Protein AF-A0A0C3QBH4-F1 (afdb_monomer_lite)

Structure (mmCIF, N/CA/C/O backbone):
data_AF-A0A0C3QBH4-F1
#
_entry.id   AF-A0A0C3QBH4-F1
#
loop_
_atom_site.group_PDB
_atom_site.id
_atom_site.type_symbol
_atom_site.label_atom_id
_atom_site.label_alt_id
_atom_site.label_comp_id
_atom_site.label_asym_id
_atom_site.label_entity_id
_atom_site.label_seq_id
_atom_site.pdbx_PDB_ins_code
_atom_site.Cartn_x
_atom_site.Cartn_y
_atom_site.Cartn_z
_atom_site.occupancy
_atom_site.B_iso_or_equiv
_atom_site.auth_seq_id
_atom_site.auth_comp_id
_atom_site.auth_asym_id
_atom_site.auth_atom_id
_atom_site.pdbx_PDB_model_num
ATOM 1 N N . GLY A 1 1 ? -39.143 6.697 7.090 1.00 32.53 1 GLY A N 1
ATOM 2 C CA . GLY A 1 1 ? -39.283 5.231 7.068 1.00 32.53 1 GLY A CA 1
ATOM 3 C C . GLY A 1 1 ? -38.797 4.729 8.398 1.00 32.53 1 GLY A C 1
ATOM 4 O O . GLY A 1 1 ? -37.782 5.236 8.853 1.00 32.53 1 GLY A O 1
ATOM 5 N N . GLU A 1 2 ? -39.564 3.870 9.057 1.00 35.31 2 GLU A N 1
ATOM 6 C CA . GLU A 1 2 ? -39.290 3.391 10.416 1.00 35.31 2 GLU A CA 1
ATOM 7 C C . GLU A 1 2 ? -37.882 2.783 10.508 1.00 35.31 2 GLU A C 1
ATOM 9 O O . GLU A 1 2 ? -37.578 1.783 9.865 1.00 35.31 2 GLU A O 1
ATOM 14 N N . ILE A 1 3 ? -37.004 3.436 11.273 1.00 41.38 3 ILE A N 1
ATOM 15 C CA . ILE A 1 3 ? -35.678 2.929 11.628 1.00 41.38 3 ILE A CA 1
ATOM 16 C C . ILE A 1 3 ? -35.783 2.374 13.048 1.00 41.38 3 ILE A C 1
ATOM 18 O O . ILE A 1 3 ? -36.065 3.128 13.976 1.00 41.38 3 ILE A O 1
ATOM 22 N N . GLY A 1 4 ? -35.470 1.087 13.203 1.00 44.75 4 GLY A N 1
ATOM 23 C CA . GLY A 1 4 ? -34.911 0.537 14.437 1.00 44.75 4 GLY A CA 1
ATOM 24 C C . GLY A 1 4 ? -35.904 -0.091 15.412 1.00 44.75 4 GLY A C 1
ATOM 25 O O . GLY A 1 4 ? -36.199 0.481 16.456 1.00 44.75 4 GLY A O 1
ATOM 26 N N . SER A 1 5 ? -36.302 -1.337 15.161 1.00 46.78 5 SER A N 1
ATOM 27 C CA . SER A 1 5 ? -36.516 -2.266 16.272 1.00 46.78 5 SER A CA 1
ATOM 28 C C . SER A 1 5 ? -35.155 -2.534 16.926 1.00 46.78 5 SER A C 1
ATOM 30 O O . SER A 1 5 ? -34.228 -2.983 16.245 1.00 46.78 5 SER A O 1
ATOM 32 N N . SER A 1 6 ? -35.016 -2.215 18.218 1.00 53.03 6 SER A N 1
ATOM 33 C CA . SER A 1 6 ? -33.866 -2.649 19.023 1.00 53.03 6 SER A CA 1
ATOM 34 C C . SER A 1 6 ? -33.729 -4.164 18.898 1.00 53.03 6 SER A C 1
ATOM 36 O O . SER A 1 6 ? -34.737 -4.876 18.904 1.00 53.03 6 SER A O 1
ATOM 38 N N . LEU A 1 7 ? -32.501 -4.658 18.753 1.00 53.50 7 LEU A N 1
ATOM 39 C CA . LEU A 1 7 ? -32.224 -6.087 18.669 1.00 53.50 7 LEU A CA 1
ATOM 40 C C . LEU A 1 7 ? -32.349 -6.708 20.075 1.00 53.50 7 LEU A C 1
ATOM 42 O O . LEU A 1 7 ? -31.368 -7.129 20.676 1.00 53.50 7 LEU A O 1
ATOM 46 N N . ASP A 1 8 ? -33.569 -6.745 20.618 1.00 58.06 8 ASP A N 1
ATOM 47 C CA . ASP A 1 8 ? -33.904 -7.271 21.952 1.00 58.06 8 ASP A CA 1
ATOM 48 C C . ASP A 1 8 ? -34.029 -8.808 21.938 1.00 58.06 8 ASP A C 1
ATOM 50 O O . ASP A 1 8 ? -34.950 -9.408 22.482 1.00 58.06 8 ASP A O 1
ATOM 54 N N . ILE A 1 9 ? -33.118 -9.473 21.222 1.00 56.47 9 ILE A N 1
ATOM 55 C CA . ILE A 1 9 ? -33.153 -10.930 21.011 1.00 56.47 9 ILE A CA 1
ATOM 56 C C . ILE A 1 9 ? -32.616 -11.680 22.246 1.00 56.47 9 ILE A C 1
ATOM 58 O O . ILE A 1 9 ? -32.828 -12.880 22.392 1.00 56.47 9 ILE A O 1
ATOM 62 N N . LEU A 1 10 ? -31.926 -10.990 23.160 1.00 61.97 10 LEU A N 1
ATOM 63 C CA . LEU A 1 10 ? -31.038 -11.635 24.134 1.00 61.97 10 LEU A CA 1
ATOM 64 C C . LEU A 1 10 ? -31.443 -11.462 25.604 1.00 61.97 10 LEU A C 1
ATOM 66 O O . LEU A 1 10 ? -30.925 -12.188 26.459 1.00 61.97 10 LEU A O 1
ATOM 70 N N . GLY A 1 11 ? -32.379 -10.559 25.916 1.00 64.88 11 GLY A N 1
ATOM 71 C CA . GLY A 1 11 ? -32.921 -10.373 27.266 1.00 64.88 11 GLY A CA 1
ATOM 72 C C . GLY A 1 11 ? -31.848 -10.386 28.370 1.00 64.88 11 GLY A C 1
ATOM 73 O O . GLY A 1 11 ? -30.867 -9.651 28.318 1.00 64.88 11 GLY A O 1
ATOM 74 N N . ARG A 1 12 ? -32.016 -11.253 29.382 1.00 65.75 12 ARG A N 1
ATOM 75 C CA . ARG A 1 12 ? -31.105 -11.365 30.545 1.00 65.75 12 ARG A CA 1
ATOM 76 C C . ARG A 1 12 ? -29.803 -12.136 30.281 1.00 65.75 12 ARG A C 1
ATOM 78 O O . ARG A 1 12 ? -28.922 -12.122 31.135 1.00 65.75 12 ARG A O 1
ATOM 85 N N . GLU A 1 13 ? -29.677 -12.817 29.145 1.00 78.44 13 GLU A N 1
ATOM 86 C CA . GLU A 1 13 ? -28.513 -13.664 28.830 1.00 78.44 13 GLU A CA 1
ATOM 87 C C . GLU A 1 13 ? -27.426 -12.915 28.043 1.00 78.44 13 GLU A C 1
ATOM 89 O O . GLU A 1 13 ? -26.294 -13.388 27.957 1.00 78.44 13 GLU A O 1
ATOM 94 N N . ALA A 1 14 ? -27.726 -11.711 27.542 1.00 78.44 14 ALA A N 1
ATOM 95 C CA . ALA A 1 14 ? -26.787 -10.861 26.806 1.00 78.44 14 ALA A CA 1
ATOM 96 C C . ALA A 1 14 ? -25.451 -10.633 27.545 1.00 78.44 14 ALA A C 1
ATOM 98 O O . ALA A 1 14 ? -24.389 -10.652 26.925 1.00 78.44 14 ALA A O 1
ATOM 99 N N . GLY A 1 15 ? -25.490 -10.511 28.877 1.00 81.81 15 GLY A N 1
ATOM 100 C CA . GLY A 1 15 ? -24.297 -10.303 29.704 1.00 81.81 15 GLY A CA 1
ATOM 101 C C . GLY A 1 15 ? -23.343 -11.499 29.771 1.00 81.81 15 GLY A C 1
ATOM 102 O O . GLY A 1 15 ? -22.193 -11.322 30.169 1.00 81.81 15 GLY A O 1
ATOM 103 N N . LYS A 1 16 ? -23.789 -12.702 29.379 1.00 86.69 16 LYS A N 1
ATOM 104 C CA . LYS A 1 16 ? -22.965 -13.924 29.349 1.00 86.69 16 LYS A CA 1
ATOM 105 C C . LYS A 1 16 ? -22.399 -14.236 27.965 1.00 86.69 16 LYS A C 1
ATOM 107 O O . LYS A 1 16 ? -21.589 -15.151 27.839 1.00 86.69 16 LYS A O 1
ATOM 112 N N . LEU A 1 17 ? -22.836 -13.524 26.926 1.00 89.81 17 LEU A N 1
ATOM 113 C CA . LEU A 1 17 ? -22.365 -13.776 25.571 1.00 89.81 17 LEU A CA 1
ATOM 114 C C . LEU A 1 17 ? -20.907 -13.359 25.422 1.00 89.81 17 LEU A C 1
ATOM 116 O O . LEU A 1 17 ? -20.540 -12.219 25.700 1.00 89.81 17 LEU A O 1
ATOM 120 N N . GLN A 1 18 ? -20.107 -14.297 24.929 1.00 93.75 18 GLN A N 1
ATOM 121 C CA . GLN A 1 18 ? -18.695 -14.079 24.634 1.00 93.75 18 GLN A CA 1
ATOM 122 C C . GLN A 1 18 ? -18.460 -13.727 23.167 1.00 93.75 18 GLN A C 1
ATOM 124 O O . GLN A 1 18 ? -17.527 -12.997 22.859 1.00 93.75 18 GLN A O 1
ATOM 129 N N . ARG A 1 19 ? -19.312 -14.203 22.255 1.00 94.00 19 ARG A N 1
ATOM 130 C CA . ARG A 1 19 ? -19.164 -13.978 20.816 1.00 94.00 19 ARG A CA 1
ATOM 131 C C . ARG A 1 19 ? -20.447 -13.412 20.235 1.00 94.00 19 ARG A C 1
ATOM 133 O O . ARG A 1 19 ? -21.507 -14.023 20.361 1.00 94.00 19 ARG A O 1
ATOM 140 N N . VAL A 1 20 ? -20.340 -12.257 19.587 1.00 91.69 20 VAL A N 1
ATOM 141 C CA . VAL A 1 20 ? -21.451 -11.580 18.914 1.00 91.69 20 VAL A CA 1
ATOM 142 C C . VAL A 1 20 ? -21.012 -11.213 17.507 1.00 91.69 20 VAL A C 1
ATOM 144 O O . VAL A 1 20 ? -20.142 -10.368 17.323 1.00 91.69 20 VAL A O 1
ATOM 147 N N . LEU A 1 21 ? -21.635 -11.848 16.515 1.00 92.56 21 LEU A N 1
ATOM 148 C CA . LEU A 1 21 ? -21.401 -11.589 15.098 1.00 92.56 21 LEU A CA 1
ATOM 149 C C . LEU A 1 21 ? -22.729 -11.205 14.449 1.00 92.56 21 LEU A C 1
ATOM 151 O O . LEU A 1 21 ? -23.643 -12.024 14.363 1.00 92.56 21 LEU A O 1
ATOM 155 N N . ILE A 1 22 ? -22.839 -9.959 14.003 1.00 90.44 22 ILE A N 1
ATOM 156 C CA . ILE A 1 22 ? -24.019 -9.430 13.325 1.00 90.44 22 ILE A CA 1
ATOM 157 C C . ILE A 1 22 ? -23.588 -8.922 11.951 1.00 90.44 22 ILE A C 1
ATOM 159 O O . ILE A 1 22 ? -22.692 -8.083 11.832 1.00 90.44 22 ILE A O 1
ATOM 163 N N . ASN A 1 23 ? -24.217 -9.450 10.902 1.00 91.62 23 ASN A N 1
ATOM 164 C CA . ASN A 1 23 ? -23.909 -9.102 9.521 1.00 91.62 23 ASN A CA 1
ATOM 165 C C . ASN A 1 23 ? -25.175 -8.808 8.732 1.00 91.62 23 ASN A C 1
ATOM 167 O O . ASN A 1 23 ? -26.078 -9.643 8.690 1.00 91.62 23 ASN A O 1
ATOM 171 N N . ASN A 1 24 ? -25.193 -7.660 8.058 1.00 88.31 24 ASN A N 1
ATOM 172 C CA . ASN A 1 24 ? -26.233 -7.282 7.108 1.00 88.31 24 ASN A CA 1
ATOM 173 C C . ASN A 1 24 ? -27.632 -7.236 7.745 1.00 88.31 24 ASN A C 1
ATOM 175 O O . ASN A 1 24 ? -28.627 -7.594 7.116 1.00 88.31 24 ASN A O 1
ATOM 179 N N . ILE A 1 25 ? -27.701 -6.808 9.011 1.00 86.81 25 ILE A N 1
ATOM 180 C CA . ILE A 1 25 ? -28.956 -6.624 9.747 1.00 86.81 25 ILE A CA 1
ATOM 181 C C . ILE A 1 25 ? -29.145 -5.126 10.004 1.00 86.81 25 ILE A C 1
ATOM 183 O O . ILE A 1 25 ? -28.412 -4.561 10.814 1.00 86.81 25 ILE A O 1
ATOM 187 N N . PRO A 1 26 ? -30.120 -4.468 9.350 1.00 85.38 26 PRO A N 1
ATOM 188 C CA . PRO A 1 26 ? -30.453 -3.075 9.619 1.00 85.38 26 PRO A CA 1
ATOM 189 C C . PRO A 1 26 ? -31.020 -2.897 11.033 1.00 85.38 26 PRO A C 1
ATOM 191 O O . PRO A 1 26 ? -32.222 -3.036 11.257 1.00 85.38 26 PRO A O 1
ATOM 194 N N . CYS A 1 27 ? -30.168 -2.595 12.010 1.00 84.94 27 CYS A N 1
ATOM 195 C CA . CYS A 1 27 ? -30.594 -2.379 13.390 1.00 84.94 27 CYS A CA 1
ATOM 196 C C . CYS A 1 27 ? -29.745 -1.324 14.095 1.00 84.94 27 CYS A C 1
ATOM 198 O O . CYS A 1 27 ? -28.579 -1.116 13.761 1.00 84.94 27 CYS A O 1
ATOM 200 N N . VAL A 1 28 ? -30.324 -0.701 15.124 1.00 87.19 28 VAL A N 1
ATOM 201 C CA . VAL A 1 28 ? -29.542 0.063 16.097 1.00 87.19 28 VAL A CA 1
ATOM 202 C C . VAL A 1 28 ? -29.002 -0.920 17.130 1.00 87.19 28 VAL A C 1
ATOM 204 O O . VAL A 1 28 ? -29.780 -1.576 17.820 1.00 87.19 28 VAL A O 1
ATOM 207 N N . TRP A 1 29 ? -27.683 -1.047 17.200 1.00 87.56 29 TRP A N 1
ATOM 208 C CA . TRP A 1 29 ? -27.004 -1.888 18.171 1.00 87.56 29 TRP A CA 1
ATOM 209 C C . TRP A 1 29 ? -26.716 -1.098 19.446 1.00 87.56 29 TRP A C 1
ATOM 211 O O . TRP A 1 29 ? -26.093 -0.035 19.401 1.00 87.56 29 TRP A O 1
ATOM 221 N N . ASP A 1 30 ? -27.170 -1.639 20.574 1.00 86.94 30 ASP A N 1
ATOM 222 C CA . ASP A 1 30 ? -26.849 -1.144 21.907 1.00 86.94 30 ASP A CA 1
ATOM 223 C C . ASP A 1 30 ? -25.837 -2.093 22.574 1.00 86.94 30 ASP A C 1
ATOM 225 O O . ASP A 1 30 ? -26.187 -3.241 22.861 1.00 86.94 30 ASP A O 1
ATOM 229 N N . PRO A 1 31 ? -24.592 -1.651 22.833 1.00 87.56 31 PRO A N 1
ATOM 230 C CA . PRO A 1 31 ? -23.600 -2.463 23.528 1.00 87.56 31 PRO A CA 1
ATOM 231 C C . PRO A 1 31 ? -23.864 -2.635 25.030 1.00 87.56 31 PRO A C 1
ATOM 233 O O . PRO A 1 31 ? -23.196 -3.449 25.668 1.00 87.56 31 PRO A O 1
ATOM 236 N N . SER A 1 32 ? -24.769 -1.856 25.632 1.00 85.19 32 SER A N 1
ATOM 237 C CA . SER A 1 32 ? -24.913 -1.764 27.089 1.00 85.19 32 SER A CA 1
ATOM 238 C C . SER A 1 32 ? -25.109 -3.094 27.840 1.00 85.19 32 SER A C 1
ATOM 240 O O . SER A 1 32 ? -24.531 -3.207 28.929 1.00 85.19 32 SER A O 1
ATOM 242 N N . PRO A 1 33 ? -25.831 -4.111 27.317 1.00 86.00 33 PRO A N 1
ATOM 243 C CA . PRO A 1 33 ? -26.062 -5.348 28.054 1.00 86.00 33 PRO A CA 1
ATOM 244 C C . PRO A 1 33 ? -24.916 -6.361 27.910 1.00 86.00 33 PRO A C 1
ATOM 246 O O . PRO A 1 33 ? -24.934 -7.393 28.579 1.00 86.00 33 PRO A O 1
ATOM 249 N N . PHE A 1 34 ? -23.926 -6.096 27.055 1.00 88.12 34 PHE A N 1
ATOM 250 C CA . PHE A 1 34 ? -22.840 -7.018 26.751 1.00 88.12 34 PHE A CA 1
ATOM 251 C C . PHE A 1 34 ? -21.605 -6.713 27.607 1.00 88.12 34 PHE A C 1
ATOM 253 O O . PHE A 1 34 ? -20.888 -5.746 27.366 1.00 88.12 34 PHE A O 1
ATOM 260 N N . THR A 1 35 ? -21.343 -7.546 28.616 1.00 88.19 35 THR A N 1
ATOM 261 C CA . THR A 1 35 ? -20.250 -7.329 29.587 1.00 88.19 35 THR A CA 1
ATOM 262 C C . THR A 1 35 ? -19.130 -8.366 29.521 1.00 88.19 35 THR A C 1
ATOM 264 O O . THR A 1 35 ? -18.101 -8.182 30.162 1.00 88.19 35 THR A O 1
ATOM 267 N N . ALA A 1 36 ? -19.325 -9.463 28.785 1.00 91.06 36 ALA A N 1
ATOM 268 C CA . ALA A 1 36 ? -18.399 -10.599 28.730 1.00 91.06 36 ALA A CA 1
ATOM 269 C C . ALA A 1 36 ? -17.872 -10.892 27.314 1.00 91.06 36 ALA A C 1
ATOM 271 O O . ALA A 1 36 ? -17.339 -11.975 27.080 1.00 91.06 36 ALA A O 1
ATOM 272 N N . ILE A 1 37 ? -18.037 -9.956 26.371 1.00 93.56 37 ILE A N 1
ATOM 273 C CA . ILE A 1 37 ? -17.633 -10.167 24.980 1.00 93.56 37 ILE A CA 1
ATOM 274 C C . ILE A 1 37 ? -16.112 -10.314 24.877 1.00 93.56 37 ILE A C 1
ATOM 276 O O . ILE A 1 37 ? -15.344 -9.498 25.381 1.00 93.56 37 ILE A O 1
ATOM 280 N N . VAL A 1 38 ? -15.730 -11.363 24.161 1.00 96.44 38 VAL A N 1
ATOM 281 C CA . VAL A 1 38 ? -14.384 -11.721 23.721 1.00 96.44 38 VAL A CA 1
ATOM 282 C C . VAL A 1 38 ? -14.251 -11.473 22.216 1.00 96.44 38 VAL A C 1
ATOM 284 O O . VAL A 1 38 ? -13.240 -10.942 21.777 1.00 96.44 38 VAL A O 1
ATOM 287 N N . ASP A 1 39 ? -15.303 -11.754 21.442 1.00 96.88 39 ASP A N 1
ATOM 288 C CA . ASP A 1 39 ? -15.319 -11.584 19.990 1.00 96.88 39 ASP A CA 1
ATOM 289 C C . ASP A 1 39 ? -16.518 -10.738 19.551 1.00 96.88 39 ASP A C 1
ATOM 291 O O . ASP A 1 39 ? -17.676 -11.153 19.692 1.00 96.88 39 ASP A O 1
ATOM 295 N N . LEU A 1 40 ? -16.247 -9.564 18.978 1.00 96.38 40 LEU A N 1
ATOM 296 C CA . LEU A 1 40 ? -17.265 -8.681 18.416 1.00 96.38 40 LEU A CA 1
ATOM 297 C C . LEU A 1 40 ? -17.066 -8.511 16.913 1.00 96.38 40 LEU A C 1
ATOM 299 O O . LEU A 1 40 ? -16.038 -8.012 16.466 1.00 96.38 40 LEU A O 1
ATOM 303 N N . GLY A 1 41 ? -18.100 -8.823 16.140 1.00 95.88 41 GLY A N 1
ATOM 304 C CA . GLY A 1 41 ? -18.168 -8.539 14.714 1.00 95.88 41 GLY A CA 1
ATOM 305 C C . GLY A 1 41 ? -19.471 -7.844 14.362 1.00 95.88 41 GLY A C 1
ATOM 306 O O . GLY A 1 41 ? -20.538 -8.440 14.463 1.00 95.88 41 GLY A O 1
ATOM 307 N N . LEU A 1 42 ? -19.393 -6.597 13.912 1.00 94.69 42 LEU A N 1
ATOM 308 C CA . LEU A 1 42 ? -20.529 -5.817 13.434 1.00 94.69 42 LEU A CA 1
ATOM 309 C C . LEU A 1 42 ? -20.244 -5.383 12.005 1.00 94.69 42 LEU A C 1
ATOM 311 O O . LEU A 1 42 ? -19.278 -4.669 11.731 1.00 94.69 42 LEU A O 1
ATOM 315 N N . THR A 1 43 ? -21.081 -5.833 11.080 1.00 92.75 43 THR A N 1
ATOM 316 C CA . THR A 1 43 ? -20.846 -5.622 9.655 1.00 92.75 43 THR A CA 1
ATOM 317 C C . THR A 1 43 ? -22.141 -5.262 8.942 1.00 92.75 43 THR A C 1
ATOM 319 O O . THR A 1 43 ? -23.166 -5.872 9.220 1.00 92.75 43 THR A O 1
ATOM 322 N N . ASN A 1 44 ? -22.086 -4.288 8.030 1.00 89.31 44 ASN A N 1
ATOM 323 C CA . ASN A 1 44 ? -23.152 -3.883 7.100 1.00 89.31 44 ASN A CA 1
ATOM 324 C C . ASN A 1 44 ? -24.540 -3.620 7.726 1.00 89.31 44 ASN A C 1
ATOM 326 O O . ASN A 1 44 ? -25.230 -4.513 8.208 1.00 89.31 44 ASN A O 1
ATOM 330 N N . GLY A 1 45 ? -25.020 -2.378 7.644 1.00 82.69 45 GLY A N 1
ATOM 331 C CA . GLY A 1 45 ? -26.381 -2.031 8.087 1.00 82.69 45 GLY A CA 1
ATOM 332 C C . GLY A 1 45 ? -26.540 -1.863 9.603 1.00 82.69 45 GLY A C 1
ATOM 333 O O . GLY A 1 45 ? -27.597 -1.437 10.058 1.00 82.69 45 GLY A O 1
ATOM 334 N N . ILE A 1 46 ? -25.487 -2.102 10.387 1.00 89.69 46 ILE A N 1
ATOM 335 C CA . ILE A 1 46 ? -25.487 -1.845 11.830 1.00 89.69 46 ILE A CA 1
ATOM 336 C C . ILE A 1 46 ? -25.315 -0.355 12.100 1.00 89.69 46 ILE A C 1
ATOM 338 O O . ILE A 1 46 ? -24.352 0.268 11.648 1.00 89.69 46 ILE A O 1
ATOM 342 N N . HIS A 1 47 ? -26.247 0.214 12.856 1.00 89.69 47 HIS A N 1
ATOM 343 C CA . HIS A 1 47 ? -26.211 1.591 13.324 1.00 89.69 47 HIS A CA 1
ATOM 344 C C . HIS A 1 47 ? -25.870 1.609 14.816 1.00 89.69 47 HIS A C 1
ATOM 346 O O . HIS A 1 47 ? -26.417 0.826 15.581 1.00 89.69 47 HIS A O 1
ATOM 352 N N . LEU A 1 48 ? -25.005 2.508 15.266 1.00 89.81 48 LEU A N 1
ATOM 353 C CA . LEU A 1 48 ? -24.663 2.645 16.687 1.00 89.81 48 LEU A CA 1
ATOM 354 C C . LEU A 1 48 ? -24.220 4.068 17.000 1.00 89.81 48 LEU A C 1
ATOM 356 O O . LEU A 1 48 ? -23.866 4.822 16.098 1.00 89.81 48 LEU A O 1
ATOM 360 N N . ARG A 1 49 ? -24.234 4.471 18.268 1.00 89.12 49 ARG A N 1
ATOM 361 C CA . ARG A 1 49 ? -23.645 5.758 18.656 1.00 89.12 49 ARG A CA 1
ATOM 362 C C . ARG A 1 49 ? -22.160 5.572 18.910 1.00 89.12 49 ARG A C 1
ATOM 364 O O . ARG A 1 49 ? -21.745 4.612 19.556 1.00 89.12 49 ARG A O 1
ATOM 371 N N . TYR A 1 50 ? -21.360 6.517 18.431 1.00 88.12 50 TYR A N 1
ATOM 372 C CA . TYR A 1 50 ? -19.908 6.454 18.580 1.00 88.12 50 TYR A CA 1
ATOM 373 C C . TYR A 1 50 ? -19.482 6.432 20.057 1.00 88.12 50 TYR A C 1
ATOM 375 O O . TYR A 1 50 ? -18.609 5.664 20.450 1.00 88.12 50 TYR A O 1
ATOM 383 N N . THR A 1 51 ? -20.137 7.240 20.896 1.00 86.75 51 THR A N 1
ATOM 384 C CA . THR A 1 51 ? -19.887 7.297 22.345 1.00 86.75 51 THR A CA 1
ATOM 385 C C . THR A 1 51 ? -20.143 5.962 23.033 1.00 86.75 51 THR A C 1
ATOM 387 O O . THR A 1 51 ? -19.369 5.565 23.901 1.00 86.75 51 THR A O 1
ATOM 390 N N . ASP A 1 52 ? -21.194 5.256 22.616 1.00 89.25 52 ASP A N 1
ATOM 391 C CA . ASP A 1 52 ? -21.606 3.994 23.227 1.00 89.25 52 ASP A CA 1
ATOM 392 C C . ASP A 1 52 ? -20.612 2.887 22.862 1.00 89.25 52 ASP A C 1
ATOM 394 O O . ASP A 1 52 ? -20.221 2.103 23.727 1.00 89.25 52 ASP A O 1
ATOM 398 N N . LEU A 1 53 ? -20.119 2.884 21.614 1.00 91.38 53 LEU A N 1
ATOM 399 C CA . LEU A 1 53 ? -19.038 1.997 21.182 1.00 91.38 53 LEU A CA 1
ATOM 400 C C . LEU A 1 53 ? -17.761 2.231 21.995 1.00 91.38 53 LEU A C 1
ATOM 402 O O . LEU A 1 53 ? -17.188 1.285 22.524 1.00 91.38 53 LEU A O 1
ATOM 406 N N . VAL A 1 54 ? -17.313 3.480 22.126 1.00 90.12 54 VAL A N 1
ATOM 407 C CA . VAL A 1 54 ? -16.085 3.790 22.877 1.00 90.12 54 VAL A CA 1
ATOM 408 C C . VAL A 1 54 ? -16.227 3.395 24.350 1.00 90.12 54 VAL A C 1
ATOM 410 O O . VAL A 1 54 ? -15.330 2.761 24.905 1.00 90.12 54 VAL A O 1
ATOM 413 N N . ALA A 1 55 ? -17.362 3.708 24.982 1.00 90.19 55 ALA A N 1
ATOM 414 C CA . ALA A 1 55 ? -17.636 3.324 26.367 1.00 90.19 55 ALA A CA 1
ATOM 415 C C . ALA A 1 55 ? -17.716 1.800 26.555 1.00 90.19 55 ALA A C 1
ATOM 417 O O . ALA A 1 55 ? -17.362 1.279 27.614 1.00 90.19 55 ALA A O 1
ATOM 418 N N . PHE A 1 56 ? -18.188 1.072 25.546 1.00 93.25 56 PHE A N 1
ATOM 419 C CA . PHE A 1 56 ? -18.157 -0.386 25.521 1.00 93.25 56 PHE A CA 1
ATOM 420 C C . PHE A 1 56 ? -16.731 -0.927 25.421 1.00 93.25 56 PHE A C 1
ATOM 422 O O . PHE A 1 56 ? -16.344 -1.751 26.247 1.00 93.25 56 PHE A O 1
ATOM 429 N N . LEU A 1 57 ? -15.930 -0.426 24.478 1.00 94.25 57 LEU A N 1
ATOM 430 C CA . LEU A 1 57 ? -14.551 -0.876 24.281 1.00 94.25 57 LEU A CA 1
ATOM 431 C C . LEU A 1 57 ? -13.701 -0.636 25.535 1.00 94.25 57 LEU A C 1
ATOM 433 O O . LEU A 1 57 ? -12.979 -1.529 25.963 1.00 94.25 57 LEU A O 1
ATOM 437 N N . ARG A 1 58 ? -13.866 0.510 26.211 1.00 92.75 58 ARG A N 1
ATOM 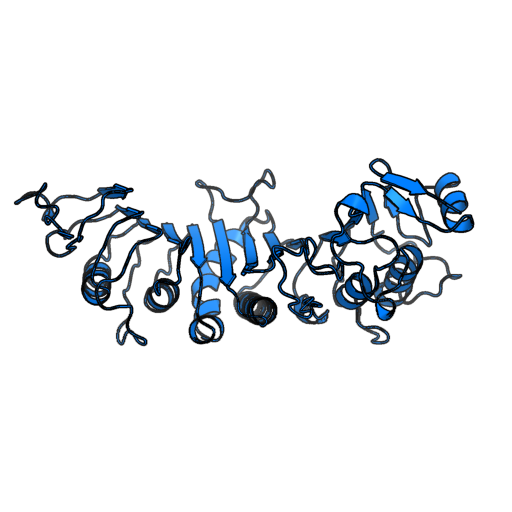438 C CA . ARG A 1 58 ? -13.194 0.788 27.497 1.00 92.75 58 ARG A CA 1
ATOM 439 C C . ARG A 1 58 ? -13.552 -0.204 28.607 1.00 92.75 58 ARG A C 1
ATOM 441 O O . ARG A 1 58 ? -12.750 -0.424 29.507 1.00 92.75 58 ARG A O 1
ATOM 448 N N . ARG A 1 59 ? -14.754 -0.784 28.566 1.00 92.44 59 ARG A N 1
ATOM 449 C CA . ARG A 1 59 ? -15.235 -1.773 29.546 1.00 92.44 59 ARG A CA 1
ATOM 450 C C . ARG A 1 59 ? -14.998 -3.219 29.109 1.00 92.44 59 ARG A C 1
ATOM 452 O O . ARG A 1 59 ? -15.380 -4.124 29.845 1.00 92.44 59 ARG A O 1
ATOM 459 N N . SER A 1 60 ? -14.360 -3.435 27.958 1.00 94.19 60 SER A N 1
ATOM 460 C CA . SER A 1 60 ? -14.158 -4.758 27.356 1.00 94.19 60 SER A CA 1
ATOM 461 C C . SER A 1 60 ? -12.668 -5.107 27.229 1.00 94.19 60 SER A C 1
ATOM 463 O O . SER A 1 60 ? -12.196 -5.363 26.125 1.00 94.19 60 SER A O 1
ATOM 465 N N . PRO A 1 61 ? -11.892 -5.140 28.333 1.00 92.75 61 PRO A N 1
ATOM 466 C CA . PRO A 1 61 ? -10.455 -5.415 28.264 1.00 92.75 61 PRO A CA 1
ATOM 467 C C . PRO A 1 61 ? -10.135 -6.834 27.767 1.00 92.75 61 PRO A C 1
ATOM 469 O O . PRO A 1 61 ? -9.046 -7.054 27.250 1.00 92.75 61 PRO A O 1
ATOM 472 N N . ASN A 1 62 ? -11.081 -7.773 27.897 1.00 92.94 62 ASN A N 1
ATOM 473 C CA . ASN A 1 62 ? -10.958 -9.173 27.470 1.00 92.94 62 ASN A CA 1
ATOM 474 C C . ASN A 1 62 ? -11.290 -9.396 25.984 1.00 92.94 62 ASN A C 1
ATOM 476 O O . ASN A 1 62 ? -11.377 -10.543 25.549 1.00 92.94 62 ASN A O 1
ATOM 480 N N . LEU A 1 63 ? -11.534 -8.331 25.217 1.00 96.88 63 LEU A N 1
ATOM 481 C CA . LEU A 1 63 ? -11.824 -8.428 23.790 1.00 96.88 63 LEU A CA 1
ATOM 482 C C . LEU A 1 63 ? -10.574 -8.916 23.044 1.00 96.88 63 LEU A C 1
ATOM 484 O O . LEU A 1 63 ? -9.534 -8.269 23.128 1.00 96.88 63 LEU A O 1
ATOM 488 N N . HIS A 1 64 ? -10.691 -10.040 22.339 1.00 97.00 64 HIS A N 1
ATOM 489 C CA . HIS A 1 64 ? -9.648 -10.631 21.494 1.00 97.00 64 HIS A CA 1
ATOM 490 C C . HIS A 1 64 ? -9.846 -10.250 20.026 1.00 97.00 64 HIS A C 1
ATOM 492 O O . HIS A 1 64 ? -8.891 -9.849 19.364 1.00 97.00 64 HIS A O 1
ATOM 498 N N . THR A 1 65 ? -11.101 -10.259 19.566 1.00 97.50 65 THR A N 1
ATOM 499 C CA . THR A 1 65 ? -11.453 -9.923 18.182 1.00 97.50 65 THR A CA 1
ATOM 500 C C . THR A 1 65 ? -12.385 -8.719 18.124 1.00 97.50 65 THR A C 1
ATOM 502 O O . THR A 1 65 ? -13.463 -8.722 18.730 1.00 97.50 65 THR A O 1
ATOM 505 N N . LEU A 1 66 ? -12.024 -7.712 17.326 1.00 97.44 66 LEU A N 1
ATOM 506 C CA . LEU A 1 66 ? -12.891 -6.584 16.987 1.00 97.44 66 LEU A CA 1
ATOM 507 C C . LEU A 1 66 ? -12.977 -6.414 15.473 1.00 97.44 66 LEU A C 1
ATOM 509 O O . LEU A 1 66 ? -12.015 -6.020 14.820 1.00 97.44 66 LEU A O 1
ATOM 513 N N . ARG A 1 67 ? -14.172 -6.617 14.922 1.00 96.81 67 ARG A N 1
ATOM 514 C CA . ARG A 1 67 ? -14.465 -6.416 13.506 1.00 96.81 67 ARG A CA 1
ATOM 515 C C . ARG A 1 67 ? -15.605 -5.429 13.317 1.00 96.81 67 ARG A C 1
ATOM 517 O O . ARG A 1 67 ? -16.747 -5.720 13.658 1.00 96.81 67 ARG A O 1
ATOM 524 N N . LEU A 1 68 ? -15.304 -4.280 12.723 1.00 95.75 68 LEU A N 1
ATOM 525 C CA . LEU A 1 68 ? -16.265 -3.237 12.377 1.00 95.75 68 LEU A CA 1
ATOM 526 C C . LEU A 1 68 ? -16.143 -2.927 10.885 1.00 95.75 68 LEU A C 1
ATOM 528 O O . LEU A 1 68 ? -15.171 -2.320 10.442 1.00 95.75 68 LEU A O 1
ATOM 532 N N . VAL A 1 69 ? -17.137 -3.343 10.102 1.00 94.31 69 VAL A N 1
ATOM 533 C CA . VAL A 1 69 ? -17.126 -3.168 8.641 1.00 94.31 69 VAL A CA 1
ATOM 534 C C . VAL A 1 69 ? -18.391 -2.456 8.205 1.00 94.31 69 VAL A C 1
ATOM 536 O O . VAL A 1 69 ? -19.490 -2.984 8.369 1.00 94.31 69 VAL A O 1
ATOM 539 N N . ASN A 1 70 ? -18.248 -1.278 7.600 1.00 89.62 70 ASN A N 1
ATOM 540 C CA . ASN A 1 70 ? -19.365 -0.552 6.992 1.00 89.62 70 ASN A CA 1
ATOM 541 C C . ASN A 1 70 ? -20.553 -0.352 7.968 1.00 89.62 70 ASN A C 1
ATOM 543 O O . ASN A 1 70 ? -21.724 -0.538 7.620 1.00 89.62 70 ASN A O 1
ATOM 547 N N . ILE A 1 71 ? -20.224 -0.041 9.227 1.00 90.12 71 ILE A N 1
ATOM 548 C CA . ILE A 1 71 ? -21.177 0.359 10.272 1.00 90.12 71 ILE A CA 1
ATOM 549 C C . ILE A 1 71 ? -21.541 1.841 10.105 1.00 90.12 71 ILE A C 1
ATOM 551 O O . ILE A 1 71 ? -20.810 2.586 9.464 1.00 90.12 71 ILE A O 1
ATOM 555 N N . LYS A 1 72 ? -22.645 2.316 10.684 1.00 87.88 72 LYS A N 1
ATOM 556 C CA . LYS A 1 72 ? -23.021 3.740 10.622 1.00 87.88 72 LYS A CA 1
ATOM 557 C C . LYS A 1 72 ? -23.148 4.352 12.004 1.00 87.88 72 LYS A C 1
ATOM 559 O O . LYS A 1 72 ? -23.852 3.818 1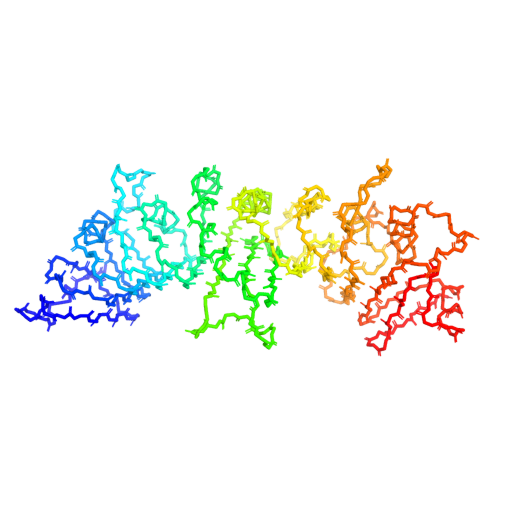2.861 1.00 87.88 72 LYS A O 1
ATOM 564 N N . PHE A 1 73 ? -22.532 5.515 12.210 1.00 87.88 73 PHE A N 1
ATOM 565 C CA . PHE A 1 73 ? -22.676 6.233 13.471 1.00 87.88 73 PHE A CA 1
ATOM 566 C C . PHE A 1 73 ? -23.894 7.154 13.477 1.00 87.88 73 PHE A C 1
ATOM 568 O O . PHE A 1 73 ? -23.979 8.122 12.720 1.00 87.88 73 PHE A O 1
ATOM 575 N N . VAL A 1 74 ? -24.829 6.884 14.386 1.00 85.88 74 VAL A N 1
ATOM 576 C CA . VAL A 1 74 ? -25.961 7.771 14.659 1.00 85.88 74 VAL A CA 1
ATOM 577 C C . VAL A 1 74 ? -25.429 9.026 15.351 1.00 85.88 74 VAL A C 1
ATOM 579 O O . VAL A 1 74 ? -24.861 8.938 16.437 1.00 85.88 74 VAL A O 1
ATOM 582 N N . GLY A 1 75 ? -25.614 10.190 14.723 1.00 76.75 75 GLY A N 1
ATOM 583 C CA . GLY A 1 75 ? -25.104 11.474 15.224 1.00 76.75 75 GLY A CA 1
ATOM 584 C C . GLY A 1 75 ? -23.682 11.831 14.768 1.00 76.75 75 GLY A C 1
ATOM 585 O O . GLY A 1 75 ? -23.191 12.893 15.138 1.00 76.75 75 GLY A O 1
ATOM 586 N N . GLY A 1 76 ? -23.053 10.994 13.932 1.00 74.94 76 GLY A N 1
ATOM 587 C CA . GLY A 1 76 ? -21.698 11.209 13.414 1.00 74.94 76 GLY A CA 1
ATOM 588 C C . GLY A 1 76 ? -20.584 10.831 14.398 1.00 74.94 76 GLY A C 1
ATOM 589 O O . GLY A 1 76 ? -20.822 10.588 15.582 1.00 74.94 76 GLY A O 1
ATOM 590 N N . ALA A 1 77 ? -19.350 10.754 13.894 1.00 72.81 77 ALA A N 1
ATOM 591 C CA . ALA A 1 77 ? -18.168 10.524 14.718 1.00 72.81 77 ALA A CA 1
ATOM 592 C C . ALA A 1 77 ? -17.651 11.856 15.307 1.00 72.81 77 ALA A C 1
ATOM 594 O O . ALA A 1 77 ? -17.526 12.842 14.571 1.00 72.81 77 ALA A O 1
ATOM 595 N N . PRO A 1 78 ? -17.323 11.917 16.611 1.00 72.31 78 PRO A N 1
ATOM 596 C CA . PRO A 1 78 ? -16.671 13.075 17.200 1.00 72.31 78 PRO A CA 1
ATOM 597 C C . PRO A 1 78 ? -15.266 13.258 16.611 1.00 72.31 78 PRO A C 1
ATOM 599 O O . PRO A 1 78 ? -14.622 12.309 16.161 1.00 72.31 78 PRO A O 1
ATOM 602 N N . ARG A 1 79 ? -14.782 14.505 16.626 1.00 65.44 79 ARG A N 1
ATOM 603 C CA . ARG A 1 79 ? -13.449 14.855 16.104 1.00 65.44 79 ARG A CA 1
ATOM 604 C C . ARG A 1 79 ? -12.306 14.422 17.020 1.00 65.44 79 ARG A C 1
ATOM 606 O O . ARG A 1 79 ? -11.200 14.229 16.537 1.00 65.44 79 ARG A O 1
ATOM 613 N N . VAL A 1 80 ? -12.563 14.316 18.323 1.00 65.44 80 VAL A N 1
ATOM 614 C CA . VAL A 1 80 ? -11.562 13.989 19.344 1.00 65.44 80 VAL A CA 1
ATOM 615 C C . VAL A 1 80 ? -12.193 13.035 20.349 1.00 65.44 80 VAL A C 1
ATOM 617 O O . VAL A 1 80 ? -13.334 13.238 20.767 1.00 65.44 80 VAL A O 1
ATOM 620 N N . VAL A 1 81 ? -11.448 12.001 20.731 1.00 67.62 81 VAL A N 1
ATOM 621 C CA . VAL A 1 81 ? -11.785 11.120 21.851 1.00 67.62 81 VAL A CA 1
ATOM 622 C C . VAL A 1 81 ? -10.780 11.401 22.959 1.00 67.62 81 VAL A C 1
ATOM 624 O O . VAL A 1 81 ? -9.582 11.242 22.752 1.00 67.62 81 VAL A O 1
ATOM 627 N N . GLU A 1 82 ? -11.265 11.857 24.113 1.00 69.75 82 GLU A N 1
ATOM 628 C CA . GLU A 1 82 ? -10.407 12.350 25.202 1.00 69.75 82 GLU A CA 1
ATOM 629 C C . GLU A 1 82 ? -9.621 11.235 25.905 1.00 69.75 82 GLU A C 1
ATOM 631 O O . GLU A 1 82 ? -8.484 11.447 26.314 1.00 69.75 82 GLU A O 1
ATOM 636 N N . GLU A 1 83 ? -10.193 10.031 26.001 1.00 80.75 83 GLU A N 1
ATOM 637 C CA . GLU A 1 83 ? -9.565 8.892 26.679 1.00 80.75 83 GLU A CA 1
ATOM 638 C C . GLU A 1 83 ? -9.477 7.665 25.756 1.00 80.75 83 GLU A C 1
ATOM 640 O O . GLU A 1 83 ? -10.500 7.238 25.197 1.00 80.75 83 GLU A O 1
ATOM 645 N N . PRO A 1 84 ? -8.292 7.050 25.602 1.00 86.44 84 PRO A N 1
ATOM 646 C CA . PRO A 1 84 ? -8.141 5.855 24.787 1.00 86.44 84 PRO A CA 1
ATOM 647 C C . PRO A 1 84 ? -8.805 4.625 25.427 1.00 86.44 84 PRO A C 1
ATOM 649 O O . PRO A 1 84 ? -8.893 4.507 26.648 1.00 86.44 84 PRO A O 1
ATOM 652 N N . ALA A 1 85 ? -9.250 3.680 24.600 1.00 91.12 85 ALA A N 1
ATOM 653 C CA . ALA A 1 85 ? -9.657 2.350 25.039 1.00 91.12 85 ALA A CA 1
ATOM 654 C C . ALA A 1 85 ? -8.435 1.425 25.074 1.00 91.12 85 ALA A C 1
ATOM 656 O O . ALA A 1 85 ? -7.802 1.190 24.044 1.00 91.12 85 ALA A O 1
ATOM 657 N N . LEU A 1 86 ? -8.104 0.915 26.261 1.00 94.12 86 LEU A N 1
ATOM 658 C CA . LEU A 1 86 ? -7.038 -0.066 26.449 1.00 94.12 86 LEU A CA 1
ATOM 659 C C . LEU A 1 86 ? -7.595 -1.468 26.180 1.00 94.12 86 LEU A C 1
ATOM 661 O O . LEU A 1 86 ? -8.476 -1.930 26.902 1.00 94.12 86 LEU A O 1
ATOM 665 N N . LEU A 1 87 ? -7.071 -2.136 25.156 1.00 95.50 87 LEU A N 1
ATOM 666 C CA . LEU A 1 87 ? -7.494 -3.464 24.712 1.00 95.50 87 LEU A CA 1
ATOM 667 C C . LEU A 1 87 ? -6.278 -4.409 24.708 1.00 95.50 87 LEU A C 1
ATOM 669 O O . LEU A 1 87 ? -5.752 -4.744 23.648 1.00 95.50 87 LEU A O 1
ATOM 673 N N . PRO A 1 88 ? -5.767 -4.802 25.891 1.00 94.81 88 PRO A N 1
ATOM 674 C CA . PRO A 1 88 ? -4.517 -5.552 26.004 1.00 94.81 88 PRO A CA 1
ATOM 675 C C . PRO A 1 88 ? -4.608 -6.979 25.459 1.00 94.81 88 PRO A C 1
ATOM 677 O O . PRO A 1 88 ? -3.574 -7.559 25.160 1.00 94.81 88 PRO A O 1
ATOM 680 N N . HIS A 1 89 ? -5.802 -7.555 25.335 1.00 96.38 89 HIS A N 1
ATOM 681 C CA . HIS A 1 89 ? -5.990 -8.916 24.825 1.00 96.38 89 HIS A CA 1
ATOM 682 C C . HIS A 1 89 ? -6.387 -8.967 23.347 1.00 96.38 89 HIS A C 1
ATOM 684 O O . HIS A 1 89 ? -6.560 -10.05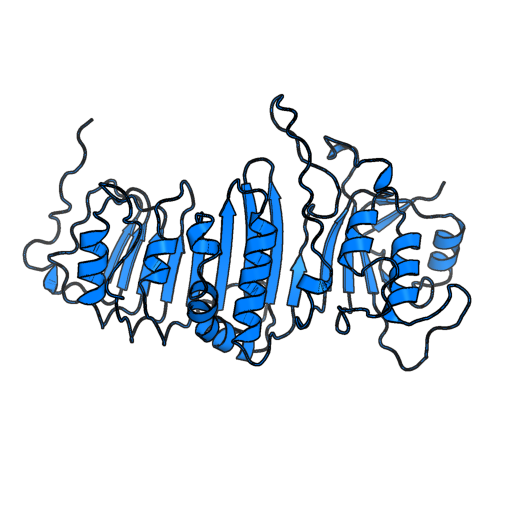7 22.819 1.00 96.38 89 HIS A O 1
ATOM 690 N N . LEU A 1 90 ? -6.511 -7.811 22.684 1.00 96.62 90 LEU A N 1
ATOM 691 C CA . LEU A 1 90 ? -6.915 -7.746 21.285 1.00 96.62 90 LEU A CA 1
ATOM 692 C C . LEU A 1 90 ? -5.780 -8.243 20.389 1.00 96.62 90 LEU A C 1
ATOM 694 O O . LEU A 1 90 ? -4.736 -7.594 20.318 1.00 96.62 90 LEU A O 1
ATOM 698 N N . THR A 1 91 ? -6.016 -9.362 19.711 1.00 95.75 91 THR A N 1
ATOM 699 C CA . THR A 1 91 ? -5.114 -9.980 18.730 1.00 95.75 91 THR A CA 1
ATOM 700 C C . THR A 1 91 ? -5.529 -9.633 17.305 1.00 95.75 91 THR A C 1
ATOM 702 O O . THR A 1 91 ? -4.663 -9.399 16.465 1.00 95.75 91 THR A O 1
ATOM 705 N N . ASP A 1 92 ? -6.836 -9.497 17.060 1.00 96.00 92 ASP A N 1
ATOM 706 C CA . ASP A 1 92 ? -7.417 -9.356 15.726 1.00 96.00 92 ASP A CA 1
ATOM 707 C C . ASP A 1 92 ? -8.278 -8.094 15.620 1.00 96.00 92 ASP A C 1
ATOM 709 O O . ASP A 1 92 ? -9.314 -7.949 16.284 1.00 96.00 92 ASP A O 1
ATOM 713 N N . LEU A 1 93 ? -7.866 -7.171 14.748 1.00 97.00 93 LEU A N 1
ATOM 714 C CA . LEU A 1 93 ? -8.553 -5.903 14.527 1.00 97.00 93 LEU A CA 1
ATOM 715 C C . LEU A 1 93 ? -8.850 -5.674 13.047 1.00 97.00 93 LEU A C 1
ATOM 717 O O . LEU A 1 93 ? -7.949 -5.520 12.229 1.00 97.00 93 LEU A O 1
ATOM 721 N N . VAL A 1 94 ? -10.137 -5.552 12.728 1.00 96.19 94 VAL A N 1
ATOM 722 C CA . VAL A 1 94 ? -10.634 -5.271 11.380 1.00 96.19 94 VAL A CA 1
ATOM 723 C C . VAL A 1 94 ? -11.510 -4.025 11.412 1.00 96.19 94 VAL A C 1
ATOM 725 O O . VAL A 1 94 ? -12.606 -4.045 11.976 1.00 96.19 94 VAL A O 1
ATOM 728 N N . LEU A 1 95 ? -11.063 -2.946 10.773 1.00 95.69 95 LEU A N 1
ATOM 729 C CA . LEU A 1 95 ? -11.815 -1.700 10.613 1.00 95.69 95 LEU A CA 1
ATOM 730 C C . LEU A 1 95 ? -11.905 -1.349 9.126 1.00 95.69 95 LEU A C 1
ATOM 732 O O . LEU A 1 95 ? -10.886 -1.069 8.502 1.00 95.69 95 LEU A O 1
ATOM 736 N N . ALA A 1 96 ? -13.116 -1.342 8.561 1.00 93.94 96 ALA A N 1
ATOM 737 C CA . ALA A 1 96 ? -13.299 -1.107 7.129 1.00 93.94 96 ALA A CA 1
ATOM 738 C C . ALA A 1 96 ? -14.462 -0.157 6.784 1.00 93.94 96 ALA A C 1
ATOM 740 O O . ALA A 1 96 ? -15.599 -0.330 7.231 1.00 93.94 96 ALA A O 1
ATOM 741 N N . GLU A 1 97 ? -14.181 0.819 5.922 1.00 90.44 97 GLU A N 1
ATOM 742 C CA . GLU A 1 97 ? -15.059 1.884 5.423 1.00 90.44 97 GLU A CA 1
ATOM 743 C C . GLU A 1 97 ? -15.277 1.730 3.905 1.00 90.44 97 GLU A C 1
ATOM 745 O O . GLU A 1 97 ? -14.841 2.536 3.082 1.00 90.44 97 GLU A O 1
ATOM 750 N N . LEU A 1 98 ? -15.961 0.655 3.505 1.00 83.50 98 LEU A N 1
ATOM 751 C CA . LEU A 1 98 ? -16.062 0.273 2.090 1.00 83.50 98 LEU A CA 1
ATOM 752 C C . LEU A 1 98 ? -16.912 1.238 1.249 1.00 83.50 98 LEU A C 1
ATOM 754 O O . LEU A 1 98 ? -16.607 1.462 0.075 1.00 83.50 98 LEU A O 1
ATOM 758 N N . VAL A 1 99 ? -17.959 1.822 1.839 1.00 80.75 99 VAL A N 1
ATOM 759 C CA . VAL A 1 99 ? -18.946 2.644 1.118 1.00 80.75 99 VAL A CA 1
ATOM 760 C C . VAL A 1 99 ? -18.683 4.138 1.296 1.00 80.75 99 VAL A C 1
ATOM 762 O O . VAL A 1 99 ? -18.496 4.848 0.311 1.00 80.75 99 VAL A O 1
ATOM 765 N N . GLU A 1 100 ? -18.646 4.621 2.536 1.00 79.75 100 GLU A N 1
ATOM 766 C CA . GLU A 1 100 ? -18.534 6.044 2.871 1.00 79.75 100 GLU A CA 1
ATOM 767 C C . GLU A 1 100 ? -17.616 6.250 4.089 1.00 79.75 100 GLU A C 1
ATOM 769 O O . GLU A 1 100 ? -17.471 5.324 4.892 1.00 79.75 100 GLU A O 1
ATOM 774 N N . PRO A 1 101 ? -16.974 7.425 4.239 1.00 80.94 101 PRO A N 1
ATOM 775 C CA . PRO A 1 101 ? -16.184 7.730 5.427 1.00 80.94 101 PRO A CA 1
ATOM 776 C C . PRO A 1 101 ? -17.107 7.856 6.644 1.00 80.94 101 PRO A C 1
ATOM 778 O O . PRO A 1 101 ? -17.972 8.731 6.698 1.00 80.94 101 PRO A O 1
ATOM 781 N N . ILE A 1 102 ? -16.913 6.990 7.635 1.00 81.69 102 ILE A N 1
ATOM 782 C CA . ILE A 1 102 ? -17.760 6.900 8.835 1.00 81.69 102 ILE A CA 1
ATOM 783 C C . ILE A 1 102 ? -16.989 7.273 10.107 1.00 81.69 102 ILE A C 1
ATOM 785 O O . ILE A 1 102 ? -17.595 7.479 11.150 1.00 81.69 102 ILE A O 1
ATOM 789 N N . GLY A 1 103 ? -15.670 7.447 10.038 1.00 83.69 103 GLY A N 1
ATOM 790 C CA . GLY A 1 103 ? -14.834 7.857 11.165 1.00 83.69 103 GLY A CA 1
ATOM 791 C C . GLY A 1 103 ? -14.172 6.695 11.907 1.00 83.69 103 GLY A C 1
ATOM 792 O O . GLY A 1 103 ? -13.754 6.881 13.051 1.00 83.69 103 GLY A O 1
ATOM 793 N N . LEU A 1 104 ? -14.021 5.519 11.282 1.00 89.44 104 LEU A N 1
ATOM 794 C CA . LEU A 1 104 ? -13.263 4.405 11.872 1.00 89.44 104 LEU A CA 1
ATOM 795 C C . LEU A 1 104 ? -11.776 4.735 12.049 1.00 89.44 104 LEU A C 1
ATOM 797 O O . LEU A 1 104 ? -11.158 4.248 12.991 1.00 89.44 104 LEU A O 1
ATOM 801 N N . GLY A 1 105 ? -11.214 5.626 11.227 1.00 87.69 105 GLY A N 1
ATOM 802 C CA . GLY A 1 105 ? -9.853 6.129 11.439 1.00 87.69 105 GLY A CA 1
ATOM 803 C C . GLY A 1 105 ? -9.681 6.876 12.772 1.00 87.69 105 GLY A C 1
ATOM 804 O O . GLY A 1 105 ? -8.687 6.680 13.468 1.00 87.69 105 GLY A O 1
ATOM 805 N N . ASN A 1 106 ? -10.679 7.667 13.188 1.00 86.50 106 ASN A N 1
ATOM 806 C CA . ASN A 1 106 ? -10.670 8.325 14.504 1.00 86.50 106 ASN A CA 1
ATOM 807 C C . ASN A 1 106 ? -10.808 7.304 15.638 1.00 86.50 106 ASN A C 1
ATOM 809 O O . ASN A 1 106 ? -10.177 7.445 16.690 1.00 86.50 106 ASN A O 1
ATOM 813 N N . LEU A 1 107 ? -11.621 6.265 15.420 1.00 89.56 107 LEU A N 1
ATOM 814 C CA . LEU A 1 107 ? -11.771 5.182 16.382 1.00 89.56 107 LEU A CA 1
ATOM 815 C C . LEU A 1 107 ? -10.438 4.469 16.586 1.00 89.56 107 LEU A C 1
ATOM 817 O O . LEU A 1 107 ? -10.025 4.321 17.729 1.00 89.56 107 LEU A O 1
ATOM 821 N N . TYR A 1 108 ? -9.737 4.111 15.507 1.00 91.00 108 TYR A N 1
ATOM 822 C CA . TYR A 1 108 ? -8.422 3.471 15.574 1.00 91.00 108 TYR A CA 1
ATOM 823 C C . TYR A 1 108 ? -7.409 4.301 16.376 1.00 91.00 108 TYR A C 1
ATOM 825 O O . TYR A 1 108 ? -6.757 3.790 17.288 1.00 91.00 108 TYR A O 1
ATOM 833 N N . LEU A 1 109 ? -7.362 5.618 16.137 1.00 88.06 109 LEU A N 1
ATOM 834 C CA . LEU A 1 109 ? -6.563 6.570 16.923 1.00 88.06 109 LEU A CA 1
ATOM 835 C C . LEU A 1 109 ? -6.968 6.660 18.403 1.00 88.06 109 LEU A C 1
ATOM 837 O O . LEU A 1 109 ? -6.281 7.301 19.195 1.00 88.06 109 LEU A O 1
ATOM 841 N N . SER A 1 110 ? -8.058 6.016 18.802 1.00 88.25 110 SER A N 1
ATOM 842 C CA . SER A 1 110 ? -8.522 5.932 20.184 1.00 88.25 110 SER A CA 1
ATOM 843 C C . SER A 1 110 ? -8.272 4.555 20.809 1.00 88.25 110 SER A C 1
ATOM 845 O O . SER A 1 110 ? -8.467 4.414 22.010 1.00 88.25 110 SER A O 1
ATOM 847 N N . LEU A 1 111 ? -7.803 3.548 20.058 1.00 91.62 111 LEU A N 1
ATOM 848 C CA . LEU A 1 111 ? -7.550 2.187 20.561 1.00 91.62 111 LEU A CA 1
ATOM 849 C C . LEU A 1 111 ? -6.073 1.943 20.873 1.00 91.62 111 LEU A C 1
ATOM 851 O O . LEU A 1 111 ? -5.206 2.181 20.036 1.00 91.62 111 LEU A O 1
ATOM 855 N N . VAL A 1 112 ? -5.780 1.416 22.056 1.00 92.19 112 VAL A N 1
ATOM 856 C CA . VAL A 1 112 ? -4.438 0.960 22.433 1.00 92.19 112 VAL A CA 1
ATOM 857 C C . VAL A 1 112 ? -4.477 -0.560 22.537 1.00 92.19 112 VAL A C 1
ATOM 859 O O . VAL A 1 112 ? -4.975 -1.101 23.523 1.00 92.19 112 VAL A O 1
ATOM 862 N N . ALA A 1 113 ? -3.967 -1.229 21.504 1.00 93.44 113 ALA A N 1
ATOM 863 C CA . ALA A 1 113 ? -3.960 -2.684 21.359 1.00 93.44 113 ALA A CA 1
ATOM 864 C C . ALA A 1 113 ? -2.517 -3.195 21.161 1.00 93.44 113 ALA A C 1
ATOM 866 O O . ALA A 1 113 ? -2.116 -3.485 20.036 1.00 93.44 113 ALA A O 1
ATOM 867 N N . PRO A 1 114 ? -1.696 -3.263 22.230 1.00 91.19 114 PRO A N 1
ATOM 868 C CA . PRO A 1 114 ? -0.268 -3.596 22.121 1.00 91.19 114 PRO A CA 1
ATOM 869 C C . PRO A 1 114 ? -0.011 -5.028 21.622 1.00 91.19 114 PRO A C 1
ATOM 871 O O . PRO A 1 114 ? 1.032 -5.324 21.041 1.00 91.19 114 PRO A O 1
ATOM 874 N N . ASN A 1 115 ? -0.979 -5.920 21.826 1.00 92.69 115 ASN A N 1
ATOM 875 C CA . ASN A 1 115 ? -0.871 -7.327 21.463 1.00 92.69 115 ASN A CA 1
ATOM 876 C C . ASN A 1 115 ? -1.562 -7.659 20.136 1.00 92.69 115 ASN A C 1
ATOM 878 O O . ASN A 1 115 ? -1.675 -8.830 19.812 1.00 92.69 115 ASN A O 1
ATOM 882 N N . CYS A 1 116 ? -1.948 -6.652 19.344 1.00 94.31 116 CYS A N 1
ATOM 883 C CA . CYS A 1 116 ? -2.530 -6.886 18.026 1.00 94.31 116 CYS A CA 1
ATOM 884 C C . CYS A 1 116 ? -1.501 -7.590 17.128 1.00 94.31 116 CYS A C 1
ATOM 886 O O . CYS A 1 116 ? -0.369 -7.106 16.977 1.00 94.31 116 CYS A O 1
ATOM 888 N N . GLU A 1 117 ? -1.897 -8.729 16.572 1.00 92.56 117 GLU A N 1
ATOM 889 C CA . GLU A 1 117 ? -1.107 -9.573 15.669 1.00 92.56 117 GLU A CA 1
ATOM 890 C C . GLU A 1 117 ? -1.628 -9.466 14.238 1.00 92.56 117 GLU A C 1
ATOM 892 O O . GLU A 1 117 ? -0.821 -9.384 13.319 1.00 92.56 117 GLU A O 1
ATOM 897 N N . ASN A 1 118 ? -2.951 -9.352 14.069 1.00 93.62 118 ASN A N 1
ATOM 898 C CA . ASN A 1 118 ? -3.605 -9.226 12.772 1.00 93.62 118 ASN A CA 1
ATOM 899 C C . ASN A 1 118 ? -4.335 -7.888 12.665 1.00 93.62 118 ASN A C 1
ATOM 901 O O . ASN A 1 118 ? -5.288 -7.612 13.404 1.00 93.62 118 ASN A O 1
ATOM 905 N N . LEU A 1 119 ? -3.888 -7.042 11.736 1.00 95.31 119 LEU A N 1
ATOM 906 C CA . LEU A 1 119 ? -4.429 -5.698 11.545 1.00 95.31 119 LEU A CA 1
ATOM 907 C C . LEU A 1 119 ? -4.936 -5.490 10.118 1.00 95.31 119 LEU A C 1
ATOM 909 O O . LEU A 1 119 ? -4.150 -5.352 9.187 1.00 95.31 119 LEU A O 1
ATOM 913 N N . HIS A 1 120 ? -6.251 -5.350 9.968 1.00 95.06 120 HIS A N 1
ATOM 914 C CA . HIS A 1 120 ? -6.887 -4.944 8.719 1.00 95.06 120 HIS A CA 1
ATOM 915 C C . HIS A 1 120 ? -7.512 -3.554 8.862 1.00 95.06 120 HIS A C 1
ATOM 917 O O . HIS A 1 120 ? -8.504 -3.368 9.575 1.00 95.06 120 HIS A O 1
ATOM 923 N N . LEU A 1 121 ? -6.953 -2.573 8.161 1.00 94.31 121 LEU A N 1
ATOM 924 C CA . LEU A 1 121 ? -7.459 -1.208 8.088 1.00 94.31 121 LEU A CA 1
ATOM 925 C C . LEU A 1 121 ? -7.781 -0.873 6.633 1.00 94.31 121 LEU A C 1
ATOM 927 O O . LEU A 1 121 ? -6.879 -0.541 5.881 1.00 94.31 121 LEU A O 1
ATOM 931 N N . ASP A 1 122 ? -9.054 -0.888 6.242 1.00 93.19 122 ASP A N 1
ATOM 932 C CA . ASP A 1 122 ? -9.494 -0.415 4.920 1.00 93.19 122 ASP A CA 1
ATOM 933 C C . ASP A 1 122 ? -10.305 0.870 5.081 1.00 93.19 122 ASP A C 1
ATOM 935 O O . ASP A 1 122 ? -11.528 0.856 5.221 1.00 93.19 122 ASP A O 1
ATOM 939 N N . LEU A 1 123 ? -9.613 2.000 5.170 1.00 91.25 123 LEU A N 1
ATOM 940 C CA . LEU A 1 123 ? -10.182 3.259 5.638 1.00 91.25 123 LEU A CA 1
ATOM 941 C C . LEU A 1 123 ? -10.411 4.248 4.495 1.00 91.25 123 LEU A C 1
ATOM 943 O O . LEU A 1 123 ? -9.670 4.292 3.510 1.00 91.25 123 LEU A O 1
ATOM 947 N N . ARG A 1 124 ? -11.381 5.142 4.694 1.00 89.31 124 ARG A N 1
ATOM 948 C CA . ARG A 1 124 ? -11.573 6.368 3.912 1.00 89.31 124 ARG A CA 1
ATOM 949 C C . ARG A 1 124 ? -11.253 7.591 4.777 1.00 89.31 124 ARG A C 1
ATOM 951 O O . ARG A 1 124 ? -12.147 8.379 5.096 1.00 89.31 124 ARG A O 1
ATOM 958 N N . PRO A 1 125 ? -9.996 7.741 5.237 1.00 81.06 125 PRO A N 1
ATOM 959 C CA . PRO A 1 125 ? -9.660 8.712 6.266 1.00 81.06 125 PRO A CA 1
ATOM 960 C C . PRO A 1 125 ? -9.766 10.150 5.750 1.00 81.06 125 PRO A C 1
ATOM 962 O O . PRO A 1 125 ? -9.501 10.455 4.589 1.00 81.06 125 PRO A O 1
ATOM 965 N N . SER A 1 126 ? -10.078 11.073 6.660 1.00 81.62 126 SER A N 1
ATOM 966 C CA . SER A 1 126 ? -9.865 12.498 6.398 1.00 81.62 126 SER A CA 1
ATOM 967 C C . SER A 1 126 ? -8.367 12.834 6.397 1.00 81.62 126 SER A C 1
ATOM 969 O O . SER A 1 126 ? -7.575 12.157 7.060 1.00 81.62 126 SER A O 1
ATOM 971 N N . ALA A 1 127 ? -7.980 13.937 5.748 1.00 79.62 127 ALA A N 1
ATOM 972 C CA . ALA A 1 127 ? -6.605 14.445 5.794 1.00 79.62 127 ALA A CA 1
ATOM 973 C C . ALA A 1 127 ? -6.082 14.641 7.230 1.00 79.62 127 ALA A C 1
ATOM 975 O O . ALA A 1 127 ? -4.908 14.405 7.499 1.00 79.62 127 ALA A O 1
ATOM 976 N N . ALA A 1 128 ? -6.952 15.008 8.178 1.00 82.19 128 ALA A N 1
ATOM 977 C CA . ALA A 1 128 ? -6.576 15.158 9.583 1.00 82.19 128 ALA A CA 1
ATOM 978 C C . ALA A 1 128 ? -6.136 13.831 10.229 1.00 82.19 128 ALA A C 1
ATOM 980 O O . ALA A 1 128 ? -5.185 13.821 11.004 1.00 82.19 128 ALA A O 1
ATOM 981 N N . VAL A 1 129 ? -6.796 12.718 9.888 1.00 82.56 129 VAL A N 1
ATOM 982 C CA . VAL A 1 129 ? -6.423 11.380 10.378 1.00 82.56 129 VAL A CA 1
ATOM 983 C C . VAL A 1 129 ? -5.106 10.937 9.756 1.00 82.56 129 VAL A C 1
ATOM 985 O O . VAL A 1 129 ? -4.223 10.479 10.473 1.00 82.56 129 VAL A O 1
ATOM 988 N N . MET A 1 130 ? -4.951 11.117 8.441 1.00 81.00 130 MET A N 1
ATOM 989 C CA . MET A 1 130 ? -3.733 10.709 7.732 1.00 81.00 130 MET A CA 1
ATOM 990 C C . MET A 1 130 ? -2.491 11.475 8.202 1.00 81.00 130 MET A C 1
ATOM 992 O O . MET A 1 130 ? -1.406 10.911 8.277 1.00 81.00 130 MET A O 1
ATOM 996 N N . ARG A 1 131 ? -2.652 12.752 8.564 1.00 84.06 131 ARG A N 1
ATOM 997 C CA . ARG A 1 131 ? -1.569 13.601 9.082 1.00 84.06 131 ARG A CA 1
ATOM 998 C C . ARG A 1 131 ? -1.310 13.405 10.582 1.00 84.06 131 ARG A C 1
ATOM 1000 O O . ARG A 1 131 ? -0.436 14.070 11.134 1.00 84.06 131 ARG A O 1
ATOM 1007 N N . HIS A 1 132 ? -2.068 12.545 11.267 1.00 87.50 132 HIS A N 1
ATOM 1008 C CA . HIS A 1 132 ? -1.939 12.383 12.710 1.00 87.50 132 HIS A CA 1
ATOM 1009 C C . HIS A 1 132 ? -0.651 11.612 13.062 1.00 87.50 132 HIS A C 1
ATOM 1011 O O . HIS A 1 132 ? -0.521 10.443 12.693 1.00 87.50 132 HIS A O 1
ATOM 1017 N N . PRO A 1 133 ? 0.280 12.186 13.848 1.00 86.19 133 PRO A N 1
ATOM 1018 C CA . PRO A 1 133 ? 1.602 11.592 14.084 1.00 86.19 133 PRO A CA 1
ATOM 1019 C C . PRO A 1 133 ? 1.559 10.285 14.886 1.00 86.19 133 PRO A C 1
ATOM 1021 O O . PRO A 1 133 ? 2.486 9.487 14.822 1.00 86.19 133 PRO A O 1
ATOM 1024 N N . ALA A 1 134 ? 0.480 10.035 15.633 1.00 87.62 134 ALA A N 1
ATOM 1025 C CA . ALA A 1 134 ? 0.309 8.767 16.340 1.00 87.62 134 ALA A CA 1
ATOM 1026 C C . ALA A 1 134 ? -0.142 7.608 15.436 1.00 87.62 134 ALA A C 1
ATOM 1028 O O . ALA A 1 134 ? -0.067 6.466 15.877 1.00 87.62 134 ALA A O 1
ATOM 1029 N N . LEU A 1 135 ? -0.641 7.869 14.219 1.00 88.00 135 LEU A N 1
ATOM 1030 C CA . LEU A 1 135 ? -1.133 6.803 13.342 1.00 88.00 135 LEU A CA 1
ATOM 1031 C C . LEU A 1 135 ? -0.005 5.821 12.965 1.00 88.00 135 LEU A C 1
ATOM 1033 O O . LEU A 1 135 ? -0.188 4.630 13.216 1.00 88.00 135 LEU A O 1
ATOM 1037 N N . PRO A 1 136 ? 1.172 6.276 12.480 1.00 90.88 136 PRO A N 1
ATOM 1038 C CA . PRO A 1 136 ? 2.293 5.377 12.213 1.00 90.88 136 PRO A CA 1
ATOM 1039 C C . PRO A 1 136 ? 2.772 4.619 13.459 1.00 90.88 136 PRO A C 1
ATOM 1041 O O . PRO A 1 136 ? 3.011 3.418 13.405 1.00 90.88 136 PRO A O 1
ATOM 1044 N N . LEU A 1 137 ? 2.836 5.295 14.611 1.00 89.88 137 LEU A N 1
ATOM 1045 C CA . LEU A 1 137 ? 3.281 4.686 15.871 1.00 89.88 137 LEU A CA 1
ATOM 1046 C C . LEU A 1 137 ? 2.357 3.555 16.343 1.00 89.88 137 LEU A C 1
ATOM 1048 O O . LEU A 1 137 ? 2.818 2.596 16.954 1.00 89.88 137 LEU A O 1
ATOM 1052 N N . ARG A 1 138 ? 1.050 3.659 16.075 1.00 88.94 138 ARG A N 1
ATOM 1053 C CA . ARG A 1 138 ? 0.069 2.646 16.495 1.00 88.94 138 ARG A CA 1
ATOM 1054 C C . ARG A 1 138 ? 0.125 1.374 15.669 1.00 88.94 138 ARG A C 1
ATOM 1056 O O . ARG A 1 138 ? -0.099 0.304 16.223 1.00 88.94 138 ARG A O 1
ATOM 1063 N N . VAL A 1 139 ? 0.426 1.488 14.379 1.00 91.88 139 VAL A N 1
ATOM 1064 C CA . VAL A 1 139 ? 0.545 0.317 13.501 1.00 91.88 139 VAL A CA 1
ATOM 1065 C C . VAL A 1 139 ? 1.928 -0.335 13.606 1.00 91.88 139 VAL A C 1
ATOM 1067 O O . VAL A 1 139 ? 2.051 -1.525 13.333 1.00 91.88 139 VAL A O 1
ATOM 1070 N N . ALA A 1 140 ? 2.954 0.420 14.026 1.00 91.88 140 ALA A N 1
ATOM 1071 C CA . ALA A 1 140 ? 4.355 -0.000 13.983 1.00 91.88 140 ALA A CA 1
ATOM 1072 C C . ALA A 1 140 ? 4.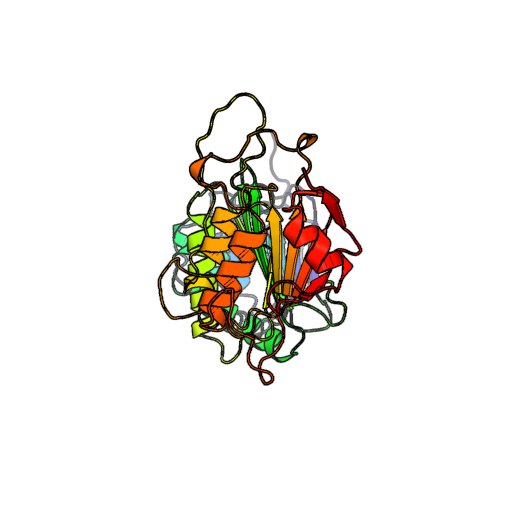620 -1.337 14.680 1.00 91.88 140 ALA A C 1
ATOM 1074 O O . ALA A 1 140 ? 5.302 -2.180 14.113 1.00 91.88 140 ALA A O 1
ATOM 1075 N N . SER A 1 141 ? 4.038 -1.571 15.860 1.00 90.88 141 SER A N 1
ATOM 1076 C CA . SER A 1 141 ? 4.249 -2.837 16.574 1.00 90.88 141 SER A CA 1
ATOM 1077 C C . SER A 1 141 ? 3.696 -4.043 15.808 1.00 90.88 141 SER A C 1
ATOM 1079 O O . SER A 1 141 ? 4.371 -5.065 15.729 1.00 90.88 141 SER A O 1
ATOM 1081 N N . THR A 1 142 ? 2.502 -3.938 15.214 1.00 91.69 142 THR A N 1
ATOM 1082 C CA . THR A 1 142 ? 1.924 -5.035 14.420 1.00 91.69 142 THR A CA 1
ATOM 1083 C C . THR A 1 142 ? 2.702 -5.252 13.127 1.00 91.69 142 THR A C 1
ATOM 1085 O O . THR A 1 142 ? 3.006 -6.389 12.780 1.00 91.69 142 THR A O 1
ATOM 1088 N N . VAL A 1 143 ? 3.106 -4.166 12.462 1.00 92.06 143 VAL A N 1
ATOM 1089 C CA . VAL A 1 143 ? 3.961 -4.233 11.269 1.00 92.06 143 VAL A CA 1
ATOM 1090 C C . VAL A 1 143 ? 5.299 -4.902 11.594 1.00 92.06 143 VAL A C 1
ATOM 1092 O O . VAL A 1 143 ? 5.703 -5.810 10.880 1.00 92.06 143 VAL A O 1
ATOM 1095 N N . GLN A 1 144 ? 5.954 -4.539 12.701 1.00 91.44 144 GLN A N 1
ATOM 1096 C CA . GLN A 1 144 ? 7.216 -5.155 13.123 1.00 91.44 144 GLN A CA 1
ATOM 1097 C C . GLN A 1 144 ? 7.074 -6.663 13.363 1.00 91.44 144 GLN A C 1
ATOM 1099 O O . GLN A 1 144 ? 7.930 -7.426 12.927 1.00 91.44 144 GLN A O 1
ATOM 1104 N N . LYS A 1 145 ? 5.993 -7.105 14.024 1.00 90.25 145 LYS A N 1
ATOM 1105 C CA . LYS A 1 145 ? 5.731 -8.539 14.251 1.00 90.25 145 LYS A CA 1
ATOM 1106 C C . LYS A 1 145 ? 5.574 -9.309 12.941 1.00 90.25 145 LYS A C 1
ATOM 1108 O O . LYS A 1 145 ? 6.131 -10.390 12.823 1.00 90.25 145 LYS A O 1
ATOM 1113 N N . ALA A 1 146 ? 4.834 -8.755 11.979 1.00 89.25 146 ALA A N 1
ATOM 1114 C CA . ALA A 1 146 ? 4.620 -9.391 10.680 1.00 89.25 146 ALA A CA 1
ATOM 1115 C C . ALA A 1 146 ? 5.907 -9.440 9.840 1.00 89.25 146 ALA A C 1
ATOM 1117 O O . ALA A 1 146 ? 6.215 -10.458 9.230 1.00 89.25 146 ALA A O 1
ATOM 1118 N N . LEU A 1 147 ? 6.690 -8.357 9.832 1.00 87.56 147 LEU A N 1
ATOM 1119 C CA . LEU A 1 147 ? 7.931 -8.286 9.053 1.00 87.56 147 LEU A CA 1
ATOM 1120 C C . LEU A 1 147 ? 9.057 -9.155 9.632 1.00 87.56 147 LEU A C 1
ATOM 1122 O O . LEU A 1 147 ? 9.917 -9.596 8.878 1.00 87.56 147 LEU A O 1
ATOM 1126 N N . ALA A 1 148 ? 9.020 -9.472 10.929 1.00 86.50 148 ALA A N 1
ATOM 1127 C CA . ALA A 1 148 ? 9.960 -10.401 11.561 1.00 86.50 148 ALA A CA 1
ATOM 1128 C C . ALA A 1 148 ? 9.858 -11.852 11.040 1.00 86.50 148 ALA A C 1
ATOM 1130 O O . ALA A 1 148 ? 10.717 -12.669 11.364 1.00 86.50 148 ALA A O 1
ATOM 1131 N N . LEU A 1 149 ? 8.821 -12.181 10.259 1.00 82.38 149 LEU A N 1
ATOM 1132 C CA . LEU A 1 149 ? 8.646 -13.494 9.629 1.00 82.38 149 LEU A CA 1
ATOM 1133 C C . LEU A 1 149 ? 9.416 -13.642 8.303 1.00 82.38 149 LEU A C 1
ATOM 1135 O O . LEU A 1 149 ? 9.459 -14.733 7.749 1.00 82.38 149 LEU A O 1
ATOM 1139 N N . ASP A 1 150 ? 10.021 -12.561 7.798 1.00 74.00 150 ASP A N 1
ATOM 1140 C CA . ASP A 1 150 ? 10.848 -12.531 6.578 1.00 74.00 150 ASP A CA 1
ATOM 1141 C C . ASP A 1 150 ? 10.138 -12.973 5.278 1.00 74.00 150 ASP A C 1
ATOM 1143 O O . ASP A 1 150 ? 10.759 -13.338 4.285 1.00 74.00 150 ASP A O 1
ATOM 1147 N N . HIS A 1 151 ? 8.805 -12.898 5.241 1.00 79.81 151 HIS A N 1
ATOM 1148 C CA . HIS A 1 151 ? 8.021 -13.171 4.027 1.00 79.81 151 HIS A CA 1
ATOM 1149 C C . HIS A 1 151 ? 7.929 -11.960 3.081 1.00 79.81 151 HIS A C 1
ATOM 1151 O O . HIS A 1 151 ? 7.470 -12.085 1.951 1.00 79.81 151 HIS A O 1
ATOM 1157 N N . GLY A 1 152 ? 8.387 -10.783 3.519 1.00 87.38 152 GLY A N 1
ATOM 1158 C CA . GLY A 1 152 ? 8.323 -9.540 2.753 1.00 87.38 152 GLY A CA 1
ATOM 1159 C C . GLY A 1 152 ? 6.967 -8.829 2.820 1.00 87.38 152 GLY A C 1
ATOM 1160 O O . GLY A 1 152 ? 6.056 -9.180 3.575 1.00 87.38 152 GLY A O 1
ATOM 1161 N N . SER A 1 153 ? 6.824 -7.759 2.039 1.00 91.69 153 SER A N 1
ATOM 1162 C CA . SER A 1 153 ? 5.609 -6.944 1.994 1.00 91.69 153 SER A CA 1
ATOM 1163 C C . SER A 1 153 ? 5.333 -6.365 0.608 1.00 91.69 153 SER A C 1
ATOM 1165 O O . SER A 1 153 ? 6.161 -6.415 -0.303 1.00 91.69 153 SER A O 1
ATOM 1167 N N . PHE A 1 154 ? 4.119 -5.858 0.417 1.00 91.81 154 PHE A N 1
ATOM 1168 C CA . PHE A 1 154 ? 3.644 -5.328 -0.853 1.00 91.81 154 PHE A CA 1
ATOM 1169 C C . PHE A 1 154 ? 3.032 -3.943 -0.662 1.00 91.81 154 PHE A C 1
ATOM 1171 O O . PH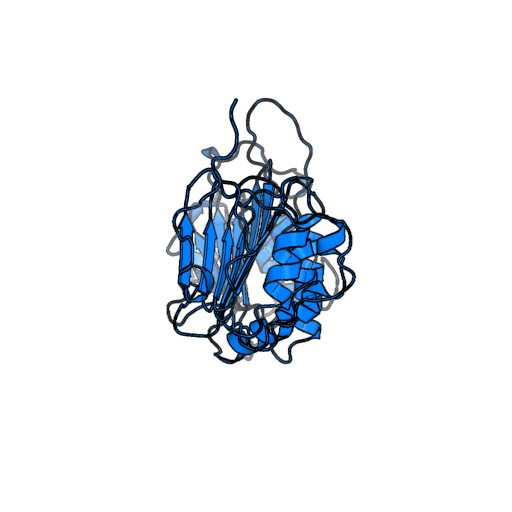E A 1 154 ? 2.034 -3.787 0.047 1.00 91.81 154 PHE A O 1
ATOM 1178 N N . LEU A 1 155 ? 3.612 -2.944 -1.320 1.00 92.50 155 LEU A N 1
ATOM 1179 C CA . LEU A 1 155 ? 3.079 -1.590 -1.426 1.00 92.50 155 LEU A CA 1
ATOM 1180 C C . LEU A 1 155 ? 2.355 -1.453 -2.760 1.00 92.50 155 LEU A C 1
ATOM 1182 O O . LEU A 1 155 ? 2.943 -1.724 -3.797 1.00 92.50 155 LEU A O 1
ATOM 1186 N N . SER A 1 156 ? 1.097 -1.021 -2.758 1.00 90.12 156 SER A N 1
ATOM 1187 C CA . SER A 1 156 ? 0.325 -0.805 -3.984 1.00 90.12 156 SER A CA 1
ATOM 1188 C C . SER A 1 156 ? -0.193 0.620 -4.062 1.00 90.12 156 SER A C 1
ATOM 1190 O O . SER A 1 156 ? -0.763 1.131 -3.099 1.00 90.12 156 SER A O 1
ATOM 1192 N N . PHE A 1 157 ? -0.055 1.230 -5.233 1.00 86.69 157 PHE A N 1
ATOM 1193 C CA . PHE A 1 157 ? -0.610 2.531 -5.572 1.00 86.69 157 PHE A CA 1
ATOM 1194 C C . PHE A 1 157 ? -1.541 2.361 -6.767 1.00 86.69 157 PHE A C 1
ATOM 1196 O O . PHE A 1 157 ? -1.123 2.038 -7.877 1.00 86.69 157 PHE A O 1
ATOM 1203 N N . ARG A 1 158 ? -2.839 2.550 -6.531 1.00 78.69 158 ARG A N 1
ATOM 1204 C CA . ARG A 1 158 ? -3.889 2.356 -7.532 1.00 78.69 158 ARG A CA 1
ATOM 1205 C C . ARG A 1 158 ? -4.743 3.613 -7.624 1.00 78.69 158 ARG A C 1
ATOM 1207 O O . ARG A 1 158 ? -5.727 3.751 -6.886 1.00 78.69 158 ARG A O 1
ATOM 1214 N N . PRO A 1 159 ? -4.380 4.552 -8.507 1.00 66.12 159 PRO A N 1
ATOM 1215 C CA . PRO A 1 159 ? -5.232 5.674 -8.833 1.00 66.12 159 PRO A CA 1
ATOM 1216 C C . PRO A 1 159 ? -6.424 5.169 -9.646 1.00 66.12 159 PRO A C 1
ATOM 1218 O O . PRO A 1 159 ? -6.275 4.509 -10.672 1.00 66.12 159 PRO A O 1
ATOM 1221 N N . ASN A 1 160 ? -7.625 5.497 -9.186 1.00 61.97 160 ASN A N 1
ATOM 1222 C CA . ASN A 1 160 ? -8.843 5.458 -9.981 1.00 61.97 160 ASN A CA 1
ATOM 1223 C C . ASN A 1 160 ? -9.421 6.885 -10.001 1.00 61.97 160 ASN A C 1
ATOM 1225 O O . ASN A 1 160 ? -9.257 7.625 -9.031 1.00 61.97 160 ASN A O 1
ATOM 1229 N N . LEU A 1 161 ? -10.102 7.272 -11.083 1.00 54.31 161 LEU A N 1
ATOM 1230 C CA . LEU A 1 161 ? -10.714 8.594 -11.303 1.00 54.31 161 LEU A CA 1
ATOM 1231 C C . LEU A 1 161 ? -11.344 9.222 -10.063 1.00 54.31 161 LEU A C 1
ATOM 1233 O O . LEU A 1 161 ? -11.150 10.398 -9.774 1.00 54.31 161 LEU A O 1
ATOM 1237 N N . ASN A 1 162 ? -12.156 8.417 -9.380 1.00 56.56 162 ASN A N 1
ATOM 1238 C CA . ASN A 1 162 ? -13.020 8.866 -8.297 1.00 56.56 162 ASN A CA 1
ATOM 1239 C C . ASN A 1 162 ? -12.473 8.467 -6.926 1.00 56.56 162 ASN A C 1
ATOM 1241 O O . ASN A 1 162 ? -13.018 8.877 -5.907 1.00 56.56 162 ASN A O 1
ATOM 1245 N N . THR A 1 163 ? -11.429 7.642 -6.887 1.00 67.06 163 THR A N 1
ATOM 1246 C CA . THR A 1 163 ? -10.834 7.137 -5.653 1.00 67.06 163 THR A CA 1
ATOM 1247 C C . THR A 1 163 ? -9.375 6.796 -5.902 1.00 67.06 163 THR A C 1
ATOM 1249 O O . THR A 1 163 ? -9.071 5.814 -6.574 1.00 67.06 163 THR A O 1
ATOM 1252 N N . GLN A 1 164 ? -8.465 7.558 -5.315 1.00 77.31 164 GLN A N 1
ATOM 1253 C CA . GLN A 1 164 ? -7.110 7.088 -5.098 1.00 77.31 164 GLN A CA 1
ATOM 1254 C C . GLN A 1 164 ? -7.140 6.010 -4.019 1.00 77.31 164 GLN A C 1
ATOM 1256 O O . GLN A 1 164 ? -7.850 6.143 -3.018 1.00 77.31 164 GLN A O 1
ATOM 1261 N N . SER A 1 165 ? -6.389 4.939 -4.237 1.00 84.94 165 SER A N 1
ATOM 1262 C CA . SER A 1 165 ? -6.138 3.931 -3.219 1.00 84.94 165 SER A CA 1
ATOM 1263 C C . SER A 1 165 ? -4.649 3.662 -3.121 1.00 84.94 165 SER A C 1
ATOM 1265 O O . SER A 1 165 ? -3.967 3.539 -4.139 1.00 84.94 165 SER A O 1
ATOM 1267 N N . ALA A 1 166 ? -4.161 3.603 -1.893 1.00 89.44 166 ALA A N 1
ATOM 1268 C CA . ALA A 1 166 ? -2.809 3.188 -1.581 1.00 89.44 166 ALA A CA 1
ATOM 1269 C C . ALA A 1 166 ? -2.884 2.165 -0.451 1.00 89.44 166 ALA A C 1
ATOM 1271 O O . ALA A 1 166 ? -3.654 2.351 0.495 1.00 89.44 166 ALA A O 1
ATOM 1272 N N . SER A 1 167 ? -2.143 1.071 -0.576 1.00 92.12 167 SER A N 1
ATOM 1273 C CA . SER A 1 167 ? -2.185 -0.016 0.393 1.00 92.12 167 SER A CA 1
ATOM 1274 C C . SER A 1 167 ? -0.807 -0.575 0.696 1.00 92.12 167 SER A C 1
ATOM 1276 O O . SER A 1 167 ? 0.058 -0.612 -0.176 1.00 92.12 167 SER A O 1
ATOM 1278 N N . TRP A 1 168 ? -0.630 -1.071 1.914 1.00 93.38 168 TRP A N 1
ATOM 1279 C CA . TRP A 1 168 ? 0.545 -1.806 2.350 1.00 93.38 168 TRP A CA 1
ATOM 1280 C C . TRP A 1 168 ? 0.080 -3.068 3.052 1.00 93.38 168 TRP A C 1
ATOM 1282 O O . TRP A 1 168 ? -0.698 -2.991 4.004 1.00 93.38 168 TRP A O 1
ATOM 1292 N N . ARG A 1 169 ? 0.547 -4.217 2.574 1.00 92.25 169 ARG A N 1
ATOM 1293 C CA . ARG A 1 169 ? 0.183 -5.523 3.122 1.00 92.25 169 ARG A CA 1
ATOM 1294 C C . ARG A 1 169 ? 1.408 -6.402 3.329 1.00 92.25 169 ARG A C 1
ATOM 1296 O O . ARG A 1 169 ? 2.351 -6.316 2.538 1.00 92.25 169 ARG A O 1
ATOM 1303 N N . SER A 1 170 ? 1.384 -7.249 4.350 1.00 90.75 170 SER A N 1
ATOM 1304 C CA . SER A 1 170 ? 2.364 -8.328 4.502 1.00 90.75 170 SER A CA 1
ATOM 1305 C C . SER A 1 170 ? 2.160 -9.395 3.423 1.00 90.75 170 SER A C 1
ATOM 1307 O O . SER A 1 170 ? 1.049 -9.580 2.911 1.00 90.75 170 SER A O 1
ATOM 1309 N N . GLN A 1 171 ? 3.237 -10.080 3.056 1.00 85.31 171 GLN A N 1
ATOM 1310 C CA . GLN A 1 171 ? 3.174 -11.295 2.245 1.00 85.31 171 GLN A CA 1
ATOM 1311 C C . GLN A 1 171 ? 3.126 -12.517 3.171 1.00 85.31 171 GLN A C 1
ATOM 1313 O O . GLN A 1 171 ? 3.617 -12.462 4.297 1.00 85.31 171 GLN A O 1
ATOM 1318 N N . ASP A 1 172 ? 2.467 -13.577 2.721 1.00 75.56 172 ASP A N 1
ATOM 1319 C CA . ASP A 1 172 ? 2.557 -14.910 3.315 1.00 75.56 172 ASP A CA 1
ATOM 1320 C C . ASP A 1 172 ? 3.579 -15.756 2.529 1.00 75.56 172 ASP A C 1
ATOM 1322 O O . ASP A 1 172 ? 4.172 -15.279 1.558 1.00 75.56 172 ASP A O 1
ATOM 1326 N N . GLU A 1 173 ? 3.787 -17.011 2.935 1.00 64.44 173 GLU A N 1
ATOM 1327 C CA . GLU A 1 173 ? 4.747 -17.926 2.292 1.00 64.44 173 GLU A CA 1
ATOM 1328 C C . GLU A 1 173 ? 4.477 -18.146 0.791 1.00 64.44 173 GLU A C 1
ATOM 1330 O O . GLU A 1 173 ? 5.415 -18.340 0.017 1.00 64.44 173 GLU A O 1
ATOM 1335 N N . ASP A 1 174 ? 3.213 -18.067 0.364 1.00 61.91 174 ASP A N 1
ATOM 1336 C CA . ASP A 1 174 ? 2.800 -18.255 -1.031 1.00 61.91 174 ASP A CA 1
ATOM 1337 C C . ASP A 1 174 ? 2.798 -16.944 -1.849 1.00 61.91 174 ASP A C 1
ATOM 1339 O O . ASP A 1 174 ? 2.431 -16.939 -3.030 1.00 61.91 174 ASP A O 1
ATOM 1343 N N . GLY A 1 175 ? 3.158 -15.808 -1.238 1.00 62.16 175 GLY A N 1
ATOM 1344 C CA . GLY A 1 175 ? 3.051 -14.474 -1.843 1.00 62.16 175 GLY A CA 1
ATOM 1345 C C . GLY A 1 175 ? 1.603 -14.017 -2.108 1.00 62.16 175 GLY A C 1
ATOM 1346 O O . GLY A 1 175 ? 1.372 -12.963 -2.716 1.00 62.16 175 GLY A O 1
ATOM 1347 N N . ASN A 1 176 ? 0.619 -14.780 -1.634 1.00 57.75 176 ASN A N 1
ATOM 1348 C CA . ASN A 1 176 ? -0.818 -14.566 -1.732 1.00 57.75 176 ASN A CA 1
ATOM 1349 C C . ASN A 1 176 ? -1.330 -13.918 -0.441 1.00 57.75 176 ASN A C 1
ATOM 1351 O O . ASN A 1 176 ? -2.138 -14.494 0.265 1.00 57.75 176 ASN A O 1
ATOM 1355 N N . GLY A 1 177 ? -0.858 -12.701 -0.155 1.00 60.88 177 GLY A N 1
ATOM 1356 C CA . GLY A 1 177 ? -0.992 -12.057 1.158 1.00 60.88 177 GLY A CA 1
ATOM 1357 C C . GLY A 1 177 ? -2.322 -12.190 1.933 1.00 60.88 177 GLY A C 1
ATOM 1358 O O . GLY A 1 177 ? -3.406 -12.333 1.372 1.00 60.88 177 GLY A O 1
ATOM 1359 N N . TRP A 1 178 ? -2.186 -11.949 3.243 1.00 62.81 178 TRP A N 1
ATOM 1360 C CA . TRP A 1 178 ? -3.101 -12.207 4.368 1.00 62.81 178 TRP A CA 1
ATOM 1361 C C . TRP A 1 178 ? -3.129 -13.670 4.837 1.00 62.81 178 TRP A C 1
ATOM 1363 O O . TRP A 1 178 ? -3.750 -14.527 4.218 1.00 62.81 178 TRP A O 1
ATOM 1373 N N . SER A 1 179 ? -2.523 -13.913 6.003 1.00 64.38 179 SER A N 1
ATOM 1374 C CA . SER A 1 179 ? -2.578 -15.184 6.728 1.00 64.38 179 SER A CA 1
ATOM 1375 C C . SER A 1 179 ? -3.447 -15.026 7.976 1.00 64.38 179 SER A C 1
ATOM 1377 O O . SER A 1 179 ? -3.315 -14.046 8.704 1.00 64.38 179 SER A O 1
ATOM 1379 N N . GLU A 1 180 ? -4.342 -15.985 8.226 1.00 64.56 180 GLU A N 1
ATOM 1380 C CA . GLU A 1 180 ? -5.079 -16.074 9.498 1.00 64.56 180 GLU A CA 1
ATOM 1381 C C . GLU A 1 180 ? -4.259 -16.783 10.594 1.00 64.56 180 GLU A C 1
ATOM 1383 O O . GLU A 1 180 ? -4.628 -16.738 11.765 1.00 64.56 180 GLU A O 1
ATOM 1388 N N . GLU A 1 181 ? -3.155 -17.442 10.228 1.00 72.50 181 GLU A N 1
ATOM 1389 C CA . GLU A 1 181 ? -2.350 -18.274 11.135 1.00 72.50 181 GLU A CA 1
ATOM 1390 C C . GLU A 1 181 ? -1.074 -17.578 11.626 1.00 72.50 181 GLU A C 1
ATOM 1392 O O . GLU A 1 181 ? -0.502 -17.975 12.641 1.00 72.50 181 GLU A O 1
ATOM 1397 N N . GLN A 1 182 ? -0.629 -16.537 10.923 1.00 84.00 182 GLN A N 1
ATOM 1398 C CA . GLN A 1 182 ? 0.589 -15.790 11.222 1.00 84.00 182 GLN A CA 1
ATOM 1399 C C . GLN A 1 182 ? 0.290 -14.290 11.356 1.00 84.00 182 GLN A C 1
ATOM 1401 O O . GLN A 1 182 ? -0.598 -13.795 10.660 1.00 84.00 182 GLN A O 1
ATOM 1406 N N . PRO A 1 183 ? 1.053 -13.552 12.190 1.00 88.19 183 PRO A N 1
ATOM 1407 C CA . PRO A 1 183 ? 0.947 -12.101 12.281 1.00 88.19 183 PRO A CA 1
ATOM 1408 C C . PRO A 1 183 ? 0.953 -11.431 10.907 1.00 88.19 183 PRO A C 1
ATOM 1410 O O . PRO A 1 183 ? 1.877 -11.617 10.112 1.00 88.19 183 PRO A O 1
ATOM 1413 N N . SER A 1 184 ? -0.069 -10.627 10.636 1.00 91.88 184 SER A N 1
ATOM 1414 C CA . SER A 1 184 ? -0.273 -10.024 9.324 1.00 91.88 184 SER A CA 1
ATOM 1415 C C . SER A 1 184 ? -0.844 -8.612 9.407 1.00 91.88 184 SER A C 1
ATOM 1417 O O . SER A 1 184 ? -1.447 -8.184 10.399 1.00 91.88 184 SER A O 1
ATOM 1419 N N . PHE A 1 185 ? -0.646 -7.847 8.336 1.00 93.12 185 PHE A N 1
ATOM 1420 C CA . PHE A 1 185 ? -1.303 -6.557 8.188 1.00 93.12 185 PHE A CA 1
ATOM 1421 C C . PHE A 1 185 ? -1.765 -6.312 6.753 1.00 93.12 185 PHE A C 1
ATOM 1423 O O . PHE A 1 185 ? -1.126 -6.727 5.789 1.00 93.12 185 PHE A O 1
ATOM 1430 N N . ASP A 1 186 ? -2.864 -5.576 6.629 1.00 93.31 186 ASP A N 1
ATOM 1431 C CA . ASP A 1 186 ? -3.375 -4.998 5.389 1.00 93.31 186 ASP A CA 1
ATOM 1432 C C . ASP A 1 186 ? -3.932 -3.617 5.719 1.00 93.31 186 ASP A C 1
ATOM 1434 O O . ASP A 1 186 ? -4.945 -3.467 6.407 1.00 93.31 186 ASP A O 1
ATOM 1438 N N . ILE A 1 187 ? -3.212 -2.594 5.276 1.00 94.00 187 ILE A N 1
ATOM 1439 C CA . ILE A 1 187 ? -3.520 -1.198 5.540 1.00 94.00 187 ILE A CA 1
ATOM 1440 C C . ILE A 1 187 ? -3.765 -0.528 4.201 1.00 94.00 187 ILE A C 1
ATOM 1442 O O . ILE A 1 187 ? -2.831 -0.222 3.468 1.00 94.00 187 ILE A O 1
ATOM 1446 N N . SER A 1 188 ? -5.027 -0.269 3.909 1.00 92.06 188 SER A N 1
ATOM 1447 C CA . SER A 1 188 ? -5.531 0.356 2.699 1.00 92.06 188 SER A CA 1
ATOM 1448 C C . SER A 1 188 ? -6.171 1.704 3.030 1.00 92.06 188 SER A C 1
ATOM 1450 O O . SER A 1 188 ? -7.108 1.791 3.823 1.00 92.06 188 SER A O 1
ATOM 1452 N N . LEU A 1 189 ? -5.683 2.780 2.411 1.00 90.44 189 LEU A N 1
ATOM 1453 C CA . LEU A 1 189 ? -6.294 4.108 2.477 1.00 90.44 189 LEU A CA 1
ATOM 1454 C C . LEU A 1 189 ? -6.923 4.441 1.127 1.00 90.44 189 LEU A C 1
ATOM 1456 O O . LEU A 1 189 ? -6.264 4.365 0.089 1.00 90.44 189 LEU A O 1
ATOM 1460 N N . ARG A 1 190 ? -8.198 4.838 1.136 1.00 87.88 190 ARG A N 1
ATOM 1461 C CA . ARG A 1 190 ? -8.959 5.194 -0.067 1.00 87.88 190 ARG A CA 1
ATOM 1462 C C . ARG A 1 190 ? -9.561 6.582 0.061 1.00 87.88 190 ARG A C 1
ATOM 1464 O O . ARG A 1 190 ? -10.049 6.966 1.117 1.00 87.88 190 ARG A O 1
ATOM 1471 N N . GLY A 1 191 ? -9.611 7.340 -1.021 1.00 81.19 191 GLY A N 1
ATOM 1472 C CA . GLY A 1 191 ? -10.192 8.674 -0.957 1.00 81.19 191 GLY A CA 1
ATOM 1473 C C . GLY A 1 191 ? -10.169 9.408 -2.279 1.00 81.19 191 GLY A C 1
ATOM 1474 O O . GLY A 1 191 ? -9.536 8.985 -3.235 1.00 81.19 191 GLY A O 1
ATOM 1475 N N . THR A 1 192 ? -10.875 10.527 -2.331 1.00 76.88 192 THR A N 1
ATOM 1476 C CA . THR A 1 192 ? -10.869 11.446 -3.478 1.00 76.88 192 THR A CA 1
ATOM 1477 C C . THR A 1 192 ? -9.754 12.491 -3.374 1.00 76.88 192 THR A C 1
ATOM 1479 O O . THR A 1 192 ? -9.625 13.333 -4.259 1.00 76.88 192 THR A O 1
ATOM 1482 N N . ASP A 1 193 ? -9.006 12.501 -2.266 1.00 73.19 193 ASP A N 1
ATOM 1483 C CA . ASP A 1 193 ? -7.945 13.473 -2.023 1.00 73.19 193 ASP A CA 1
ATOM 1484 C C . ASP A 1 193 ? -6.769 13.211 -2.968 1.00 73.19 193 ASP A C 1
ATOM 1486 O O . ASP A 1 193 ? -6.277 12.088 -3.071 1.00 73.19 193 ASP A O 1
ATOM 1490 N N . ARG A 1 194 ? -6.328 14.262 -3.661 1.00 72.00 194 ARG A N 1
ATOM 1491 C CA . ARG A 1 194 ? -5.215 14.206 -4.611 1.00 72.00 194 ARG A CA 1
ATOM 1492 C C . ARG A 1 194 ? -3.869 14.013 -3.910 1.00 72.00 194 ARG A C 1
ATOM 1494 O O . ARG A 1 194 ? -2.943 13.502 -4.531 1.00 72.00 194 ARG A O 1
ATOM 1501 N N . GLU A 1 195 ? -3.772 14.401 -2.638 1.00 74.75 195 GLU A N 1
ATOM 1502 C CA . GLU A 1 195 ? -2.579 14.247 -1.799 1.00 74.75 195 GLU A CA 1
ATOM 1503 C C . GLU A 1 195 ? -2.510 12.868 -1.114 1.00 74.75 195 GLU A C 1
ATOM 1505 O O . GLU A 1 195 ? -1.558 12.607 -0.378 1.00 74.75 195 GLU A O 1
ATOM 1510 N N . LEU A 1 196 ? -3.480 11.967 -1.345 1.00 79.19 196 LEU A N 1
ATOM 1511 C CA . LEU A 1 196 ? -3.565 10.677 -0.648 1.00 79.19 196 LEU A CA 1
ATOM 1512 C C . LEU A 1 196 ? -2.295 9.842 -0.803 1.00 79.19 196 LEU A C 1
ATOM 1514 O O . LEU A 1 196 ? -1.807 9.309 0.192 1.00 79.19 196 LEU A O 1
ATOM 1518 N N . ALA A 1 197 ? -1.730 9.771 -2.011 1.00 77.88 197 ALA A N 1
ATOM 1519 C CA . ALA A 1 197 ? -0.464 9.079 -2.238 1.00 77.88 197 ALA A CA 1
ATOM 1520 C C . ALA A 1 197 ? 0.665 9.664 -1.369 1.00 77.88 197 ALA A C 1
ATOM 1522 O O . ALA A 1 197 ? 1.355 8.921 -0.679 1.00 77.88 197 ALA A O 1
ATOM 1523 N N . GLY A 1 198 ? 0.792 10.994 -1.312 1.00 80.12 198 GLY A N 1
ATOM 1524 C CA . GLY A 1 198 ? 1.795 11.670 -0.485 1.00 80.12 198 GLY A CA 1
ATOM 1525 C C . GLY A 1 198 ? 1.594 11.440 1.016 1.00 80.12 198 GLY A C 1
ATOM 1526 O O . GLY A 1 198 ? 2.560 11.194 1.740 1.00 80.12 198 GLY A O 1
ATOM 1527 N N . PHE A 1 199 ? 0.348 11.454 1.496 1.00 84.38 199 PHE A N 1
ATOM 1528 C CA . PHE A 1 199 ? 0.056 11.119 2.891 1.00 84.38 199 PHE A CA 1
ATOM 1529 C C . PHE A 1 199 ? 0.361 9.663 3.215 1.00 84.38 199 PHE A C 1
ATOM 1531 O O . PHE A 1 199 ? 0.905 9.383 4.281 1.00 84.38 199 PHE A O 1
ATOM 1538 N N . PHE A 1 200 ? 0.031 8.747 2.306 1.00 88.38 200 PHE A N 1
ATOM 1539 C CA . PHE A 1 200 ? 0.339 7.335 2.472 1.00 88.38 200 PHE A CA 1
ATOM 1540 C C . PHE A 1 200 ? 1.851 7.107 2.520 1.00 88.38 200 PHE A C 1
ATOM 1542 O O . PHE A 1 200 ? 2.341 6.413 3.406 1.00 88.38 200 PHE A O 1
ATOM 1549 N N . CYS A 1 201 ? 2.603 7.780 1.648 1.00 86.06 201 CYS A N 1
ATOM 1550 C CA . CYS A 1 201 ? 4.060 7.766 1.670 1.00 86.06 201 CYS A CA 1
ATOM 1551 C C . CYS A 1 201 ? 4.626 8.270 3.006 1.00 86.06 201 CYS A C 1
ATOM 1553 O O . CYS A 1 201 ? 5.494 7.627 3.597 1.00 86.06 201 CYS A O 1
ATOM 1555 N N . ALA A 1 202 ? 4.108 9.388 3.524 1.00 86.56 202 ALA A N 1
ATOM 1556 C CA . ALA A 1 202 ? 4.508 9.917 4.828 1.00 86.56 202 ALA A CA 1
ATOM 1557 C C . ALA A 1 202 ? 4.153 8.961 5.981 1.00 86.56 202 ALA A C 1
ATOM 1559 O O . ALA A 1 202 ? 4.934 8.813 6.922 1.00 86.56 202 ALA A O 1
ATOM 1560 N N . PHE A 1 203 ? 3.001 8.292 5.895 1.00 90.75 203 PHE A N 1
ATOM 1561 C CA . PHE A 1 203 ? 2.586 7.261 6.840 1.00 90.75 203 PHE A CA 1
ATOM 1562 C C . PHE A 1 203 ? 3.560 6.076 6.837 1.00 90.75 203 PHE A C 1
ATOM 1564 O O . PHE A 1 203 ? 4.116 5.776 7.891 1.00 90.75 203 PHE A O 1
ATOM 1571 N N . VAL A 1 204 ? 3.840 5.470 5.675 1.00 91.50 204 VAL A N 1
ATOM 1572 C CA . VAL A 1 204 ? 4.787 4.346 5.536 1.00 91.50 204 VAL A CA 1
ATOM 1573 C C . VAL A 1 204 ? 6.168 4.737 6.059 1.00 91.50 204 VAL A C 1
ATOM 1575 O O . VAL A 1 204 ? 6.747 4.005 6.858 1.00 91.50 204 VAL A O 1
ATOM 1578 N N . ARG A 1 205 ? 6.662 5.934 5.711 1.00 88.44 205 ARG A N 1
ATOM 1579 C CA . ARG A 1 205 ? 7.928 6.456 6.245 1.00 88.44 205 ARG A CA 1
ATOM 1580 C C . ARG A 1 205 ? 7.895 6.572 7.770 1.00 88.44 205 ARG A C 1
ATOM 1582 O O . ARG A 1 205 ? 8.852 6.181 8.428 1.00 88.44 205 ARG A O 1
ATOM 1589 N N . GLY A 1 206 ? 6.806 7.080 8.345 1.00 90.56 206 GLY A N 1
ATOM 1590 C CA . GLY A 1 206 ? 6.639 7.166 9.798 1.00 90.56 206 GLY A CA 1
ATOM 1591 C C . GLY A 1 206 ? 6.670 5.799 10.486 1.00 90.56 206 GLY A C 1
ATOM 1592 O O . GLY A 1 206 ? 7.272 5.667 11.553 1.00 90.56 206 GLY A O 1
ATOM 1593 N N . VAL A 1 207 ? 6.068 4.777 9.868 1.00 92.19 207 VAL A N 1
ATOM 1594 C CA . VAL A 1 207 ? 6.101 3.400 10.379 1.00 92.19 207 VAL A CA 1
ATOM 1595 C C . VAL A 1 207 ? 7.513 2.846 10.281 1.00 92.19 207 VAL A C 1
ATOM 1597 O O . VAL A 1 207 ? 8.028 2.353 11.276 1.00 92.19 207 VAL A O 1
ATOM 1600 N N . ARG A 1 208 ? 8.166 3.013 9.125 1.00 89.06 208 ARG A N 1
ATOM 1601 C CA . ARG A 1 208 ? 9.558 2.614 8.883 1.00 89.06 208 ARG A CA 1
ATOM 1602 C C . ARG A 1 208 ? 10.510 3.189 9.925 1.00 89.06 208 ARG A C 1
ATOM 1604 O O . ARG A 1 208 ? 11.355 2.475 10.432 1.00 89.06 208 ARG A O 1
ATOM 1611 N N . MET A 1 209 ? 10.360 4.462 10.290 1.00 89.19 209 MET A N 1
ATOM 1612 C CA . MET A 1 209 ? 11.183 5.090 11.337 1.00 89.19 209 MET A CA 1
ATOM 1613 C C . MET A 1 209 ? 10.949 4.512 12.744 1.00 89.19 209 MET A C 1
ATOM 1615 O O . MET A 1 209 ? 11.692 4.842 13.664 1.00 89.19 209 MET A O 1
ATOM 1619 N N . SER A 1 210 ? 9.904 3.702 12.917 1.00 90.12 210 SER A N 1
ATOM 1620 C CA . SER A 1 210 ? 9.488 3.102 14.188 1.00 90.12 210 SER A CA 1
ATOM 1621 C C . SER A 1 210 ? 9.696 1.584 14.234 1.00 90.12 210 SER A C 1
ATOM 1623 O O . SER A 1 210 ? 9.408 0.980 15.264 1.00 90.12 210 SER A O 1
ATOM 1625 N N . VAL A 1 211 ? 10.159 0.971 13.141 1.00 88.12 211 VAL A N 1
ATOM 1626 C CA . VAL A 1 211 ? 10.478 -0.460 13.052 1.00 88.12 211 VAL A CA 1
ATOM 1627 C C . VAL A 1 211 ? 11.957 -0.625 12.715 1.00 88.12 211 VAL A C 1
ATOM 1629 O O . VAL A 1 211 ? 12.549 0.239 12.074 1.00 88.12 211 VAL A O 1
ATOM 1632 N N . GLU A 1 212 ? 12.568 -1.711 13.181 1.00 80.31 212 GLU A N 1
ATOM 1633 C CA . GLU A 1 212 ? 14.008 -1.940 12.998 1.00 80.31 212 GLU A CA 1
ATOM 1634 C C . GLU A 1 212 ? 14.345 -2.341 11.556 1.00 80.31 212 GLU A C 1
ATOM 1636 O O . GLU A 1 212 ? 15.283 -1.803 10.972 1.00 80.31 212 GLU A O 1
ATOM 1641 N N . GLU A 1 213 ? 13.539 -3.220 10.954 1.00 78.00 213 GLU A N 1
ATOM 1642 C CA . GLU A 1 213 ? 13.736 -3.725 9.594 1.00 78.00 213 GLU A CA 1
ATOM 1643 C C . GLU A 1 213 ? 12.415 -3.751 8.820 1.00 78.00 213 GLU A C 1
ATOM 1645 O O . GLU A 1 213 ? 11.336 -3.918 9.393 1.00 78.00 213 GLU A O 1
ATOM 1650 N N . THR A 1 214 ? 12.500 -3.549 7.500 1.00 74.38 214 THR A N 1
ATOM 1651 C CA . THR A 1 214 ? 11.320 -3.487 6.618 1.00 74.38 214 THR A CA 1
ATOM 1652 C C . THR A 1 214 ? 11.057 -4.775 5.833 1.00 74.38 214 THR A C 1
ATOM 1654 O O . THR A 1 214 ? 10.012 -4.875 5.190 1.00 74.38 214 THR A O 1
ATOM 1657 N N . GLY A 1 215 ? 11.964 -5.759 5.907 1.00 85.00 215 GLY A N 1
ATOM 1658 C CA . GLY A 1 215 ? 11.937 -6.951 5.052 1.00 85.00 215 GLY A CA 1
ATOM 1659 C C . GLY A 1 215 ? 12.022 -6.595 3.564 1.00 85.00 215 GLY A C 1
ATOM 1660 O O . GLY A 1 215 ? 12.201 -5.434 3.202 1.00 85.00 215 GLY A O 1
ATOM 1661 N N . SER A 1 216 ? 11.905 -7.576 2.672 1.00 90.06 216 SER A N 1
ATOM 1662 C CA . SER A 1 216 ? 11.803 -7.304 1.233 1.00 90.06 216 SER A CA 1
ATOM 1663 C C . SER A 1 216 ? 10.486 -6.590 0.897 1.00 90.06 216 SER A C 1
ATOM 1665 O O . SER A 1 216 ? 9.418 -6.922 1.416 1.00 90.06 216 SER A O 1
ATOM 1667 N N . VAL A 1 217 ? 10.540 -5.578 0.030 1.00 92.00 217 VAL A N 1
ATOM 1668 C CA . VAL A 1 217 ? 9.360 -4.795 -0.361 1.00 92.00 217 VAL A CA 1
ATOM 1669 C C . VAL A 1 217 ? 9.162 -4.855 -1.870 1.00 92.00 217 VAL A C 1
ATOM 1671 O O . VAL A 1 217 ? 10.030 -4.460 -2.646 1.00 92.00 217 VAL A O 1
ATOM 1674 N N . VAL A 1 218 ? 7.983 -5.303 -2.291 1.00 93.00 218 VAL A N 1
ATOM 1675 C CA . VAL A 1 218 ? 7.527 -5.207 -3.681 1.00 93.00 218 VAL A CA 1
ATOM 1676 C C . VAL A 1 218 ? 6.626 -3.984 -3.813 1.00 93.00 218 VAL A C 1
ATOM 1678 O O . VAL A 1 218 ? 5.648 -3.845 -3.078 1.00 93.00 218 VAL A O 1
ATOM 1681 N N . VAL A 1 219 ? 6.934 -3.099 -4.756 1.00 92.69 219 VAL A N 1
ATOM 1682 C CA . VAL A 1 219 ? 6.158 -1.885 -5.029 1.00 92.69 219 VAL A CA 1
ATOM 1683 C C . VAL A 1 219 ? 5.396 -2.055 -6.337 1.00 92.69 219 VAL A C 1
ATOM 1685 O O . VAL A 1 219 ? 5.985 -2.123 -7.406 1.00 92.69 219 VAL A O 1
ATOM 1688 N N . ASP A 1 220 ? 4.073 -2.073 -6.271 1.00 91.12 220 ASP A N 1
ATOM 1689 C CA . ASP A 1 220 ? 3.170 -2.053 -7.417 1.00 91.12 220 ASP A CA 1
ATOM 1690 C C . ASP A 1 220 ? 2.607 -0.650 -7.621 1.00 91.12 220 ASP A C 1
ATOM 1692 O O . ASP A 1 220 ? 1.731 -0.180 -6.892 1.00 91.12 220 ASP A O 1
ATOM 1696 N N . LEU A 1 221 ? 3.121 0.022 -8.641 1.00 86.81 221 LEU A N 1
ATOM 1697 C CA . LEU A 1 221 ? 2.697 1.351 -9.049 1.00 86.81 221 LEU A CA 1
ATOM 1698 C C . LEU A 1 221 ? 1.415 1.307 -9.885 1.00 86.81 221 LEU A C 1
ATOM 1700 O O . LEU A 1 221 ? 0.843 2.366 -10.149 1.00 86.81 221 LEU A O 1
ATOM 1704 N N . GLY A 1 222 ? 0.957 0.130 -10.329 1.00 84.19 222 GLY A N 1
ATOM 1705 C CA . GLY A 1 222 ? -0.145 -0.004 -11.277 1.00 84.19 222 GLY A CA 1
ATOM 1706 C C . GLY A 1 222 ? 0.008 0.977 -12.441 1.00 84.19 222 GLY A C 1
ATOM 1707 O O . GLY A 1 222 ? 1.094 1.153 -12.988 1.00 84.19 222 GLY A O 1
ATOM 1708 N N . ARG A 1 223 ? -1.068 1.700 -12.766 1.00 81.62 223 ARG A N 1
ATOM 1709 C CA . ARG A 1 223 ? -1.067 2.747 -13.804 1.00 81.62 223 ARG A CA 1
ATOM 1710 C C . ARG A 1 223 ? -0.569 4.115 -13.313 1.00 81.62 223 ARG A C 1
ATOM 1712 O O . ARG A 1 223 ? -0.636 5.079 -14.076 1.00 81.62 223 ARG A O 1
ATOM 1719 N N . SER A 1 224 ? -0.073 4.233 -12.076 1.00 77.19 224 SER A N 1
ATOM 1720 C CA . SER A 1 224 ? 0.309 5.518 -11.456 1.00 77.19 224 SER A CA 1
ATOM 1721 C C . SER A 1 224 ? 1.419 6.252 -12.186 1.00 77.19 224 SER A C 1
ATOM 1723 O O . SER A 1 224 ? 1.465 7.469 -12.106 1.00 77.19 224 SER A O 1
ATOM 1725 N N . VAL A 1 225 ? 2.285 5.537 -12.903 1.00 78.19 225 VAL A N 1
ATOM 1726 C CA . VAL A 1 225 ? 3.391 6.117 -13.684 1.00 78.19 225 VAL A CA 1
ATOM 1727 C C . VAL A 1 225 ? 3.127 6.101 -15.189 1.00 78.19 225 VAL A C 1
ATOM 1729 O O . VAL A 1 225 ? 3.988 6.476 -15.974 1.00 78.19 225 VAL A O 1
ATOM 1732 N N . SER A 1 226 ? 1.928 5.692 -15.613 1.00 74.19 226 SER A N 1
ATOM 1733 C CA . SER A 1 226 ? 1.567 5.620 -17.034 1.00 74.19 226 SER A CA 1
ATOM 1734 C C . SER A 1 226 ? 1.298 6.988 -17.667 1.00 74.19 226 SER A C 1
ATOM 1736 O O . SER A 1 226 ? 1.193 7.087 -18.884 1.00 74.19 226 SER A O 1
ATOM 1738 N N . GLY A 1 227 ? 1.089 8.032 -16.858 1.00 66.69 227 GLY A N 1
ATOM 1739 C CA . GLY A 1 227 ? 0.637 9.339 -17.344 1.00 66.69 227 GLY A CA 1
ATOM 1740 C C . GLY A 1 227 ? -0.831 9.378 -17.800 1.00 66.69 227 GLY A C 1
ATOM 1741 O O . GLY A 1 227 ? -1.312 10.435 -18.205 1.00 66.69 227 GLY A O 1
ATOM 1742 N N . THR A 1 228 ? -1.562 8.258 -17.723 1.00 63.06 228 THR A N 1
ATOM 1743 C CA . THR A 1 228 ? -2.940 8.145 -18.227 1.00 63.06 228 THR A CA 1
ATOM 1744 C C . THR A 1 228 ? -3.986 8.157 -17.122 1.00 63.06 228 THR A C 1
ATOM 1746 O O . THR A 1 228 ? -3.780 7.628 -16.031 1.00 63.06 228 THR A O 1
ATOM 1749 N N . ILE A 1 229 ? -5.149 8.741 -17.425 1.00 58.16 229 ILE A N 1
ATOM 1750 C CA . ILE A 1 229 ? -6.360 8.619 -16.611 1.00 58.16 229 ILE A CA 1
ATOM 1751 C C . ILE A 1 229 ? -7.384 7.811 -17.413 1.00 58.16 229 ILE A C 1
ATOM 1753 O O . ILE A 1 229 ? -7.611 8.050 -18.599 1.00 58.16 229 ILE A O 1
ATOM 1757 N N . GLN A 1 230 ? -8.038 6.850 -16.767 1.00 50.47 230 GLN A N 1
ATOM 1758 C CA . GLN A 1 230 ? -9.212 6.198 -17.336 1.00 50.47 230 GLN A CA 1
ATOM 1759 C C . GLN A 1 230 ? -10.360 7.209 -17.311 1.00 50.47 230 GLN A C 1
ATOM 1761 O O . GLN A 1 230 ? -10.799 7.504 -16.231 1.00 50.47 230 GLN A O 1
ATOM 1766 N N . GLU A 1 231 ? -10.875 7.762 -18.409 1.00 44.72 231 GLU A N 1
ATOM 1767 C CA . GLU A 1 231 ? -12.080 8.618 -18.353 1.00 44.72 231 GLU A CA 1
ATOM 1768 C C . GLU A 1 231 ? -13.372 7.822 -18.095 1.00 44.72 231 GLU A C 1
ATOM 1770 O O . GLU A 1 231 ? -13.538 6.695 -18.574 1.00 44.72 231 GLU A O 1
ATOM 1775 N N . THR A 1 232 ? -14.345 8.435 -17.412 1.00 41.62 232 THR A N 1
ATOM 1776 C CA . THR A 1 232 ? -15.743 7.982 -17.426 1.00 41.62 232 THR A CA 1
ATOM 1777 C C . THR A 1 232 ? -16.682 9.190 -17.403 1.00 41.62 232 THR A C 1
ATOM 1779 O O . THR A 1 232 ? -16.599 10.015 -16.503 1.00 41.62 232 THR A O 1
ATOM 1782 N N . PHE A 1 233 ? -17.592 9.255 -18.380 1.00 40.47 233 PHE A N 1
ATOM 1783 C CA . PHE A 1 233 ? -18.729 10.186 -18.470 1.00 40.47 233 PHE A CA 1
ATOM 1784 C C . PHE A 1 233 ? -18.414 11.696 -18.404 1.00 40.47 233 PHE A C 1
ATOM 1786 O O . PHE A 1 233 ? -18.909 12.400 -17.529 1.00 40.47 233 PHE A O 1
ATOM 1793 N N . GLY A 1 234 ? -17.694 12.214 -19.406 1.00 41.91 234 GLY A N 1
ATOM 1794 C CA . GLY A 1 234 ? -17.851 13.607 -19.862 1.00 41.91 234 GLY A CA 1
ATOM 1795 C C . GLY A 1 234 ? -17.417 14.716 -18.897 1.00 41.91 234 GLY A C 1
ATOM 1796 O O . GLY A 1 234 ? -17.910 15.836 -19.020 1.00 41.91 234 GLY A O 1
ATOM 1797 N N . LEU A 1 235 ? -16.526 14.425 -17.948 1.00 39.59 235 LEU A N 1
ATOM 1798 C CA . LEU A 1 235 ? -15.896 15.429 -17.093 1.00 39.59 235 LEU A CA 1
ATOM 1799 C C . LEU A 1 235 ? -14.382 15.412 -17.317 1.00 39.59 235 LEU A C 1
ATOM 1801 O O . LEU A 1 235 ? -13.700 14.502 -16.849 1.00 39.59 235 LEU A O 1
ATOM 1805 N N . ASP A 1 236 ? -13.880 16.443 -18.001 1.00 40.41 236 ASP A N 1
ATOM 1806 C CA . ASP A 1 236 ? -12.455 16.774 -18.081 1.00 40.41 236 ASP A CA 1
ATOM 1807 C C . ASP A 1 236 ? -11.952 17.135 -16.679 1.00 40.41 236 ASP A C 1
ATOM 1809 O O . ASP A 1 236 ? -12.096 18.267 -16.205 1.00 40.41 236 ASP A O 1
ATOM 1813 N N . LEU A 1 237 ? -11.382 16.163 -15.972 1.00 43.84 237 LEU A N 1
ATOM 1814 C CA . LEU A 1 237 ? -10.716 16.402 -14.698 1.00 43.84 237 LEU A CA 1
ATOM 1815 C C . LEU A 1 237 ? -9.214 16.255 -14.896 1.00 43.84 237 LEU A C 1
ATOM 1817 O O . LEU A 1 237 ? -8.664 15.158 -14.904 1.00 43.84 237 LEU A O 1
ATOM 1821 N N . GLY A 1 238 ? -8.573 17.417 -15.034 1.00 42.91 238 GLY A N 1
ATOM 1822 C CA . GLY A 1 238 ? -7.136 17.572 -15.178 1.00 42.91 238 GLY A CA 1
ATOM 1823 C C . GLY A 1 238 ? -6.328 16.764 -14.159 1.00 42.91 238 GLY A C 1
ATOM 1824 O O . GLY A 1 238 ? -6.610 16.775 -12.952 1.00 42.91 238 GLY A O 1
ATOM 1825 N N . HIS A 1 239 ? -5.328 16.105 -14.743 1.00 44.44 239 HIS A N 1
ATOM 1826 C CA . HIS A 1 239 ? -4.182 15.364 -14.229 1.00 44.44 239 HIS A CA 1
ATOM 1827 C C . HIS A 1 239 ? -3.865 15.522 -12.738 1.00 44.44 239 HIS A C 1
ATOM 1829 O O . HIS A 1 239 ? -3.555 16.612 -12.263 1.00 44.44 239 HIS A O 1
ATOM 1835 N N . VAL A 1 240 ? -3.824 14.388 -12.034 1.00 46.50 240 VAL A N 1
ATOM 1836 C CA . VAL A 1 240 ? -2.853 14.156 -10.959 1.00 46.50 240 VAL A CA 1
ATOM 1837 C C . VAL A 1 240 ? -2.314 12.750 -11.151 1.00 46.50 240 VAL A C 1
ATOM 1839 O O . VAL A 1 240 ? -2.946 11.768 -10.772 1.00 46.50 240 VAL A O 1
ATOM 1842 N N . VAL A 1 241 ? -1.161 12.677 -11.799 1.00 49.97 241 VAL A N 1
ATOM 1843 C CA . VAL A 1 241 ? -0.324 11.484 -11.837 1.00 49.97 241 VAL A CA 1
ATOM 1844 C C . VAL A 1 241 ? 0.579 11.641 -10.618 1.00 49.97 241 VAL A C 1
ATOM 1846 O O . VAL A 1 241 ? 1.373 12.583 -10.600 1.00 49.97 241 VAL A O 1
ATOM 1849 N N . PRO A 1 242 ? 0.410 10.865 -9.535 1.00 51.53 242 PRO A N 1
ATOM 1850 C CA . PRO A 1 242 ? 1.353 10.943 -8.437 1.00 51.53 242 PRO A CA 1
ATOM 1851 C C . PRO A 1 242 ? 2.678 10.362 -8.935 1.00 51.53 242 PRO A C 1
ATOM 1853 O O . PRO A 1 242 ? 2.889 9.154 -8.871 1.00 51.53 242 PRO A O 1
ATOM 1856 N N . THR A 1 243 ? 3.571 11.215 -9.438 1.00 61.06 243 THR A N 1
ATOM 1857 C CA . THR A 1 243 ? 4.987 10.864 -9.522 1.00 61.06 243 THR A CA 1
ATOM 1858 C C . THR A 1 243 ? 5.442 10.656 -8.086 1.00 61.06 243 THR A C 1
ATOM 1860 O O . THR A 1 243 ? 5.500 11.604 -7.296 1.00 61.06 243 THR A O 1
ATOM 1863 N N . LEU A 1 244 ? 5.678 9.401 -7.706 1.00 72.56 244 LEU A N 1
ATOM 1864 C CA . LEU A 1 244 ? 6.264 9.115 -6.407 1.00 72.56 244 LEU A CA 1
ATOM 1865 C C . LEU A 1 244 ? 7.708 9.603 -6.464 1.00 72.56 244 LEU A C 1
ATOM 1867 O O . LEU A 1 244 ? 8.470 9.193 -7.337 1.00 72.56 244 LEU A O 1
ATOM 1871 N N . SER A 1 245 ? 8.046 10.524 -5.563 1.00 75.69 245 SER A N 1
ATOM 1872 C CA . SER A 1 245 ? 9.413 11.015 -5.411 1.00 75.69 245 SER A CA 1
ATOM 1873 C C . SER A 1 245 ? 10.332 9.847 -5.043 1.00 75.69 245 SER A C 1
ATOM 1875 O O . SER A 1 245 ? 9.967 9.110 -4.127 1.00 75.69 245 SER A O 1
ATOM 1877 N N . PRO A 1 246 ? 11.527 9.707 -5.642 1.00 76.69 246 PRO A N 1
ATOM 1878 C CA . PRO A 1 246 ? 12.497 8.670 -5.272 1.00 76.69 246 PRO A CA 1
ATOM 1879 C C . PRO A 1 246 ? 12.775 8.614 -3.763 1.00 76.69 246 PRO A C 1
ATOM 1881 O O . PRO A 1 246 ? 12.812 7.544 -3.164 1.00 76.69 246 PRO A O 1
ATOM 1884 N N . SER A 1 247 ? 12.821 9.777 -3.102 1.00 77.25 247 SER A N 1
ATOM 1885 C CA . SER A 1 247 ? 12.994 9.897 -1.644 1.00 77.25 247 SER A CA 1
ATOM 1886 C C . SER A 1 247 ? 11.899 9.236 -0.795 1.00 77.25 247 SER A C 1
ATOM 1888 O O . SER A 1 247 ? 12.049 9.117 0.420 1.00 77.25 247 SER A O 1
ATOM 1890 N N . PHE A 1 248 ? 10.782 8.815 -1.393 1.00 80.88 248 PHE A N 1
ATOM 1891 C CA . PHE A 1 248 ? 9.802 7.968 -0.721 1.00 80.88 248 PHE A CA 1
ATOM 1892 C C . PHE A 1 248 ? 10.379 6.587 -0.393 1.00 80.88 248 PHE A C 1
ATOM 1894 O O . PHE A 1 248 ? 10.114 6.063 0.688 1.00 80.88 248 PHE A O 1
ATOM 1901 N N . PHE A 1 249 ? 11.157 6.012 -1.310 1.00 82.94 249 PHE A N 1
ATOM 1902 C CA . PHE A 1 249 ? 11.710 4.671 -1.156 1.00 82.94 249 PHE A CA 1
ATOM 1903 C C . PHE A 1 249 ? 12.962 4.634 -0.286 1.00 82.94 249 PHE A C 1
ATOM 1905 O O . PHE A 1 249 ? 13.416 3.552 0.071 1.00 82.94 249 PHE A O 1
ATOM 1912 N N . GLU A 1 250 ? 13.498 5.801 0.079 1.00 81.00 250 GLU A N 1
ATOM 1913 C CA . GLU A 1 250 ? 14.692 5.921 0.903 1.00 81.00 250 GLU A CA 1
ATOM 1914 C C . GLU A 1 250 ? 14.552 5.087 2.184 1.00 81.00 250 GLU A C 1
ATOM 1916 O O . GLU A 1 250 ? 13.714 5.346 3.058 1.00 81.00 250 GLU A O 1
ATOM 1921 N N . GLY A 1 251 ? 15.397 4.061 2.288 1.00 80.12 251 GLY A N 1
ATOM 1922 C CA . GLY A 1 251 ? 15.441 3.203 3.456 1.00 80.12 251 GLY A CA 1
ATOM 1923 C C . GLY A 1 251 ? 14.363 2.120 3.534 1.00 80.12 251 GLY A C 1
ATOM 1924 O O . GLY A 1 251 ? 14.245 1.494 4.593 1.00 80.12 251 GLY A O 1
ATOM 1925 N N . LEU A 1 252 ? 13.590 1.919 2.465 1.00 87.00 252 LEU A N 1
ATOM 1926 C CA . LEU A 1 252 ? 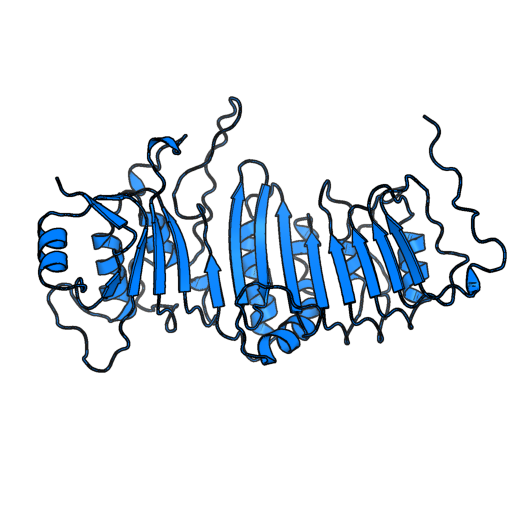12.845 0.691 2.204 1.00 87.00 252 LEU A CA 1
ATOM 1927 C C . LEU A 1 252 ? 13.742 -0.271 1.421 1.00 87.00 252 LEU A C 1
ATOM 1929 O O . LEU A 1 252 ? 14.408 0.129 0.468 1.00 87.00 252 LEU A O 1
ATOM 1933 N N . ASN A 1 253 ? 13.715 -1.550 1.778 1.00 90.44 253 ASN A N 1
ATOM 1934 C CA . ASN A 1 253 ? 14.421 -2.588 1.033 1.00 90.44 253 ASN A CA 1
ATOM 1935 C C . ASN A 1 253 ? 13.575 -3.043 -0.173 1.00 90.44 253 ASN A C 1
ATOM 1937 O O . ASN A 1 253 ? 12.990 -4.127 -0.185 1.00 90.44 253 ASN A O 1
ATOM 1941 N N . VAL A 1 254 ? 13.422 -2.150 -1.157 1.00 91.88 254 VAL A N 1
ATOM 1942 C CA . VAL A 1 254 ? 12.612 -2.398 -2.358 1.00 91.88 254 VAL A CA 1
ATOM 1943 C C . VAL A 1 254 ? 13.353 -3.345 -3.292 1.00 91.88 254 VAL A C 1
ATOM 1945 O O . VAL A 1 254 ? 14.382 -2.969 -3.836 1.00 91.88 254 VAL A O 1
ATOM 1948 N N . VAL A 1 255 ? 12.802 -4.540 -3.510 1.00 93.00 255 VAL A N 1
ATOM 1949 C CA . VAL A 1 255 ? 13.417 -5.596 -4.339 1.00 93.00 255 VAL A CA 1
ATOM 1950 C C . VAL A 1 255 ? 12.795 -5.707 -5.731 1.00 93.00 255 VAL A C 1
ATOM 1952 O O . VAL A 1 255 ? 13.472 -6.088 -6.687 1.00 93.00 255 VAL A O 1
ATOM 1955 N N . GLU A 1 256 ? 11.523 -5.322 -5.875 1.00 94.12 256 GLU A N 1
ATOM 1956 C CA . GLU A 1 256 ? 10.806 -5.336 -7.153 1.00 94.12 256 GLU A CA 1
ATOM 1957 C C . GLU A 1 256 ? 9.907 -4.103 -7.302 1.00 94.12 256 GLU A C 1
ATOM 1959 O O . GLU A 1 256 ? 9.169 -3.743 -6.382 1.00 94.12 256 GLU A O 1
ATOM 1964 N N . VAL A 1 257 ? 9.916 -3.499 -8.493 1.00 93.75 257 VAL A N 1
ATOM 1965 C CA . VAL A 1 257 ? 8.950 -2.475 -8.918 1.00 93.75 257 VAL A CA 1
ATOM 1966 C C . VAL A 1 257 ? 8.090 -3.036 -10.047 1.00 93.75 257 VAL A C 1
ATOM 1968 O O . VAL A 1 257 ? 8.611 -3.517 -11.048 1.00 93.75 257 VAL A O 1
ATOM 1971 N N . ARG A 1 258 ? 6.766 -2.950 -9.912 1.00 93.88 258 ARG A N 1
ATOM 1972 C CA . ARG A 1 258 ? 5.780 -3.346 -10.926 1.00 93.88 258 ARG A CA 1
ATOM 1973 C C . ARG A 1 258 ? 5.030 -2.121 -11.425 1.00 93.88 258 ARG A C 1
ATOM 1975 O O . ARG A 1 258 ? 4.609 -1.293 -10.616 1.00 93.88 258 ARG A O 1
ATOM 1982 N N . ALA A 1 259 ? 4.830 -2.011 -12.733 1.00 91.25 259 ALA A N 1
ATOM 1983 C CA . ALA A 1 259 ? 4.054 -0.922 -13.315 1.00 91.25 259 ALA A CA 1
ATOM 1984 C C . ALA A 1 259 ? 3.335 -1.333 -14.607 1.00 91.25 259 ALA A C 1
ATOM 1986 O O . ALA A 1 259 ? 3.873 -2.064 -15.440 1.00 91.25 259 ALA A O 1
ATOM 1987 N N . ASP A 1 260 ? 2.140 -0.778 -14.787 1.00 89.56 260 ASP A N 1
ATOM 1988 C CA . ASP A 1 260 ? 1.435 -0.732 -16.063 1.00 89.56 260 ASP A CA 1
ATOM 1989 C C . ASP A 1 260 ? 1.808 0.585 -16.756 1.00 89.56 260 ASP A C 1
ATOM 1991 O O . ASP A 1 260 ? 1.604 1.672 -16.200 1.00 89.56 260 ASP A O 1
ATOM 1995 N N . VAL A 1 261 ? 2.339 0.510 -17.973 1.00 89.50 261 VAL A N 1
ATOM 1996 C CA . VAL A 1 261 ? 2.941 1.656 -18.665 1.00 89.50 261 VAL A CA 1
ATOM 1997 C C . VAL A 1 261 ? 2.413 1.825 -20.081 1.00 89.50 261 VAL A C 1
ATOM 1999 O O . VAL A 1 261 ? 2.045 0.858 -20.742 1.00 89.50 261 VAL A O 1
ATOM 2002 N N . VAL A 1 262 ? 2.388 3.065 -20.569 1.00 89.31 262 VAL A N 1
ATOM 2003 C CA . VAL A 1 262 ? 2.157 3.324 -21.993 1.00 89.31 262 VAL A CA 1
ATOM 2004 C C . VAL A 1 262 ? 3.496 3.291 -22.704 1.00 89.31 262 VAL A C 1
ATOM 2006 O O . VAL A 1 262 ? 4.400 4.059 -22.374 1.00 89.31 262 VAL A O 1
ATOM 2009 N N . ASP A 1 263 ? 3.608 2.407 -23.686 1.00 87.81 263 ASP A N 1
ATOM 2010 C CA . ASP A 1 263 ? 4.807 2.293 -24.501 1.00 87.81 263 ASP A CA 1
ATOM 2011 C C . ASP A 1 263 ? 5.178 3.633 -25.171 1.00 87.81 263 ASP A C 1
ATOM 2013 O O . ASP A 1 263 ? 4.316 4.363 -25.669 1.00 87.81 263 ASP A O 1
ATOM 2017 N N . GLY A 1 264 ? 6.467 3.975 -25.133 1.00 87.50 264 GLY A N 1
ATOM 2018 C CA . GLY A 1 264 ? 7.005 5.267 -25.571 1.00 87.50 264 GLY A CA 1
ATOM 2019 C C . GLY A 1 264 ? 6.805 6.448 -24.604 1.00 87.50 264 GLY A C 1
ATOM 2020 O O . GLY A 1 264 ? 7.284 7.544 -24.904 1.00 87.50 264 GLY A O 1
ATOM 2021 N N . PHE A 1 265 ? 6.148 6.256 -23.453 1.00 89.06 265 PHE A N 1
ATOM 2022 C CA . PHE A 1 265 ? 5.885 7.304 -22.453 1.00 89.06 265 PHE A CA 1
ATOM 2023 C C . PHE A 1 265 ? 6.306 6.889 -21.032 1.00 89.06 265 PHE A C 1
ATOM 2025 O O . PHE A 1 265 ? 5.518 6.913 -20.086 1.00 89.06 265 PHE A O 1
ATOM 2032 N N . LEU A 1 266 ? 7.570 6.494 -20.866 1.00 89.94 266 LEU A N 1
ATOM 2033 C CA . LEU A 1 266 ? 8.112 5.971 -19.603 1.00 89.94 266 LEU A CA 1
ATOM 2034 C C . LEU A 1 266 ? 8.768 7.029 -18.698 1.00 89.94 266 LEU A C 1
ATOM 2036 O O . LEU A 1 266 ? 9.449 6.682 -17.732 1.00 89.94 266 LEU A O 1
ATOM 2040 N N . GLN A 1 267 ? 8.582 8.323 -18.976 1.00 88.25 267 GLN A N 1
ATOM 2041 C CA . GLN A 1 267 ? 9.322 9.388 -18.289 1.00 88.25 267 GLN A CA 1
ATOM 2042 C C . GLN A 1 267 ? 9.021 9.420 -16.785 1.00 88.25 267 GLN A C 1
ATOM 2044 O O . GLN A 1 267 ? 9.937 9.580 -15.985 1.00 88.25 267 GLN A O 1
ATOM 2049 N N . HIS A 1 268 ? 7.765 9.211 -16.384 1.00 85.88 268 HIS A N 1
ATOM 2050 C CA . HIS A 1 268 ? 7.390 9.195 -14.967 1.00 85.88 268 HIS A CA 1
ATOM 2051 C C . HIS A 1 268 ? 7.922 7.971 -14.225 1.00 85.88 268 HIS A C 1
ATOM 2053 O O . HIS A 1 268 ? 8.302 8.087 -13.065 1.00 85.88 268 HIS A O 1
ATOM 2059 N N . LEU A 1 269 ? 7.998 6.810 -14.887 1.00 88.94 269 LEU A N 1
ATOM 2060 C CA . LEU A 1 269 ? 8.670 5.645 -14.311 1.00 88.94 269 LEU A CA 1
ATOM 2061 C C . LEU A 1 269 ? 10.146 5.971 -14.062 1.00 88.94 269 LEU A C 1
ATOM 2063 O O . LEU A 1 269 ? 10.642 5.729 -12.966 1.00 88.94 269 LEU A O 1
ATOM 2067 N N . LYS A 1 270 ? 10.818 6.567 -15.055 1.00 88.50 270 LYS A N 1
ATOM 2068 C CA . LYS A 1 270 ? 12.216 6.997 -14.943 1.00 88.50 270 LYS A CA 1
ATOM 2069 C C . LYS A 1 270 ? 12.422 7.924 -13.742 1.00 88.50 270 LYS A C 1
ATOM 2071 O O . LYS A 1 270 ? 13.273 7.652 -12.909 1.00 88.50 270 LYS A O 1
ATOM 2076 N N . GLU A 1 271 ? 11.590 8.958 -13.617 1.00 85.12 271 GLU A N 1
ATOM 2077 C CA . GLU A 1 271 ? 11.626 9.924 -12.505 1.00 85.12 271 GLU A CA 1
ATOM 2078 C C . GLU A 1 271 ? 11.326 9.304 -11.136 1.00 85.12 271 GLU A C 1
ATOM 2080 O O . GLU A 1 271 ? 11.814 9.800 -10.124 1.00 85.12 271 GLU A O 1
ATOM 2085 N N . THR A 1 272 ? 10.512 8.247 -11.085 1.00 84.56 272 THR A N 1
ATOM 2086 C CA . THR A 1 272 ? 10.202 7.523 -9.846 1.00 84.56 272 THR A CA 1
ATOM 2087 C C . THR A 1 272 ? 11.340 6.597 -9.415 1.00 84.56 272 THR A C 1
ATOM 2089 O O . THR A 1 272 ? 11.553 6.438 -8.214 1.00 84.56 272 THR A O 1
ATOM 2092 N N . LEU A 1 273 ? 12.080 6.005 -10.358 1.00 85.38 273 LEU A N 1
ATOM 2093 C CA . LEU A 1 273 ? 13.222 5.133 -10.056 1.00 85.38 273 LEU A CA 1
ATOM 2094 C C . LEU A 1 273 ? 14.449 5.918 -9.574 1.00 85.38 273 LEU A C 1
ATOM 2096 O O . LEU A 1 273 ? 15.191 5.430 -8.725 1.00 85.38 273 LEU A O 1
ATOM 2100 N N . GLY A 1 274 ? 14.647 7.137 -10.071 1.00 77.06 274 GLY A N 1
ATOM 2101 C CA . GLY A 1 274 ? 15.759 7.979 -9.657 1.00 77.06 274 GLY A CA 1
ATOM 2102 C C . GLY A 1 274 ? 15.580 9.435 -10.081 1.00 77.06 274 GLY A C 1
ATOM 2103 O O . GLY A 1 274 ? 14.955 9.728 -11.105 1.00 77.06 274 GLY A O 1
ATOM 2104 N N . PRO A 1 275 ? 16.107 10.391 -9.298 1.00 65.50 275 PRO A N 1
ATOM 2105 C CA . PRO A 1 275 ? 16.112 11.784 -9.709 1.00 65.50 275 PRO A CA 1
ATOM 2106 C C . PRO A 1 275 ? 16.983 11.948 -10.959 1.00 65.50 275 PRO A C 1
ATOM 2108 O O . PRO A 1 275 ? 18.085 11.417 -11.053 1.00 65.50 275 PRO A O 1
ATOM 2111 N N . VAL A 1 276 ? 16.510 12.725 -11.934 1.00 59.75 276 VAL A N 1
ATOM 2112 C CA . VAL A 1 276 ? 17.315 13.049 -13.118 1.00 59.75 276 VAL A CA 1
ATOM 2113 C C . VAL A 1 276 ? 18.447 13.993 -12.696 1.00 59.75 276 VAL A C 1
ATOM 2115 O O . VAL A 1 276 ? 18.206 15.178 -12.472 1.00 59.75 276 VAL A O 1
ATOM 2118 N N . GLY A 1 277 ? 19.675 13.477 -12.602 1.00 52.88 277 GLY A N 1
ATOM 2119 C CA . GLY A 1 277 ? 20.874 14.277 -12.329 1.00 52.88 277 GLY A CA 1
ATOM 2120 C C . GLY A 1 277 ? 21.215 14.486 -10.850 1.00 52.88 277 GLY A C 1
ATOM 2121 O O . GLY A 1 277 ? 21.865 15.480 -10.526 1.00 52.88 277 GLY A O 1
ATOM 2122 N N . SER A 1 278 ? 20.784 13.591 -9.957 1.00 54.88 278 SER A N 1
ATOM 2123 C CA . SER A 1 278 ? 21.335 13.492 -8.598 1.00 54.88 278 SER A CA 1
ATOM 2124 C C . SER A 1 278 ? 22.107 12.185 -8.476 1.00 54.88 278 SER A C 1
ATOM 2126 O O . SER A 1 278 ? 21.650 11.160 -8.956 1.00 54.88 278 SER A O 1
ATOM 2128 N N . GLU A 1 279 ? 23.279 12.250 -7.846 1.00 54.81 279 GLU A N 1
ATOM 2129 C CA . GLU A 1 279 ? 24.289 11.179 -7.865 1.00 54.81 279 GLU A CA 1
ATOM 2130 C C . GLU A 1 279 ? 23.926 9.940 -7.023 1.00 54.81 279 GLU A C 1
ATOM 2132 O O . GLU A 1 279 ? 24.652 8.954 -7.067 1.00 54.81 279 GLU A O 1
ATOM 2137 N N . ASP A 1 280 ? 22.800 9.949 -6.298 1.00 66.81 280 ASP A N 1
ATOM 2138 C CA . ASP A 1 280 ? 22.505 8.931 -5.288 1.00 66.81 280 ASP A CA 1
ATOM 2139 C C . ASP A 1 280 ? 21.270 8.098 -5.670 1.00 66.81 280 ASP A C 1
ATOM 2141 O O . ASP A 1 280 ? 20.115 8.477 -5.438 1.00 66.81 280 ASP A O 1
ATOM 2145 N N . TRP A 1 281 ? 21.514 6.923 -6.252 1.00 78.31 281 TRP A N 1
ATOM 2146 C CA . TRP A 1 281 ? 20.504 5.888 -6.460 1.00 78.31 281 TRP A CA 1
ATOM 2147 C C . TRP A 1 281 ? 19.968 5.370 -5.117 1.00 78.31 281 TRP A C 1
ATOM 2149 O O . TRP A 1 281 ? 20.663 4.698 -4.363 1.00 78.31 281 TRP A O 1
ATOM 2159 N N . CYS A 1 282 ? 18.699 5.656 -4.818 1.00 77.94 282 CYS A N 1
ATOM 2160 C CA . CYS A 1 282 ? 18.084 5.347 -3.518 1.00 77.94 282 CYS A CA 1
ATOM 2161 C C . CYS A 1 282 ? 17.462 3.940 -3.397 1.00 77.94 282 CYS A C 1
ATOM 2163 O O . CYS A 1 282 ? 16.918 3.594 -2.349 1.00 77.94 282 CYS A O 1
ATOM 2165 N N . LEU A 1 283 ? 17.522 3.136 -4.464 1.00 86.06 283 LEU A N 1
ATOM 2166 C CA . LEU A 1 283 ? 16.885 1.819 -4.587 1.00 86.06 283 LEU A CA 1
ATOM 2167 C C . LEU A 1 283 ? 17.936 0.696 -4.656 1.00 86.06 283 LEU A C 1
ATOM 2169 O O . LEU A 1 283 ? 17.909 -0.138 -5.562 1.00 86.06 283 LEU A O 1
ATOM 2173 N N . GLU A 1 284 ? 18.913 0.703 -3.749 1.00 85.06 284 GLU A N 1
ATOM 2174 C CA . GLU A 1 284 ? 20.098 -0.178 -3.787 1.00 85.06 284 GLU A CA 1
ATOM 2175 C C . GLU A 1 284 ? 19.738 -1.669 -3.944 1.00 85.06 284 GLU A C 1
ATOM 2177 O O . GLU A 1 284 ? 20.313 -2.376 -4.773 1.00 85.06 284 GLU A O 1
ATOM 2182 N N . ALA A 1 285 ? 18.713 -2.125 -3.223 1.00 89.56 285 ALA A N 1
ATOM 2183 C CA . ALA A 1 285 ? 18.253 -3.512 -3.234 1.00 89.56 285 ALA A CA 1
ATOM 2184 C C . ALA A 1 285 ? 17.357 -3.891 -4.424 1.00 89.56 285 ALA A C 1
ATOM 2186 O O . ALA A 1 285 ? 16.933 -5.041 -4.531 1.00 89.56 285 ALA A O 1
ATOM 2187 N N . LEU A 1 286 ? 17.035 -2.948 -5.317 1.00 91.69 286 LEU A N 1
ATOM 2188 C CA . LEU A 1 286 ? 16.114 -3.218 -6.416 1.00 91.69 286 LEU A CA 1
ATOM 2189 C C . LEU A 1 286 ? 16.758 -4.191 -7.401 1.00 91.69 286 LEU A C 1
ATOM 2191 O O . LEU A 1 286 ? 17.778 -3.871 -8.000 1.00 91.69 286 LEU A O 1
ATOM 2195 N N . GLN A 1 287 ? 16.148 -5.352 -7.597 1.00 93.00 287 GLN A N 1
ATOM 2196 C CA . GLN A 1 287 ? 16.669 -6.399 -8.477 1.00 93.00 287 GLN A CA 1
ATOM 2197 C C . GLN A 1 287 ? 15.804 -6.583 -9.719 1.00 93.00 287 GLN A C 1
ATOM 2199 O O . GLN A 1 287 ? 16.305 -6.993 -10.760 1.00 93.00 287 GLN A O 1
ATOM 2204 N N . THR A 1 288 ? 14.507 -6.283 -9.629 1.00 95.25 288 THR A N 1
ATOM 2205 C CA . THR A 1 288 ? 13.559 -6.549 -10.718 1.00 95.25 288 THR A CA 1
ATOM 2206 C C . THR A 1 288 ? 12.667 -5.346 -10.997 1.00 95.25 288 THR A C 1
ATOM 2208 O O . THR A 1 288 ? 12.067 -4.771 -10.088 1.00 95.25 288 THR A O 1
ATOM 2211 N N . ILE A 1 289 ? 12.507 -4.996 -12.271 1.00 95.62 289 ILE A N 1
ATOM 2212 C CA . ILE A 1 289 ? 11.463 -4.078 -12.735 1.00 95.62 289 ILE A CA 1
ATOM 2213 C C . ILE A 1 289 ? 10.549 -4.846 -13.679 1.00 95.62 289 ILE A C 1
ATOM 2215 O O . ILE A 1 289 ? 10.971 -5.295 -14.737 1.00 95.62 289 ILE A O 1
ATOM 2219 N N . ARG A 1 290 ? 9.276 -4.988 -13.322 1.00 96.38 290 ARG A N 1
ATOM 2220 C CA . ARG A 1 290 ? 8.276 -5.667 -14.146 1.00 96.38 290 ARG A CA 1
ATOM 2221 C C . ARG A 1 290 ? 7.346 -4.651 -14.788 1.00 96.38 290 ARG A C 1
ATOM 2223 O O . ARG A 1 290 ? 6.586 -3.973 -14.095 1.00 96.38 290 ARG A O 1
ATOM 2230 N N . LEU A 1 291 ? 7.371 -4.589 -16.112 1.00 96.12 291 LEU A N 1
ATOM 2231 C CA . LEU A 1 291 ? 6.573 -3.660 -16.899 1.00 96.12 291 LEU A CA 1
ATOM 2232 C C . LEU A 1 291 ? 5.546 -4.407 -17.731 1.00 96.12 291 LEU A C 1
ATOM 2234 O O . LEU A 1 291 ? 5.857 -5.379 -18.418 1.00 96.12 291 LEU A O 1
ATOM 2238 N N . ARG A 1 292 ? 4.316 -3.909 -17.699 1.00 94.31 292 ARG A N 1
ATOM 2239 C CA . ARG A 1 292 ? 3.240 -4.365 -18.567 1.00 94.31 292 ARG A CA 1
ATOM 2240 C C . ARG A 1 292 ? 2.806 -3.227 -19.478 1.00 94.31 292 ARG A C 1
ATOM 2242 O O . ARG A 1 292 ? 2.392 -2.177 -18.984 1.00 94.31 292 ARG A O 1
ATOM 2249 N N . ALA A 1 293 ? 2.883 -3.427 -20.789 1.00 92.00 293 ALA A N 1
ATOM 2250 C CA . ALA A 1 293 ? 2.405 -2.430 -21.735 1.00 92.00 293 ALA A CA 1
ATOM 2251 C C . ALA A 1 293 ? 0.870 -2.360 -21.720 1.00 92.00 293 ALA A C 1
ATOM 2253 O O . ALA A 1 293 ? 0.177 -3.369 -21.834 1.00 92.00 293 ALA A O 1
ATOM 2254 N N . ILE A 1 294 ? 0.320 -1.153 -21.596 1.00 89.06 294 ILE A N 1
ATOM 2255 C CA . ILE A 1 294 ? -1.118 -0.914 -21.705 1.00 89.06 294 ILE A CA 1
ATOM 2256 C C . ILE A 1 294 ? -1.476 -0.852 -23.198 1.00 89.06 294 ILE A C 1
ATOM 2258 O O . ILE A 1 294 ? -0.979 0.035 -23.902 1.00 89.06 294 ILE A O 1
ATOM 2262 N N . PRO A 1 295 ? -2.369 -1.725 -23.702 1.00 83.75 295 PRO A N 1
ATOM 2263 C CA . PRO A 1 295 ? -2.763 -1.702 -25.104 1.00 83.75 295 PRO A CA 1
ATOM 2264 C C . PRO A 1 295 ? -3.382 -0.357 -25.495 1.00 83.75 295 PRO A C 1
ATOM 2266 O O . PRO A 1 295 ? -4.236 0.169 -24.780 1.00 83.75 295 PRO A O 1
ATOM 2269 N N . LYS A 1 296 ? -3.043 0.167 -26.683 1.00 77.38 296 LYS A N 1
ATOM 2270 C CA . LYS A 1 296 ? -3.586 1.450 -27.184 1.00 77.38 296 LYS A CA 1
ATOM 2271 C C . LYS A 1 296 ? -5.117 1.504 -27.180 1.00 77.38 296 LYS A C 1
ATOM 2273 O O . LYS A 1 296 ? -5.684 2.560 -26.932 1.00 77.38 296 LYS A O 1
ATOM 2278 N N . GLY A 1 297 ? -5.789 0.374 -27.410 1.00 76.38 297 GLY A N 1
ATOM 2279 C CA . GLY A 1 297 ? -7.254 0.281 -27.356 1.00 76.38 297 GLY A CA 1
ATOM 2280 C C . GLY A 1 297 ? -7.857 0.433 -25.952 1.00 76.38 297 GLY A C 1
ATOM 2281 O O . GLY A 1 297 ? -9.042 0.735 -25.832 1.00 76.38 297 GLY A O 1
ATOM 2282 N N . GLU A 1 298 ? -7.066 0.246 -24.892 1.00 77.94 298 GLU A N 1
ATOM 2283 C CA . GLU A 1 298 ? -7.476 0.495 -23.504 1.00 77.94 298 GLU A CA 1
ATOM 2284 C C . GLU A 1 298 ? -7.204 1.935 -23.052 1.00 77.94 298 GLU A C 1
ATOM 2286 O O . GLU A 1 298 ? -7.729 2.370 -22.018 1.00 77.94 298 GLU A O 1
ATOM 2291 N N . LEU A 1 299 ? -6.392 2.678 -23.810 1.00 73.00 299 LEU A N 1
ATOM 2292 C CA . LEU A 1 299 ? -6.089 4.073 -23.531 1.00 73.00 299 LEU A CA 1
ATOM 2293 C C . LEU A 1 299 ? -7.284 4.934 -23.918 1.00 73.00 299 LEU A C 1
ATOM 2295 O O . LEU A 1 299 ? -7.700 4.986 -25.073 1.00 73.00 299 LEU A O 1
ATOM 2299 N N . LYS A 1 300 ? -7.832 5.636 -22.930 1.00 69.81 300 LYS A N 1
ATOM 2300 C CA . LYS A 1 300 ? -8.859 6.657 -23.166 1.00 69.81 300 LYS A CA 1
ATOM 2301 C C . LYS A 1 300 ? -8.244 8.033 -23.400 1.00 69.81 300 LYS A C 1
ATOM 2303 O O . LYS A 1 300 ? -8.784 8.817 -24.168 1.00 69.81 300 LYS A O 1
ATOM 2308 N N . VAL A 1 301 ? -7.102 8.288 -22.764 1.00 70.94 301 VAL A N 1
ATOM 2309 C CA . VAL A 1 301 ? -6.333 9.529 -22.860 1.00 70.94 301 VAL A CA 1
ATOM 2310 C C . VAL A 1 301 ? -4.874 9.154 -23.085 1.00 70.94 301 VAL A C 1
ATOM 2312 O O . VAL A 1 301 ? -4.345 8.295 -22.377 1.00 70.94 301 VAL A O 1
ATOM 2315 N N . MET A 1 302 ? -4.241 9.778 -24.076 1.00 74.88 302 MET A N 1
ATOM 2316 C CA . MET A 1 302 ? -2.806 9.619 -24.309 1.00 74.88 302 MET A CA 1
ATOM 2317 C C . MET A 1 302 ? -2.013 10.442 -23.286 1.00 74.88 302 MET A C 1
ATOM 2319 O O . MET A 1 302 ? -2.455 11.543 -22.944 1.00 74.88 302 MET A O 1
ATOM 2323 N N . PRO A 1 303 ? -0.856 9.948 -22.808 1.00 76.81 303 PRO A N 1
ATOM 2324 C CA . PRO A 1 303 ? 0.040 10.754 -21.988 1.00 76.81 303 PRO A CA 1
ATOM 2325 C C . PRO A 1 303 ? 0.512 12.007 -22.736 1.00 76.81 303 PRO A C 1
ATOM 2327 O O . PRO A 1 303 ? 0.516 12.049 -23.969 1.00 76.81 303 PRO A O 1
ATOM 2330 N N . ASP A 1 304 ? 0.931 13.020 -21.979 1.00 78.31 304 ASP A N 1
ATOM 2331 C CA . ASP A 1 304 ? 1.491 14.246 -22.544 1.00 78.31 304 ASP A CA 1
ATOM 2332 C C . ASP A 1 304 ? 2.806 13.965 -23.291 1.00 78.31 304 ASP A C 1
ATOM 2334 O O . ASP A 1 304 ? 3.602 13.107 -22.909 1.00 78.31 304 ASP A O 1
ATOM 2338 N N . GLU A 1 305 ? 3.060 14.727 -24.349 1.00 82.25 305 GLU A N 1
ATOM 2339 C CA . GLU A 1 305 ? 4.271 14.631 -25.168 1.00 82.25 305 GLU A CA 1
ATOM 2340 C C . GLU A 1 305 ? 5.564 14.866 -24.371 1.00 82.25 305 GLU A C 1
ATOM 2342 O O . GLU A 1 305 ? 6.607 14.311 -24.712 1.00 82.25 305 GLU A O 1
ATOM 2347 N N . SER A 1 306 ? 5.502 15.643 -23.288 1.00 80.50 306 SER A N 1
ATOM 2348 C CA . SER A 1 306 ? 6.614 15.835 -22.349 1.00 80.50 306 SER A CA 1
ATOM 2349 C C . SER A 1 306 ? 6.978 14.571 -21.563 1.00 80.50 306 SER A C 1
ATOM 2351 O O . SER A 1 306 ? 8.105 14.467 -21.083 1.00 80.50 306 SER A O 1
ATOM 2353 N N . ALA A 1 307 ? 6.074 13.589 -21.475 1.00 82.12 307 ALA A N 1
ATOM 2354 C CA . ALA A 1 307 ? 6.326 12.301 -20.837 1.00 82.12 307 ALA A CA 1
ATOM 2355 C C . ALA A 1 307 ? 6.939 11.256 -21.793 1.00 82.12 307 ALA A C 1
ATOM 2357 O O . ALA A 1 307 ? 7.121 10.099 -21.402 1.00 82.12 307 ALA A O 1
ATOM 2358 N N . ARG A 1 308 ? 7.259 11.639 -23.041 1.00 88.25 308 ARG A N 1
ATOM 2359 C CA . ARG A 1 308 ? 7.910 10.753 -24.015 1.00 88.25 308 ARG A CA 1
ATOM 2360 C C . ARG A 1 308 ? 9.265 10.280 -23.512 1.00 88.25 308 ARG A C 1
ATOM 2362 O O . ARG A 1 308 ? 10.152 11.079 -23.222 1.00 88.25 308 ARG A O 1
ATOM 2369 N N . CYS A 1 309 ? 9.416 8.967 -23.449 1.00 90.06 309 CYS A N 1
ATOM 2370 C CA . CYS A 1 309 ? 10.625 8.285 -23.013 1.00 90.06 309 CYS A CA 1
ATOM 2371 C C . CYS A 1 309 ? 10.478 6.812 -23.399 1.00 90.06 309 CYS A C 1
ATOM 2373 O O . CYS A 1 309 ? 9.475 6.187 -23.042 1.00 90.06 309 CYS A O 1
ATOM 2375 N N . CYS A 1 310 ? 11.429 6.273 -24.162 1.00 92.00 310 CYS A N 1
ATOM 2376 C CA . CYS A 1 310 ? 11.389 4.870 -24.576 1.00 92.00 310 CYS A CA 1
ATOM 2377 C C . CYS A 1 310 ? 12.040 3.956 -23.529 1.00 92.00 310 CYS A C 1
ATOM 2379 O O . CYS A 1 310 ? 12.662 4.427 -22.574 1.00 92.00 310 CYS A O 1
ATOM 2381 N N . LEU A 1 311 ? 11.885 2.639 -23.694 1.00 92.31 311 LEU A N 1
ATOM 2382 C CA . LEU A 1 311 ? 12.439 1.648 -22.768 1.00 92.31 311 LEU A CA 1
ATOM 2383 C C . LEU A 1 311 ? 13.957 1.795 -22.626 1.00 92.31 311 LEU A C 1
ATOM 2385 O O . LEU A 1 311 ? 14.489 1.762 -21.519 1.00 92.31 311 LEU A O 1
ATOM 2389 N N . GLU A 1 312 ? 14.646 2.038 -23.736 1.00 92.62 312 GLU A N 1
ATOM 2390 C CA . GLU A 1 312 ? 16.088 2.256 -23.756 1.00 92.62 312 GLU A CA 1
ATOM 2391 C C . GLU A 1 312 ? 16.498 3.467 -22.914 1.00 92.62 312 GLU A C 1
ATOM 2393 O O . GLU A 1 312 ? 17.496 3.416 -22.205 1.00 92.62 312 GLU A O 1
ATOM 2398 N N . ASP A 1 313 ? 15.721 4.550 -22.918 1.00 91.31 313 ASP A N 1
ATOM 2399 C CA . ASP A 1 313 ? 16.045 5.724 -22.103 1.00 91.31 313 ASP A CA 1
ATOM 2400 C C . ASP A 1 313 ? 15.947 5.411 -20.595 1.00 91.31 313 ASP A C 1
ATOM 2402 O O . ASP A 1 313 ? 16.719 5.955 -19.801 1.00 91.31 313 ASP A O 1
ATOM 2406 N N . VAL A 1 314 ? 15.029 4.521 -20.195 1.00 90.88 314 VAL A N 1
ATOM 2407 C CA . VAL A 1 314 ? 14.899 4.038 -18.808 1.00 90.88 314 VAL A CA 1
ATOM 2408 C C . VAL A 1 314 ? 16.072 3.134 -18.436 1.00 90.88 314 VAL A C 1
ATOM 2410 O O . VAL A 1 314 ? 16.696 3.347 -17.400 1.00 90.88 314 VAL A O 1
ATOM 2413 N N . ILE A 1 315 ? 16.416 2.164 -19.286 1.00 90.94 315 ILE A N 1
ATOM 2414 C CA . ILE A 1 315 ? 17.541 1.241 -19.057 1.00 90.94 315 ILE A CA 1
ATOM 2415 C C . ILE A 1 315 ? 18.859 2.024 -18.975 1.00 90.94 315 ILE A C 1
ATOM 2417 O O . ILE A 1 315 ? 19.663 1.812 -18.067 1.00 90.94 315 ILE A O 1
ATOM 2421 N N . GLY A 1 316 ? 19.059 2.994 -19.869 1.00 89.00 316 GLY A N 1
ATOM 2422 C CA . GLY A 1 316 ? 20.219 3.881 -19.844 1.00 89.00 316 GLY A CA 1
ATOM 2423 C C . GLY A 1 316 ? 20.277 4.760 -18.591 1.00 89.00 316 GLY A C 1
ATOM 2424 O O . GLY A 1 316 ? 21.366 5.039 -18.092 1.00 89.00 316 GLY A O 1
ATOM 2425 N N . HIS A 1 317 ? 19.123 5.174 -18.056 1.00 87.94 317 HIS A N 1
ATOM 2426 C CA . HIS A 1 317 ? 19.049 5.890 -16.782 1.00 87.94 317 HIS A CA 1
ATOM 2427 C C . HIS A 1 317 ? 19.426 4.992 -15.603 1.00 87.94 317 HIS A C 1
ATOM 2429 O O . HIS A 1 317 ? 20.299 5.378 -14.837 1.00 87.94 317 HIS A O 1
ATOM 2435 N N . ILE A 1 318 ? 18.868 3.781 -15.502 1.00 88.06 318 ILE A N 1
ATOM 2436 C CA . ILE A 1 318 ? 19.251 2.806 -14.465 1.00 88.06 318 ILE A CA 1
ATOM 2437 C C . ILE A 1 318 ? 20.758 2.577 -14.501 1.00 88.06 318 ILE A C 1
ATOM 2439 O O . ILE A 1 318 ? 21.422 2.666 -13.476 1.00 88.06 318 ILE A O 1
ATOM 2443 N N . ARG A 1 319 ? 21.318 2.344 -15.689 1.00 86.25 319 ARG A N 1
ATOM 2444 C CA . ARG A 1 319 ? 22.752 2.109 -15.843 1.00 86.25 319 ARG A CA 1
ATOM 2445 C C . ARG A 1 319 ? 23.602 3.276 -15.351 1.00 86.25 319 ARG A C 1
ATOM 2447 O O . ARG A 1 319 ? 24.600 3.053 -14.672 1.00 86.25 319 ARG A O 1
ATOM 2454 N N . ARG A 1 320 ? 23.209 4.505 -15.683 1.00 85.88 320 ARG A N 1
ATOM 2455 C CA . ARG A 1 320 ? 23.938 5.697 -15.250 1.00 85.88 320 ARG A CA 1
ATOM 2456 C C . ARG A 1 320 ? 23.822 5.912 -13.748 1.00 85.88 320 ARG A C 1
ATOM 2458 O O . ARG A 1 320 ? 24.845 6.084 -13.105 1.00 85.88 320 ARG A O 1
ATOM 2465 N N . GLU A 1 321 ? 22.605 5.929 -13.215 1.00 85.06 321 GLU A N 1
ATOM 2466 C CA . GLU A 1 321 ? 22.388 6.334 -11.824 1.00 85.06 321 GLU A CA 1
ATOM 2467 C C . GLU A 1 321 ? 22.738 5.216 -10.836 1.00 85.06 321 GLU A C 1
ATOM 2469 O O . GLU A 1 321 ? 23.318 5.493 -9.795 1.00 85.06 321 GLU A O 1
ATOM 2474 N N . ARG A 1 322 ? 22.424 3.949 -11.148 1.00 82.88 322 ARG A N 1
ATOM 2475 C CA . ARG A 1 322 ? 22.733 2.814 -10.265 1.00 82.88 322 ARG A CA 1
ATOM 2476 C C . ARG A 1 322 ? 24.208 2.442 -10.312 1.00 82.88 322 ARG A C 1
ATOM 2478 O O . ARG A 1 322 ? 24.816 2.261 -9.267 1.00 82.88 322 ARG A O 1
ATOM 2485 N N . TYR A 1 323 ? 24.751 2.275 -11.518 1.00 82.38 323 TYR A N 1
ATOM 2486 C CA . TYR A 1 323 ? 26.099 1.733 -11.692 1.00 82.38 323 TYR A CA 1
ATOM 2487 C C . TYR A 1 323 ? 27.167 2.827 -11.826 1.00 82.38 323 TYR A C 1
ATOM 2489 O O . TYR A 1 323 ? 28.348 2.542 -11.661 1.00 82.38 323 TYR A O 1
ATOM 2497 N N . GLY A 1 324 ? 26.787 4.078 -12.117 1.00 78.75 324 GLY A N 1
ATOM 2498 C CA . GLY A 1 324 ? 27.737 5.178 -12.321 1.00 78.75 324 GLY A CA 1
ATOM 2499 C C . GLY A 1 324 ? 28.468 5.124 -13.667 1.00 78.75 324 GLY A C 1
ATOM 2500 O O . GLY A 1 324 ? 29.562 5.669 -13.788 1.00 78.75 324 GLY A O 1
ATOM 2501 N N . ILE A 1 325 ? 27.898 4.444 -14.671 1.00 77.62 325 ILE A N 1
ATOM 2502 C CA . ILE A 1 325 ? 28.618 4.029 -15.888 1.00 77.62 325 ILE A CA 1
ATOM 2503 C C . ILE A 1 325 ? 28.004 4.645 -17.144 1.00 77.62 325 ILE A C 1
ATOM 2505 O O . ILE A 1 325 ? 26.780 4.755 -17.283 1.00 77.62 325 ILE A O 1
ATOM 2509 N N . GLY A 1 326 ? 28.862 5.017 -18.097 1.00 70.62 326 GLY A N 1
ATOM 2510 C CA . GLY A 1 326 ? 28.441 5.454 -19.429 1.00 70.62 326 GLY A CA 1
ATOM 2511 C C . GLY A 1 326 ? 27.771 4.343 -20.254 1.00 70.62 326 GLY A C 1
ATOM 2512 O O . GLY A 1 326 ? 27.885 3.153 -19.973 1.00 70.62 326 GLY A O 1
ATOM 2513 N N . LEU A 1 327 ? 27.071 4.689 -21.338 1.00 68.25 327 LEU A N 1
ATOM 2514 C CA . LEU A 1 327 ? 26.458 3.665 -22.205 1.00 68.25 327 LEU A CA 1
ATOM 2515 C C . LEU A 1 327 ? 27.507 2.731 -22.842 1.00 68.25 327 LEU A C 1
ATOM 2517 O O . LEU A 1 327 ? 27.231 1.547 -23.008 1.00 68.25 327 LEU A O 1
ATOM 2521 N N . ASP A 1 328 ? 28.729 3.219 -23.068 1.00 70.12 328 ASP A N 1
ATOM 2522 C CA . ASP A 1 328 ? 29.799 2.497 -23.775 1.00 70.12 328 ASP A CA 1
ATOM 2523 C C . ASP A 1 328 ? 30.790 1.748 -22.858 1.00 70.12 328 ASP A C 1
ATOM 2525 O O . ASP A 1 328 ? 31.710 1.088 -23.338 1.00 70.12 328 ASP A O 1
ATOM 2529 N N . GLU A 1 329 ? 30.634 1.840 -21.537 1.00 70.25 329 GLU A N 1
ATOM 2530 C CA . GLU A 1 329 ? 31.584 1.292 -20.558 1.00 70.25 329 GLU A CA 1
ATOM 2531 C C . GLU A 1 329 ? 31.084 -0.042 -19.972 1.00 70.25 329 GLU A C 1
ATOM 2533 O O . GLU A 1 329 ? 29.920 -0.147 -19.606 1.00 70.25 329 GLU A O 1
ATOM 2538 N N . PRO A 1 330 ? 31.892 -1.106 -19.865 1.00 67.81 330 PRO A N 1
ATOM 2539 C CA . PRO A 1 330 ? 31.409 -2.387 -19.345 1.00 67.81 330 PRO A CA 1
ATOM 2540 C C . PRO A 1 330 ? 30.933 -2.267 -17.888 1.00 67.81 330 PRO A C 1
ATOM 2542 O O . PRO A 1 330 ? 31.520 -1.539 -17.091 1.00 67.81 330 PRO A O 1
ATOM 2545 N N . LYS A 1 331 ? 29.874 -3.008 -17.539 1.00 70.44 331 LYS A N 1
ATOM 2546 C CA . LYS A 1 331 ? 29.407 -3.118 -16.151 1.00 70.44 331 LYS A CA 1
ATOM 2547 C C . LYS A 1 331 ? 30.475 -3.847 -15.301 1.00 70.44 331 LYS A C 1
ATOM 2549 O O . LYS A 1 331 ? 31.047 -4.811 -15.809 1.00 70.44 331 LYS A O 1
ATOM 2554 N N . PRO A 1 332 ? 30.736 -3.437 -14.043 1.00 69.69 332 PRO A N 1
ATOM 2555 C CA . PRO A 1 332 ? 31.565 -4.169 -13.099 1.00 69.69 332 PRO A CA 1
ATOM 2556 C C . PRO A 1 332 ? 31.112 -5.623 -12.979 1.00 69.69 332 PRO A C 1
ATOM 2558 O O . PRO A 1 332 ? 29.922 -5.891 -12.817 1.00 69.69 332 PRO A O 1
ATOM 2561 N N . GLU A 1 333 ? 32.067 -6.551 -13.035 1.00 67.75 333 GLU A N 1
ATOM 2562 C CA . GLU A 1 333 ? 31.804 -7.995 -12.941 1.00 67.75 333 GLU A CA 1
ATOM 2563 C C . GLU A 1 333 ? 31.240 -8.407 -11.567 1.00 67.75 333 GLU A C 1
ATOM 2565 O O . GLU A 1 333 ? 30.543 -9.413 -11.472 1.00 67.75 333 GLU A O 1
ATOM 2570 N N . ASP A 1 334 ? 31.496 -7.611 -10.524 1.00 67.25 334 ASP A N 1
ATOM 2571 C CA . ASP A 1 334 ? 31.131 -7.915 -9.134 1.00 67.25 334 ASP A CA 1
ATOM 2572 C C . ASP A 1 334 ? 29.721 -7.434 -8.729 1.00 67.25 334 ASP A C 1
ATOM 2574 O O . ASP A 1 334 ? 29.288 -7.677 -7.603 1.00 67.25 334 ASP A O 1
ATOM 2578 N N . GLU A 1 335 ? 28.992 -6.738 -9.609 1.00 69.06 335 GLU A N 1
ATOM 2579 C CA . GLU A 1 335 ? 27.683 -6.169 -9.268 1.00 69.06 335 GLU A CA 1
ATOM 2580 C C . GLU A 1 335 ? 26.501 -7.051 -9.681 1.00 69.06 335 GLU A C 1
ATOM 2582 O O . GLU A 1 335 ? 26.391 -7.465 -10.837 1.00 69.06 335 GLU A O 1
ATOM 2587 N N . GLU A 1 336 ? 25.541 -7.246 -8.768 1.00 74.38 336 GLU A N 1
ATOM 2588 C CA . GLU A 1 336 ? 24.295 -7.967 -9.055 1.00 74.38 336 GLU A CA 1
ATOM 2589 C C . GLU A 1 336 ? 23.569 -7.375 -10.273 1.00 74.38 336 GLU A C 1
ATOM 2591 O O . GLU A 1 336 ? 23.424 -6.154 -10.443 1.00 74.38 336 GLU A O 1
ATOM 2596 N N . THR A 1 337 ? 23.154 -8.256 -11.182 1.00 80.25 337 THR A N 1
ATOM 2597 C CA . THR A 1 337 ? 22.443 -7.871 -12.401 1.00 80.25 337 THR A CA 1
ATOM 2598 C C . THR A 1 337 ? 20.970 -7.687 -12.113 1.00 80.25 337 THR A C 1
ATOM 2600 O O . THR A 1 337 ? 20.279 -8.601 -11.682 1.00 80.25 337 THR A O 1
ATOM 2603 N N . MET A 1 338 ? 20.508 -6.461 -12.346 1.00 90.19 338 MET A N 1
ATOM 2604 C CA . MET A 1 338 ? 19.093 -6.150 -12.356 1.00 90.19 338 MET A CA 1
ATOM 2605 C C . MET A 1 338 ? 18.443 -6.751 -13.605 1.00 90.19 338 MET A C 1
ATOM 2607 O O . MET A 1 338 ? 19.035 -6.734 -14.687 1.00 90.19 338 MET A O 1
ATOM 2611 N N . SER A 1 339 ? 17.200 -7.199 -13.450 1.00 93.75 339 SER A N 1
ATOM 2612 C CA . SER A 1 339 ? 16.347 -7.652 -14.541 1.00 93.75 339 SER A CA 1
ATOM 2613 C C . SER A 1 339 ? 15.200 -6.675 -14.812 1.00 93.75 339 SER A C 1
ATOM 2615 O O . SER A 1 339 ? 14.613 -6.081 -13.901 1.00 93.75 339 SER A O 1
ATOM 2617 N N . VAL A 1 340 ? 14.857 -6.517 -16.086 1.00 95.38 340 VAL A N 1
ATOM 2618 C CA . VAL A 1 340 ? 13.632 -5.869 -16.547 1.00 95.38 340 VAL A CA 1
ATOM 2619 C C . VAL A 1 340 ? 12.786 -6.924 -17.242 1.00 95.38 340 VAL A C 1
ATOM 2621 O O . VAL A 1 340 ? 13.189 -7.483 -18.257 1.00 95.38 340 VAL A O 1
ATOM 2624 N N . ILE A 1 341 ? 11.604 -7.194 -16.697 1.00 95.88 341 ILE A N 1
ATOM 2625 C CA . ILE A 1 341 ? 10.672 -8.182 -17.234 1.00 95.88 341 ILE A CA 1
ATOM 2626 C C . ILE A 1 341 ? 9.551 -7.448 -17.958 1.00 95.88 341 ILE A C 1
ATOM 2628 O O . ILE A 1 341 ? 8.802 -6.683 -17.344 1.00 95.88 341 ILE A O 1
ATOM 2632 N N . LEU A 1 342 ? 9.420 -7.704 -19.251 1.00 95.31 342 LEU A N 1
ATOM 2633 C CA . LEU A 1 342 ? 8.434 -7.085 -20.124 1.00 95.31 342 LEU A CA 1
ATOM 2634 C C . LEU A 1 342 ? 7.252 -8.028 -20.351 1.00 95.31 342 LEU A C 1
ATOM 2636 O O . LEU A 1 342 ? 7.413 -9.240 -20.491 1.00 95.31 342 LEU A O 1
ATOM 2640 N N . ARG A 1 343 ? 6.050 -7.458 -20.425 1.00 94.19 343 ARG A N 1
ATOM 2641 C CA . ARG A 1 343 ? 4.814 -8.159 -20.790 1.00 94.19 343 ARG A CA 1
ATOM 2642 C C . ARG A 1 343 ? 3.992 -7.363 -21.788 1.00 94.19 343 ARG A C 1
ATOM 2644 O O . ARG A 1 343 ? 3.890 -6.144 -21.656 1.00 94.19 343 ARG A O 1
ATOM 2651 N N . ASP A 1 344 ? 3.320 -8.074 -22.685 1.00 93.69 344 ASP A N 1
ATOM 2652 C CA . ASP A 1 344 ? 2.521 -7.504 -23.776 1.00 93.69 344 ASP A CA 1
ATOM 2653 C C . ASP A 1 344 ? 3.409 -6.825 -24.854 1.00 93.69 344 ASP A C 1
ATOM 2655 O O . ASP A 1 344 ? 4.524 -7.278 -25.110 1.00 93.69 344 ASP A O 1
ATOM 2659 N N . GLU A 1 345 ? 2.914 -5.817 -25.577 1.00 92.31 345 GLU A N 1
ATOM 2660 C CA . GLU A 1 345 ? 3.581 -5.259 -26.769 1.00 92.31 345 GLU A CA 1
ATOM 2661 C C . GLU A 1 345 ? 4.422 -4.011 -26.448 1.00 92.31 345 GLU A C 1
ATOM 2663 O O . GLU A 1 345 ? 3.880 -3.012 -25.975 1.00 92.31 345 GLU A O 1
ATOM 2668 N N . PHE A 1 346 ? 5.722 -4.039 -26.760 1.00 92.19 346 PHE A N 1
ATOM 2669 C CA . PHE A 1 346 ? 6.639 -2.902 -26.589 1.00 92.19 346 PHE A CA 1
ATOM 2670 C C . PHE A 1 346 ? 7.336 -2.548 -27.901 1.00 92.19 346 PHE A C 1
ATOM 2672 O O . PHE A 1 346 ? 7.916 -3.423 -28.550 1.00 92.19 346 PHE A O 1
ATOM 2679 N N . MET A 1 347 ? 7.335 -1.266 -28.273 1.00 90.94 347 MET A N 1
ATOM 2680 C CA . MET A 1 347 ? 8.154 -0.774 -29.372 1.00 90.94 347 MET A CA 1
ATOM 2681 C C . MET A 1 347 ? 9.579 -0.487 -28.900 1.00 90.94 347 MET A C 1
ATOM 2683 O O . MET A 1 347 ? 9.803 0.284 -27.967 1.00 90.94 347 MET A O 1
ATOM 2687 N N . ILE A 1 348 ? 10.552 -1.060 -29.599 1.00 91.88 348 ILE A N 1
ATOM 2688 C CA . ILE A 1 348 ? 11.981 -0.864 -29.354 1.00 91.88 348 ILE A CA 1
ATOM 2689 C C . ILE A 1 348 ? 12.697 -0.454 -30.640 1.00 91.88 348 ILE A C 1
ATOM 2691 O O . ILE A 1 348 ? 12.193 -0.631 -31.753 1.00 91.88 348 ILE A O 1
ATOM 2695 N N . ARG A 1 349 ? 13.894 0.114 -30.503 1.00 90.50 349 ARG A N 1
ATOM 2696 C CA . ARG A 1 349 ? 14.745 0.455 -31.650 1.00 90.50 349 ARG A CA 1
ATOM 2697 C C . ARG A 1 349 ? 15.279 -0.813 -32.320 1.00 90.50 349 ARG A C 1
ATOM 2699 O O . ARG A 1 349 ? 15.504 -1.830 -31.664 1.00 90.50 349 ARG A O 1
ATOM 2706 N N . THR A 1 350 ? 15.532 -0.746 -33.626 1.00 87.88 350 THR A N 1
ATOM 2707 C CA . THR A 1 350 ? 16.059 -1.877 -34.408 1.00 87.88 350 THR A CA 1
ATOM 2708 C C . THR A 1 350 ? 17.397 -2.381 -33.859 1.00 87.88 350 THR A C 1
ATOM 2710 O O . THR A 1 350 ? 17.655 -3.582 -33.857 1.00 87.88 350 THR A O 1
ATOM 2713 N N . GLU A 1 351 ? 18.257 -1.483 -33.377 1.00 86.62 351 GLU A N 1
ATOM 2714 C CA . GLU A 1 351 ? 19.536 -1.841 -32.761 1.00 86.62 351 GLU A CA 1
ATOM 2715 C C . GLU A 1 351 ? 19.343 -2.592 -31.440 1.00 86.62 351 GLU A C 1
ATOM 2717 O O . GLU A 1 351 ? 20.046 -3.567 -31.190 1.00 86.62 351 GLU A O 1
ATOM 2722 N N . THR A 1 352 ? 18.361 -2.178 -30.634 1.00 88.50 352 THR A N 1
ATOM 2723 C CA . THR A 1 352 ? 17.976 -2.861 -29.391 1.00 88.50 352 THR A CA 1
ATOM 2724 C C . THR A 1 352 ? 17.461 -4.262 -29.687 1.00 88.50 352 THR A C 1
ATOM 2726 O O . THR A 1 352 ? 17.883 -5.213 -29.041 1.00 88.50 352 THR A O 1
ATOM 2729 N N . ALA A 1 353 ? 16.598 -4.406 -30.698 1.00 86.75 353 ALA A N 1
ATOM 2730 C CA . ALA A 1 353 ? 16.070 -5.705 -31.106 1.00 86.75 353 ALA A CA 1
ATOM 2731 C C . ALA A 1 353 ? 17.197 -6.668 -31.504 1.00 86.75 353 ALA A C 1
ATOM 2733 O O . ALA A 1 353 ? 17.232 -7.795 -31.026 1.00 86.75 353 ALA A O 1
ATOM 2734 N N . ARG A 1 354 ? 18.168 -6.202 -32.302 1.00 84.88 354 ARG A N 1
ATOM 2735 C CA . ARG A 1 354 ? 19.346 -7.006 -32.671 1.00 84.88 354 ARG A CA 1
ATOM 2736 C C . ARG A 1 354 ? 20.200 -7.391 -31.467 1.00 84.88 354 ARG A C 1
ATOM 2738 O O . ARG A 1 354 ? 20.650 -8.525 -31.394 1.00 84.88 354 ARG A O 1
ATOM 2745 N N . ALA A 1 355 ? 20.417 -6.465 -30.530 1.00 85.00 355 ALA A N 1
ATOM 2746 C CA . ALA A 1 355 ? 21.161 -6.763 -29.309 1.00 85.00 355 ALA A CA 1
ATOM 2747 C C . ALA A 1 355 ? 20.474 -7.868 -28.491 1.00 85.00 355 ALA A C 1
ATOM 2749 O O . ALA A 1 355 ? 21.151 -8.776 -28.022 1.00 85.00 355 ALA A O 1
ATOM 2750 N N . LEU A 1 356 ? 19.141 -7.820 -28.395 1.00 86.44 356 LEU A N 1
ATOM 2751 C CA . LEU A 1 356 ? 18.337 -8.826 -27.698 1.00 86.44 356 LEU A CA 1
ATOM 2752 C C . LEU A 1 356 ? 18.261 -10.172 -28.445 1.00 86.44 356 LEU A C 1
ATOM 2754 O O . LEU A 1 356 ? 18.162 -11.216 -27.815 1.00 86.44 356 LEU A O 1
ATOM 2758 N N . GLU A 1 357 ? 18.374 -10.181 -29.778 1.00 83.19 357 GLU A N 1
ATOM 2759 C CA . GLU A 1 357 ? 18.521 -11.419 -30.565 1.00 83.19 357 GLU A CA 1
ATOM 2760 C C . GLU A 1 357 ? 19.880 -12.107 -30.339 1.00 83.19 357 GLU A C 1
ATOM 2762 O O . GLU A 1 357 ? 19.976 -13.334 -30.413 1.00 83.19 357 GLU A O 1
ATOM 2767 N N . GLU A 1 358 ? 20.938 -11.328 -30.092 1.00 76.94 358 GLU A N 1
ATOM 2768 C CA . GLU A 1 358 ? 22.293 -11.829 -29.826 1.00 76.94 358 GLU A CA 1
ATOM 2769 C C . GLU A 1 358 ? 22.488 -12.264 -28.358 1.00 76.94 358 GLU A C 1
ATOM 2771 O O . GLU A 1 358 ? 23.365 -13.088 -28.076 1.00 76.94 358 GLU A O 1
ATOM 2776 N N . GLY A 1 359 ? 21.646 -11.777 -27.438 1.00 78.62 359 GLY A N 1
ATOM 2777 C CA . GLY A 1 359 ? 21.529 -12.245 -26.055 1.00 78.62 359 GLY A CA 1
ATOM 2778 C C . GLY A 1 359 ? 20.554 -11.409 -25.217 1.00 78.62 359 GLY A C 1
ATOM 2779 O O . GLY A 1 359 ? 20.309 -10.249 -25.516 1.00 78.62 359 GLY A O 1
ATOM 2780 N N . ASP A 1 360 ? 20.054 -11.958 -24.108 1.00 81.38 360 ASP A N 1
ATOM 2781 C CA . ASP A 1 360 ? 18.987 -11.348 -23.288 1.00 81.38 360 ASP A CA 1
ATOM 2782 C C . ASP A 1 360 ? 19.457 -10.168 -22.405 1.00 81.38 360 ASP A C 1
ATOM 2784 O O . ASP A 1 360 ? 18.911 -9.912 -21.334 1.00 81.38 360 ASP A O 1
ATOM 2788 N N . THR A 1 361 ? 20.506 -9.444 -22.803 1.00 84.38 361 THR A N 1
ATOM 2789 C CA . THR A 1 361 ? 21.077 -8.344 -22.014 1.00 84.38 361 THR A CA 1
ATOM 2790 C C . THR A 1 361 ? 21.189 -7.065 -22.827 1.00 84.38 361 THR A C 1
ATOM 2792 O O . THR A 1 361 ? 21.854 -7.041 -23.863 1.00 84.38 361 THR A O 1
ATOM 2795 N N . LEU A 1 362 ? 20.638 -5.967 -22.308 1.00 84.50 362 LEU A N 1
ATOM 2796 C CA . LEU A 1 362 ? 20.832 -4.628 -22.856 1.00 84.50 362 LEU A CA 1
ATOM 2797 C C . LEU A 1 362 ? 21.691 -3.803 -21.900 1.00 84.50 362 LEU A C 1
ATOM 2799 O O . LEU A 1 362 ? 21.284 -3.496 -20.784 1.00 84.50 362 LEU A O 1
ATOM 2803 N N . TRP A 1 363 ? 22.901 -3.450 -22.338 1.00 84.81 363 TRP A N 1
ATOM 2804 C CA . TRP A 1 363 ? 23.863 -2.672 -21.546 1.00 84.81 363 TRP A CA 1
ATOM 2805 C C . TRP A 1 363 ? 24.074 -3.222 -20.120 1.00 84.81 363 TRP A C 1
ATOM 2807 O O . TRP A 1 363 ? 24.097 -2.476 -19.140 1.00 84.81 363 TRP A O 1
ATOM 2817 N N . GLY A 1 364 ? 24.236 -4.543 -20.000 1.00 80.69 364 GLY A N 1
ATOM 2818 C CA . GLY A 1 364 ? 24.495 -5.216 -18.722 1.00 80.69 364 GLY A CA 1
ATOM 2819 C C . GLY A 1 364 ? 23.288 -5.321 -17.783 1.00 80.69 364 GLY A C 1
ATOM 2820 O O . GLY A 1 364 ? 23.476 -5.677 -16.623 1.00 80.69 364 GLY A O 1
ATOM 2821 N N . ILE A 1 365 ? 22.083 -5.006 -18.267 1.00 88.25 365 ILE A N 1
ATOM 2822 C CA . ILE A 1 365 ? 20.802 -5.262 -17.598 1.00 88.25 365 ILE A CA 1
ATOM 2823 C C . ILE A 1 365 ? 20.127 -6.425 -18.328 1.00 88.25 365 ILE A C 1
ATOM 2825 O O . ILE A 1 365 ? 20.057 -6.418 -19.558 1.00 88.25 365 ILE A O 1
ATOM 2829 N N . GLU A 1 366 ? 19.651 -7.421 -17.585 1.00 92.31 366 GLU A N 1
ATOM 2830 C CA . GLU A 1 366 ? 18.919 -8.562 -18.144 1.00 92.31 366 GLU A CA 1
ATOM 2831 C C . GLU A 1 366 ? 17.512 -8.133 -18.558 1.00 92.31 366 GLU A C 1
ATOM 2833 O O . GLU A 1 366 ? 16.809 -7.478 -17.790 1.00 92.31 366 GLU A O 1
ATOM 2838 N N . ILE A 1 367 ? 17.092 -8.495 -19.766 1.00 93.88 367 ILE A N 1
ATOM 2839 C CA . ILE A 1 367 ? 15.775 -8.179 -20.313 1.00 93.88 367 ILE A CA 1
ATOM 2840 C C . ILE A 1 367 ? 15.041 -9.491 -20.583 1.00 93.88 367 ILE A C 1
ATOM 2842 O O . ILE A 1 367 ? 15.278 -10.148 -21.590 1.00 93.88 367 ILE A O 1
ATOM 2846 N N . ASP A 1 368 ? 14.111 -9.854 -19.702 1.00 93.81 368 ASP A N 1
ATOM 2847 C CA . ASP A 1 368 ? 13.199 -10.972 -19.948 1.00 93.81 368 ASP A CA 1
ATOM 2848 C C . ASP A 1 368 ? 11.985 -10.465 -20.727 1.00 93.81 368 ASP A C 1
ATOM 2850 O O . ASP A 1 368 ? 11.156 -9.707 -20.218 1.00 93.81 368 ASP A O 1
ATOM 2854 N N . HIS A 1 369 ? 11.881 -10.895 -21.977 1.00 91.62 369 HIS A N 1
ATOM 2855 C CA . HIS A 1 369 ? 10.768 -10.577 -22.865 1.00 91.62 369 HIS A CA 1
ATOM 2856 C C . HIS A 1 369 ? 10.023 -11.837 -23.331 1.00 91.62 369 HIS A C 1
ATOM 2858 O O . HIS A 1 369 ? 9.374 -11.821 -24.376 1.00 91.62 369 HIS A O 1
ATOM 2864 N N . SER A 1 370 ? 10.107 -12.938 -22.575 1.00 90.56 370 SER A N 1
ATOM 2865 C CA . SER A 1 370 ? 9.442 -14.211 -22.903 1.00 90.56 370 SER A CA 1
ATOM 2866 C C . SER A 1 370 ? 7.912 -14.090 -22.995 1.00 90.56 370 SER A C 1
ATOM 2868 O O . SER A 1 370 ? 7.286 -14.743 -23.830 1.00 90.56 370 SER A O 1
ATOM 2870 N N . ASP A 1 371 ? 7.333 -13.193 -22.193 1.00 90.94 371 ASP A N 1
ATOM 2871 C CA . ASP A 1 371 ? 5.906 -12.847 -22.164 1.00 90.94 371 ASP A CA 1
ATOM 2872 C C . ASP A 1 371 ? 5.577 -11.569 -22.978 1.00 90.94 371 ASP A C 1
ATOM 2874 O O . ASP A 1 371 ? 4.465 -11.032 -22.880 1.00 90.94 371 ASP A O 1
ATOM 2878 N N . ALA A 1 372 ? 6.526 -11.037 -23.758 1.00 91.25 372 ALA A N 1
ATOM 2879 C CA . ALA A 1 372 ? 6.362 -9.800 -24.520 1.00 91.25 372 ALA A CA 1
ATOM 2880 C C . ALA A 1 372 ? 6.545 -9.993 -26.030 1.00 91.25 372 ALA A C 1
ATOM 2882 O O . ALA A 1 372 ? 7.289 -10.847 -26.504 1.00 91.25 372 ALA A O 1
ATOM 2883 N N . THR A 1 373 ? 5.869 -9.144 -26.805 1.00 90.94 373 THR A N 1
ATOM 2884 C CA . THR A 1 373 ? 6.116 -8.991 -28.243 1.00 90.94 373 THR A CA 1
ATOM 2885 C C . THR A 1 373 ? 6.895 -7.702 -28.470 1.00 90.94 373 THR A C 1
ATOM 2887 O O . THR A 1 373 ? 6.381 -6.611 -28.223 1.00 90.94 373 THR A O 1
ATOM 2890 N N . LEU A 1 374 ? 8.134 -7.829 -28.944 1.00 90.31 374 LEU A N 1
ATOM 2891 C CA . LEU A 1 374 ? 8.985 -6.693 -29.288 1.00 90.31 374 LEU A CA 1
ATOM 2892 C C . LEU A 1 374 ? 8.710 -6.265 -30.732 1.00 90.31 374 LEU A C 1
ATOM 2894 O O . LEU A 1 374 ? 8.894 -7.042 -31.670 1.00 90.31 374 LEU A O 1
ATOM 2898 N N . VAL A 1 375 ? 8.258 -5.027 -30.908 1.00 88.31 375 VAL A N 1
ATOM 2899 C CA . VAL A 1 375 ? 7.948 -4.434 -32.212 1.00 88.31 375 VAL A CA 1
ATOM 2900 C C . VAL A 1 375 ? 9.026 -3.411 -32.540 1.00 88.31 375 VAL A C 1
ATOM 2902 O O . VAL A 1 375 ? 9.387 -2.601 -31.696 1.00 88.31 375 VAL A O 1
ATOM 2905 N N . TYR A 1 376 ? 9.549 -3.412 -33.760 1.00 83.69 376 TYR A N 1
ATOM 2906 C CA . TYR A 1 376 ? 10.541 -2.425 -34.188 1.00 83.69 376 TYR A CA 1
ATOM 2907 C C . TYR A 1 376 ? 10.149 -1.813 -35.543 1.00 83.69 376 TYR A C 1
ATOM 2909 O O . TYR A 1 376 ? 9.559 -2.515 -36.372 1.00 83.69 376 TYR A O 1
ATOM 2917 N N . PRO A 1 377 ? 10.403 -0.503 -35.743 1.00 71.75 377 PRO A N 1
ATOM 2918 C CA . PRO A 1 377 ? 10.026 0.234 -36.950 1.00 71.75 377 PRO A CA 1
ATOM 2919 C C . PRO A 1 377 ? 10.879 -0.082 -38.186 1.00 71.75 377 PRO A C 1
ATOM 2921 O O . PRO A 1 377 ? 12.016 -0.594 -38.037 1.00 71.75 377 PRO A O 1
#

pLDDT: mean 82.54, std 13.22, range [32.53, 97.5]

Radius of gyration: 24.33 Å; chains: 1; bounding box: 71×36×68 Å

Secondary structure (DSSP, 8-state):
----------GGGGGG-SEEEEES--EE---TT--S-SEEEEESSEEE-HHHHHHHHHT-TT--EEEEES-EETT---S--SSPEE-TT--EEEEE-SSS--SHHHHHTTEE-TT--EEEEEE---HHHHT-THHHHHHHHHHHHHHTT---EEEEEEEETTEEEEEEEE--TTS----SSS-EEEEEEEES-TTHHHHHHHHHHHHHTTSS----EEEE-GGGGS------SS-----------GGGSTTS-EEEEEEEE-TTB-HHHHHHHS-TT-S--S-TT--EEEEEEPPGGG-SSPPPGGG-B-HHHHHHHHHHHHH---TTSPPPTTSPPPEEEEEEEEE--HHHHHHHHH-SEETTEEEEEEEEEEE--

Sequence (377 aa):
GEIGSSLDILGREAGKLQRVLINNIPCVWDPSPFTAIVDLGLTNGIHLRYTDLVAFLRRSPNLHTLRLVNIKFVGGAPRVVEEPALLPHLTDLVLAELVEPIGLGNLYLSLVAPNCENLHLDLRPSAAVMRHPALPLRVASTVQKALALDHGSFLSFRPNLNTQSASWRSQDEDGNGWSEEQPSFDISLRGTDRELAGFFCAFVRGVRMSVEETGSVVVDLGRSVSGTIQETFGLDLGHVVPTLSPSFFEGLNVVEVRADVVDGFLQHLKETLGPVGSEDWCLEALQTIRLRAIPKGELKVMPDESARCCLEDVIGHIRRERYGIGLDEPKPEDEETMSVILRDEFMIRTETARALEEGDTLWGIEIDHSDATLVYP

Foldseek 3Di:
DDAADAPCVQPQNQCVDQEDADEQDQHEYQLVSHQRHQEDADYHNYEYAQVRVQVNLLRCLNHQYDHDEQYAHDVADDPADPAARENANHQYYHDANPDDARCVLRNLVRYQHLNHQEEHAHHQDDPCSLPDLCLLVRCLNLQQQLCVVLQAKEWEWDDAQFKTKIKIWHADPVSPTDDPVGRIYIHMYMYNDLCVVVSVLVSVVSSLVSHDARHEYEYEHEALQAQAYQDDDDDPDDDDSPLAACVSCQRPQYAEYEYEYAAQQRQSVLRNQDPDPDQARRNLNHAEYEYEHDDPVSGPDHHDPVSGDHPVNSVQSCCCRRQVDHLPDAGDPPDRAHEYEYAEEHEDEPVVVVVVVVHQDRRRHGYHQVRYDYDYD

Organism: NCBI:txid1051891